Protein AF-0000000067928810 (afdb_homodimer)

InterPro domains:
  IPR000847 LysR, HTH, N-terminal domain [PF00126] (13-71)
  IPR000847 LysR, HTH, N-terminal domain [PR00039] (27-38)
  IPR000847 LysR, HTH, N-terminal domain [PR00039] (38-48)
  IPR000847 LysR, HTH, N-terminal domain [PR00039] (48-59)
  IPR000847 LysR, HTH, N-terminal domain [PS50931] (16-67)
  IPR005119 LysR, substrate-binding [PF03466] (96-301)
  IPR036388 Winged helix-like DNA-binding domain superfamily [G3DSA:1.10.10.10] (8-93)
  IPR036390 Winged helix DNA-binding domain superfamily [SSF46785] (13-95)
  IPR058163 LysR-type transcriptional regulator, proteobacterial-type [PTHR30537] (12-303)

pLDDT: mean 80.88, std 17.99, range [21.66, 98.67]

Sequence (638 aa):
MKQNFTVRHGALDGVEAFLSVARHRNFRKAAAELAVTPSAISQAIRTLEARIGAALFIRTTRSVGLTEAGERFFARARPAFEELIAASEIARGMGQRPAGLLRLSVPPAVMPILLEPLIASFCRAYPEIELEIVASGELVDLATGGFDAGIRLGEFVAADMVAVRLTPPFPLTVVGSPDYLHQRAEPKRIEDLRGHACLRLRRSDGSVAPWRFADGNKTVEAIVTGPLIAHDYPTLLSGAIQGLGLAQVPRPLAGASIADGRLQALLTPFAVSSPGAFLYYPERRQVLPKLRAFIDHVRREGGAGASGKQSPSGSGASAMKQNFTVRHGALDGVEAFLSVARHRNFRKAAAELAVTPSAISQAIRTLEARIGAALFIRTTRSVGLTEAGERFFARARPAFEELIAASEIARGMGQRPAGLLRLSVPPAVMPILLEPLIASFCRAYPEIELEIVASGELVDLATGGFDAGIRLGEFVAADMVAVRLTPPFPLTVVGSPDYLHQRAEPKRIEDLRGHACLRLRRSDGSVAPWRFADGNKTVEAIVTGPLIAHDYPTLLSGAIQGLGLAQVPRPLAGASIADGRLQALLTPFAVSSPGAFLYYPERRQVLPKLRAFIDHVRREGGAGASGKQSPSGSGASA

Radius of gyration: 27.9 Å; Cα contacts (8 Å, |Δi|>4): 1069; chains: 2; bounding box: 90×77×88 Å

Solvent-accessible surface area (backbone atoms only — not comparable to full-atom values): 34944 Å² total; per-residue (Å²): 130,80,77,72,77,63,74,55,93,59,68,61,48,23,48,62,52,40,53,37,22,64,71,61,37,30,55,59,59,27,9,58,74,69,72,47,48,46,67,53,38,54,48,31,38,50,51,37,23,61,73,70,69,46,65,39,61,41,76,51,103,85,45,51,44,64,28,73,60,21,46,55,47,47,22,52,47,48,58,52,49,50,48,51,51,47,50,49,46,55,67,68,43,92,80,65,74,48,54,47,80,44,31,36,38,27,35,60,70,46,36,77,63,54,44,64,82,39,51,54,60,48,40,67,74,33,68,56,28,29,40,31,45,44,64,40,71,65,88,68,58,41,58,68,66,61,34,66,30,35,40,38,81,37,82,86,67,61,87,68,40,41,79,43,80,56,44,69,62,44,39,41,35,34,33,29,8,56,72,40,48,72,78,41,83,76,53,79,50,81,74,46,48,77,82,41,41,29,44,38,44,36,44,78,86,65,46,69,56,61,46,67,29,30,58,88,95,38,80,43,74,43,86,76,50,48,46,38,34,28,61,49,61,68,60,39,50,52,34,11,55,69,38,62,26,32,26,74,40,56,38,78,70,46,45,67,42,39,72,72,56,45,26,41,83,38,51,67,90,27,42,30,75,39,66,24,37,23,37,34,30,56,56,90,47,76,78,48,60,49,56,48,51,48,55,53,49,46,47,54,54,49,51,54,66,60,60,60,79,74,70,76,78,78,77,80,77,80,125,130,81,78,72,78,63,73,56,92,60,67,61,49,23,46,63,51,41,53,36,22,65,71,59,37,30,57,58,60,27,10,58,74,68,72,47,48,45,68,54,40,53,48,30,38,49,51,36,23,60,73,71,69,45,65,37,60,40,75,52,103,84,44,50,43,64,27,73,59,22,47,55,47,48,20,52,46,48,59,53,50,51,49,50,51,46,50,49,47,55,68,67,43,92,78,64,73,47,53,46,80,45,32,37,36,27,36,60,70,46,36,76,63,55,44,64,81,40,52,53,60,49,39,66,75,33,69,55,27,29,40,31,47,44,66,41,70,64,89,69,56,42,59,66,67,59,35,68,29,33,41,39,79,38,84,84,66,61,87,68,42,41,76,42,80,56,44,70,61,45,38,39,36,34,33,29,8,57,73,40,49,72,76,41,83,76,53,79,50,82,75,48,48,76,83,42,41,29,42,37,43,36,44,80,86,66,46,68,56,61,46,66,29,30,58,88,97,38,80,43,74,42,87,76,50,47,48,38,36,29,62,49,63,69,61,38,50,52,32,12,54,70,40,62,26,32,26,72,40,54,38,78,70,45,46,66,41,38,73,71,55,46,27,42,83,39,51,66,89,27,42,30,74,37,66,23,39,22,37,34,30,57,56,90,47,76,77,48,59,49,57,48,52,48,55,52,49,46,46,53,54,50,51,56,66,62,62,59,78,75,71,76,80,77,78,76,78,81,126

Organism: Mesorhizobium plurifarium (NCBI:txid69974)

Nearest PDB structures (foldseek):
  3hhg-assembly1_D  TM=6.619E-01  e=7.919E-23  Neisseria m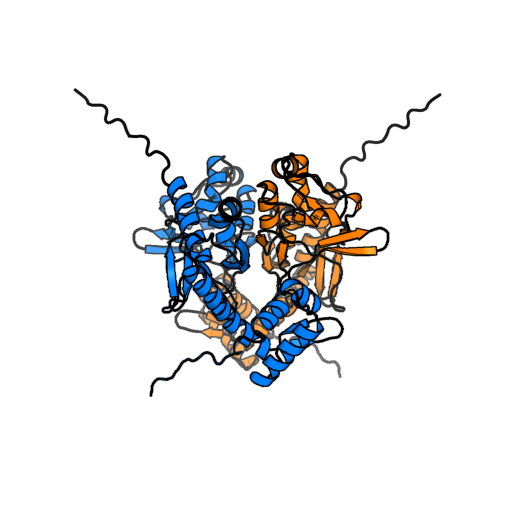eningitidis serogroup B
  9bce-assembly1_A  TM=8.582E-01  e=6.153E-18  Shewanella oneidensis
  7trw-assembly1_A-2  TM=8.254E-01  e=6.945E-18  Yersinia pestis CO92
  3mz1-assembly1_A  TM=8.812E-01  e=2.190E-16  Sinorhizobium meliloti 1021
  7d98-assembly1_Q  TM=4.996E-01  e=1.526E-17  Cupriavidus necator

Structure (mmCIF, N/CA/C/O backbone):
data_AF-0000000067928810-model_v1
#
loop_
_entity.id
_entity.type
_entity.pdbx_description
1 polymer 'Transcriptional regulator, LysR family'
#
loop_
_atom_site.group_PDB
_atom_site.id
_atom_site.type_symbol
_atom_site.label_atom_id
_atom_site.label_alt_id
_atom_site.label_comp_id
_atom_site.label_asym_id
_atom_site.label_entity_id
_atom_site.label_seq_id
_atom_site.pdbx_PDB_ins_code
_atom_site.Cartn_x
_atom_site.Cartn_y
_atom_site.Cartn_z
_atom_site.occupancy
_atom_site.B_iso_or_equiv
_atom_site.auth_seq_id
_atom_site.auth_comp_id
_atom_site.auth_asym_id
_atom_site.auth_atom_id
_atom_site.pdbx_PDB_model_num
ATOM 1 N N . MET A 1 1 ? -18.636 14.138 47.031 1 23.54 1 MET A N 1
ATOM 2 C CA . MET A 1 1 ? -17.224 14.509 47.071 1 23.54 1 MET A CA 1
ATOM 3 C C . MET A 1 1 ? -16.746 14.976 45.701 1 23.54 1 MET A C 1
ATOM 5 O O . MET A 1 1 ? -16.886 14.256 44.711 1 23.54 1 MET A O 1
ATOM 9 N N . LYS A 1 2 ? -16.756 16.252 45.452 1 27.01 2 LYS A N 1
ATOM 10 C CA . LYS A 1 2 ? -16.51 16.977 44.209 1 27.01 2 LYS A CA 1
ATOM 11 C C . LYS A 1 2 ? -15.14 16.632 43.633 1 27.01 2 LYS A C 1
ATOM 13 O O . LYS A 1 2 ? -14.119 16.794 44.306 1 27.01 2 LYS A O 1
ATOM 18 N N . GLN A 1 3 ? -15.003 15.503 43.136 1 28.3 3 GLN A N 1
ATOM 19 C CA . GLN A 1 3 ? -13.696 15.15 42.592 1 28.3 3 GLN A CA 1
ATOM 20 C C . GLN A 1 3 ? -13.113 16.297 41.772 1 28.3 3 GLN A C 1
ATOM 22 O O . GLN A 1 3 ? -13.703 16.716 40.774 1 28.3 3 GLN A O 1
ATOM 27 N N . ASN A 1 4 ? -12.732 17.345 42.423 1 26.04 4 ASN A N 1
ATOM 28 C CA . ASN A 1 4 ? -12.069 18.529 41.888 1 26.04 4 ASN A CA 1
ATOM 29 C C . ASN A 1 4 ? -10.992 18.159 40.872 1 26.04 4 ASN A C 1
ATOM 31 O O . ASN A 1 4 ? -10.04 17.449 41.201 1 26.04 4 ASN A O 1
ATOM 35 N N . PHE A 1 5 ? -11.348 17.752 39.728 1 32.26 5 PHE A N 1
ATOM 36 C CA . PHE A 1 5 ? -10.455 17.519 38.599 1 32.26 5 PHE A CA 1
ATOM 37 C C . PHE A 1 5 ? -9.49 18.685 38.422 1 32.26 5 PHE A C 1
ATOM 39 O O . PHE A 1 5 ? -9.688 19.534 37.55 1 32.26 5 PHE A O 1
ATOM 46 N N . THR A 1 6 ? -9.095 19.376 39.464 1 31.95 6 THR A N 1
ATOM 47 C CA . THR A 1 6 ? -8.069 20.405 39.342 1 31.95 6 THR A CA 1
ATOM 48 C C . THR A 1 6 ? -6.821 19.847 38.664 1 31.95 6 THR A C 1
ATOM 50 O O . THR A 1 6 ? -6.208 18.9 39.162 1 31.95 6 THR A O 1
ATOM 53 N N . VAL A 1 7 ? -6.81 19.773 37.366 1 36.81 7 VAL A N 1
ATOM 54 C CA . VAL A 1 7 ? -5.497 19.593 36.754 1 36.81 7 VAL A CA 1
ATOM 55 C C . VAL A 1 7 ? -4.441 20.333 37.572 1 36.81 7 VAL A C 1
ATOM 57 O O . VAL A 1 7 ? -4.538 21.546 37.771 1 36.81 7 VAL A O 1
ATOM 60 N N . ARG A 1 8 ? -3.904 19.814 38.66 1 37.48 8 ARG A N 1
ATOM 61 C CA . ARG A 1 8 ? -2.881 20.452 39.482 1 37.48 8 ARG A CA 1
ATOM 62 C C . ARG A 1 8 ? -1.994 21.366 38.642 1 37.48 8 ARG A C 1
ATOM 64 O O . ARG A 1 8 ? -1.783 21.113 37.454 1 37.48 8 ARG A O 1
ATOM 71 N N . HIS A 1 9 ? -1.651 22.491 38.966 1 35.8 9 HIS A N 1
ATOM 72 C CA . HIS A 1 9 ? -0.653 23.467 38.542 1 35.8 9 HIS A CA 1
ATOM 73 C C . HIS A 1 9 ? 0.664 22.788 38.183 1 35.8 9 HIS A C 1
ATOM 75 O O . HIS A 1 9 ? 1.207 22.016 38.977 1 35.8 9 HIS A O 1
ATOM 81 N N . GLY A 1 10 ? 0.935 22.439 36.864 1 48.86 10 GLY A N 1
ATOM 82 C CA . GLY A 1 10 ? 2.147 21.791 36.386 1 48.86 10 GLY A CA 1
ATOM 83 C C . GLY A 1 10 ? 1.891 20.434 35.759 1 48.86 10 GLY A C 1
ATOM 84 O O . GLY A 1 10 ? 2.832 19.715 35.416 1 48.86 10 GLY A O 1
ATOM 85 N N . ALA A 1 11 ? 0.705 20.002 35.893 1 51.06 11 ALA A N 1
ATOM 86 C CA . ALA A 1 11 ? 0.343 18.658 35.449 1 51.06 11 ALA A CA 1
ATOM 87 C C . ALA A 1 11 ? 0.699 18.45 33.98 1 51.06 11 ALA A C 1
ATOM 89 O O . ALA A 1 11 ? 1.016 17.333 33.564 1 51.06 11 ALA A O 1
ATOM 90 N N . LEU A 1 12 ? 0.644 19.501 33.367 1 58.98 12 LEU A N 1
ATOM 91 C CA . LEU A 1 12 ? 0.99 19.429 31.952 1 58.98 12 LEU A CA 1
ATOM 92 C C . LEU A 1 12 ? 2.479 19.683 31.742 1 58.98 12 LEU A C 1
ATOM 94 O O . LEU A 1 12 ? 2.982 19.564 30.623 1 58.98 12 LEU A O 1
ATOM 98 N N . ASP A 1 13 ? 3.028 19.939 32.925 1 66.47 13 ASP A N 1
ATOM 99 C CA . ASP A 1 13 ? 4.463 20.198 32.855 1 66.47 13 ASP A CA 1
ATOM 100 C C . ASP A 1 13 ? 5.213 18.986 32.307 1 66.47 13 ASP A C 1
ATOM 102 O O . ASP A 1 13 ? 5.044 17.869 32.8 1 66.47 13 ASP A O 1
ATOM 106 N N . GLY A 1 14 ? 5.877 19.142 31.327 1 81.21 14 GLY A N 1
ATOM 107 C CA . GLY A 1 14 ? 6.7 18.094 30.744 1 81.21 14 GLY A CA 1
ATOM 108 C C . GLY A 1 14 ? 5.988 17.311 29.657 1 81.21 14 GLY A C 1
ATOM 109 O O . GLY A 1 14 ? 6.629 16.635 28.85 1 81.21 14 GLY A O 1
ATOM 110 N N . VAL A 1 15 ? 4.599 17.47 29.706 1 80.79 15 VAL A N 1
ATOM 111 C CA . VAL A 1 15 ? 3.849 16.672 28.741 1 80.79 15 VAL A CA 1
ATOM 112 C C . VAL A 1 15 ? 4.142 17.164 27.325 1 80.79 15 VAL A C 1
ATOM 114 O O . VAL A 1 15 ? 4.376 16.361 26.419 1 80.79 15 VAL A O 1
ATOM 117 N N . GLU A 1 16 ? 4.134 18.436 27.208 1 80.1 16 GLU A N 1
ATOM 118 C CA . GLU A 1 16 ? 4.452 19.002 25.9 1 80.1 16 GLU A CA 1
ATOM 119 C C . GLU A 1 16 ? 5.867 18.63 25.466 1 80.1 16 GLU A C 1
ATOM 121 O O . GLU A 1 16 ? 6.094 18.28 24.306 1 80.1 16 GLU A O 1
ATOM 126 N N . ALA A 1 17 ? 6.754 18.763 26.436 1 83.76 17 ALA A N 1
ATOM 127 C CA . ALA A 1 17 ? 8.138 18.382 26.168 1 83.76 17 ALA A CA 1
ATOM 128 C C . ALA A 1 17 ? 8.234 16.914 25.761 1 83.76 17 ALA A C 1
ATOM 130 O O . ALA A 1 17 ? 8.91 16.577 24.786 1 83.76 17 ALA A O 1
ATOM 131 N N . PHE A 1 18 ? 7.524 16.103 26.473 1 87.86 18 PHE A N 1
ATOM 132 C CA . PHE A 1 18 ? 7.499 14.673 26.191 1 87.86 18 PHE A CA 1
ATOM 133 C C . PHE A 1 18 ? 6.961 14.406 24.791 1 87.86 18 PHE A C 1
ATOM 135 O O . PHE A 1 18 ? 7.573 13.671 24.014 1 87.86 18 PHE A O 1
ATOM 142 N N . LEU A 1 19 ? 5.848 15.019 24.524 1 83.78 19 LEU A N 1
ATOM 143 C CA . LEU A 1 19 ? 5.208 14.79 23.234 1 83.78 19 LEU A CA 1
ATOM 144 C C . LEU A 1 19 ? 6.102 15.263 22.092 1 83.78 19 LEU A C 1
ATOM 146 O O . LEU A 1 19 ? 6.185 14.607 21.051 1 83.78 19 LEU A O 1
ATOM 150 N N . SER A 1 20 ? 6.795 16.291 22.313 1 81.28 20 SER A N 1
ATOM 151 C CA . SER A 1 20 ? 7.706 16.815 21.3 1 81.28 20 SER A CA 1
ATOM 152 C C . SER A 1 20 ? 8.898 15.887 21.094 1 81.28 20 SER A C 1
ATOM 154 O O . SER A 1 20 ? 9.263 15.579 19.958 1 81.28 20 SER A O 1
ATOM 156 N N . VAL A 1 21 ? 9.413 15.421 22.192 1 85.29 21 VAL A N 1
ATOM 157 C CA . VAL A 1 21 ? 10.552 14.514 22.095 1 85.29 21 VAL A CA 1
ATOM 158 C C . VAL A 1 21 ? 10.116 13.205 21.44 1 85.29 21 VAL A C 1
ATOM 160 O O . VAL A 1 21 ? 10.848 12.637 20.627 1 85.29 21 VAL A O 1
ATOM 163 N N . ALA A 1 22 ? 8.982 12.773 21.848 1 83.39 22 ALA A N 1
ATOM 164 C CA . ALA A 1 22 ? 8.467 11.519 21.305 1 83.39 22 ALA A CA 1
ATOM 165 C C . ALA A 1 22 ? 8.258 11.619 19.797 1 83.39 22 ALA A C 1
ATOM 167 O O . ALA A 1 22 ? 8.518 10.662 19.063 1 83.39 22 ALA A O 1
ATOM 168 N N . ARG A 1 23 ? 7.799 12.722 19.408 1 75.06 23 ARG A N 1
ATOM 169 C CA . ARG A 1 23 ? 7.53 12.97 17.995 1 75.06 23 ARG A CA 1
ATOM 170 C C . ARG A 1 23 ? 8.827 13.074 17.2 1 75.06 23 ARG A C 1
ATOM 172 O O . ARG A 1 23 ? 8.95 12.486 16.123 1 75.06 23 ARG A O 1
ATOM 179 N N . HIS A 1 24 ? 9.796 13.72 17.756 1 73.24 24 HIS A N 1
ATOM 180 C CA . HIS A 1 24 ? 11.035 14.006 17.043 1 73.24 24 HIS A CA 1
ATOM 181 C C . HIS A 1 24 ? 12.078 12.921 17.293 1 73.24 24 HIS A C 1
ATOM 183 O O . HIS A 1 24 ? 13.073 12.832 16.57 1 73.24 24 HIS A O 1
ATOM 189 N N . ARG A 1 25 ? 11.806 12.224 18.358 1 77.54 25 ARG A N 1
ATOM 190 C CA . ARG A 1 25 ? 12.773 11.251 18.854 1 77.54 25 ARG A CA 1
ATOM 191 C C . ARG A 1 25 ? 14.151 11.883 19.02 1 77.54 25 ARG A C 1
ATOM 193 O O . ARG A 1 25 ? 15.166 11.268 18.688 1 77.54 25 ARG A O 1
ATOM 200 N N . ASN A 1 26 ? 14.099 13.092 19.331 1 80.14 26 ASN A N 1
ATOM 201 C CA . ASN A 1 26 ? 15.303 13.905 19.468 1 80.14 26 ASN A CA 1
ATOM 202 C C . ASN A 1 26 ? 15.095 15.053 20.452 1 80.14 26 ASN A C 1
ATOM 204 O O . ASN A 1 26 ? 14.237 15.912 20.238 1 80.14 26 ASN A O 1
ATOM 208 N N . PHE A 1 27 ? 15.96 15.148 21.482 1 85.5 27 PHE A N 1
ATOM 209 C CA . PHE A 1 27 ? 15.813 16.128 22.552 1 85.5 27 PHE A CA 1
ATOM 210 C C . PHE A 1 27 ? 16.175 17.524 22.06 1 85.5 27 PHE A C 1
ATOM 212 O O . PHE A 1 27 ? 15.532 18.506 22.436 1 85.5 27 PHE A O 1
ATOM 219 N N . ARG A 1 28 ? 17.104 17.505 21.167 1 83.44 28 ARG A N 1
ATOM 220 C CA . ARG A 1 28 ? 17.536 18.806 20.669 1 83.44 28 ARG A CA 1
ATOM 221 C C . ARG A 1 28 ? 16.48 19.421 19.755 1 83.44 28 ARG A C 1
ATOM 223 O O . ARG A 1 28 ? 16.175 20.61 19.863 1 83.44 28 ARG A O 1
ATOM 230 N N . LYS A 1 29 ? 15.953 18.628 18.966 1 80.71 29 LYS A N 1
ATOM 231 C CA . LYS A 1 29 ? 14.923 19.111 18.051 1 80.71 29 LYS A CA 1
ATOM 232 C C . LYS A 1 29 ? 13.67 19.539 18.809 1 80.71 29 LYS A C 1
ATOM 234 O O . LYS A 1 29 ? 13.054 20.554 18.479 1 80.71 29 LYS A O 1
ATOM 239 N N . ALA A 1 30 ? 13.368 18.773 19.773 1 82.63 30 ALA A N 1
ATOM 240 C CA . ALA A 1 30 ? 12.223 19.108 20.616 1 82.63 30 ALA A CA 1
ATOM 241 C C . ALA A 1 30 ? 12.44 20.438 21.333 1 82.63 30 ALA A C 1
ATOM 243 O O . ALA A 1 30 ? 11.523 21.256 21.428 1 82.63 30 ALA A O 1
ATOM 244 N N . ALA A 1 31 ? 13.647 20.689 21.748 1 82.15 31 ALA A N 1
ATOM 245 C CA . ALA A 1 31 ? 13.988 21.931 22.436 1 82.15 31 ALA A CA 1
ATOM 246 C C . ALA A 1 31 ? 13.85 23.131 21.502 1 82.15 31 ALA A C 1
ATOM 248 O O . ALA A 1 31 ? 13.303 24.167 21.889 1 82.15 31 ALA A O 1
ATOM 249 N N . ALA A 1 32 ? 14.287 22.883 20.329 1 78.78 32 ALA A N 1
ATOM 250 C CA . ALA A 1 32 ? 14.198 23.942 19.328 1 78.78 32 ALA A CA 1
ATOM 251 C C . ALA A 1 32 ? 12.743 24.289 19.025 1 78.78 32 ALA A C 1
ATOM 253 O O . ALA A 1 32 ? 12.379 25.466 18.965 1 78.78 32 ALA A O 1
ATOM 254 N N . GLU A 1 33 ? 11.972 23.315 18.933 1 73.57 33 GLU A N 1
ATOM 255 C CA . GLU A 1 33 ? 10.557 23.501 18.625 1 73.57 33 GLU A CA 1
ATOM 256 C C . GLU A 1 33 ? 9.845 24.263 19.738 1 73.57 33 GLU A C 1
ATOM 258 O O . GLU A 1 33 ? 9.007 25.126 19.469 1 73.57 33 GLU A O 1
ATOM 263 N N . LEU A 1 34 ? 10.223 23.986 20.921 1 75.49 34 LEU A N 1
ATOM 264 C CA . LEU A 1 34 ? 9.543 24.568 22.073 1 75.49 34 LEU A CA 1
ATOM 265 C C . LEU A 1 34 ? 10.268 25.819 22.558 1 75.49 34 LEU A C 1
ATOM 267 O O . LEU A 1 34 ? 9.863 26.432 23.548 1 75.49 34 LEU A O 1
ATOM 271 N N . ALA A 1 35 ? 11.329 26.15 21.782 1 77.45 35 ALA A N 1
ATOM 272 C CA . ALA A 1 35 ? 12.118 27.34 22.088 1 77.45 35 ALA A CA 1
ATOM 273 C C . ALA A 1 35 ? 12.648 27.294 23.518 1 77.45 35 ALA A C 1
ATOM 275 O O . ALA A 1 35 ? 12.534 28.272 24.261 1 77.45 35 ALA A O 1
ATOM 276 N N . VAL A 1 36 ? 13.165 26.144 23.874 1 79.96 36 VAL A N 1
ATOM 277 C CA . VAL A 1 36 ? 13.808 25.943 25.169 1 79.96 36 VAL A CA 1
ATOM 278 C C . VAL A 1 36 ? 15.15 25.24 24.976 1 79.96 36 VAL A C 1
ATOM 280 O O . VAL A 1 36 ? 15.521 24.895 23.851 1 79.96 36 VAL A O 1
ATOM 283 N N . THR A 1 37 ? 15.972 25.181 25.979 1 83.87 37 THR A N 1
ATOM 284 C CA . THR A 1 37 ? 17.262 24.507 25.891 1 83.87 37 THR A CA 1
ATOM 285 C C . THR A 1 37 ? 17.092 22.995 26.009 1 83.87 37 THR A C 1
ATOM 287 O O . THR A 1 37 ? 16.146 22.52 26.64 1 83.87 37 THR A O 1
ATOM 290 N N . PRO A 1 38 ? 17.998 22.311 25.377 1 87.73 38 PRO A N 1
ATOM 291 C CA . PRO A 1 38 ? 17.959 20.856 25.54 1 87.73 38 PRO A CA 1
ATOM 292 C C . PRO A 1 38 ? 18.007 20.424 27.004 1 87.73 38 PRO A C 1
ATOM 294 O O . PRO A 1 38 ? 17.358 19.446 27.384 1 87.73 38 PRO A O 1
ATOM 297 N N . SER A 1 39 ? 18.743 21.176 27.74 1 88.74 39 SER A N 1
ATOM 298 C CA . SER A 1 39 ? 18.82 20.868 29.164 1 88.74 39 SER A CA 1
ATOM 299 C C . SER A 1 39 ? 17.462 21.03 29.839 1 88.74 39 SER A C 1
ATOM 301 O O . SER A 1 39 ? 17.097 20.237 30.709 1 88.74 39 SER A O 1
ATOM 303 N N . ALA A 1 40 ? 16.734 22.001 29.387 1 84.95 40 ALA A N 1
ATOM 304 C CA . ALA A 1 40 ? 15.399 22.241 29.927 1 84.95 40 ALA A CA 1
ATOM 305 C C . ALA A 1 40 ? 14.445 21.11 29.554 1 84.95 40 ALA A C 1
ATOM 307 O O . ALA A 1 40 ? 13.629 20.682 30.374 1 84.95 40 ALA A O 1
ATOM 308 N N . ILE A 1 41 ? 14.58 20.676 28.319 1 87.31 41 ILE A N 1
ATOM 309 C CA . ILE A 1 41 ? 13.755 19.561 27.867 1 87.31 41 ILE A CA 1
ATOM 310 C C . ILE A 1 41 ? 14.085 18.311 28.68 1 87.31 41 ILE A C 1
ATOM 312 O O . ILE A 1 41 ? 13.184 17.597 29.126 1 87.31 41 ILE A O 1
ATOM 316 N N . SER A 1 42 ? 15.353 18.042 28.864 1 89.09 42 SER A N 1
ATOM 317 C CA . SER A 1 42 ? 15.792 16.875 29.621 1 89.09 42 SER A CA 1
ATOM 318 C C . SER A 1 42 ? 15.277 16.921 31.055 1 89.09 42 SER A C 1
ATOM 320 O O . SER A 1 42 ? 14.81 15.91 31.586 1 89.09 42 SER A O 1
ATOM 322 N N . GLN A 1 43 ? 15.332 18.092 31.581 1 86.82 43 GLN A N 1
ATOM 323 C CA . GLN A 1 43 ? 14.863 18.266 32.952 1 86.82 43 GLN A CA 1
ATOM 324 C C . GLN A 1 43 ? 13.351 18.075 33.045 1 86.82 43 GLN A C 1
ATOM 326 O O . GLN A 1 43 ? 12.856 17.453 33.987 1 86.82 43 GLN A O 1
ATOM 331 N N . ALA A 1 44 ? 12.687 18.655 32.103 1 86.17 44 ALA A N 1
ATOM 332 C CA . ALA A 1 44 ? 11.232 18.525 32.06 1 86.17 44 ALA A CA 1
ATOM 333 C C . ALA A 1 44 ? 10.816 17.061 31.955 1 86.17 44 ALA A C 1
ATOM 335 O O . ALA A 1 44 ? 9.876 16.627 32.625 1 86.17 44 ALA A O 1
ATOM 336 N N . ILE A 1 45 ? 11.548 16.337 31.141 1 88.33 45 ILE A N 1
ATOM 337 C CA . ILE A 1 45 ? 11.254 14.924 30.935 1 88.33 45 ILE A CA 1
ATOM 338 C C . ILE A 1 45 ? 11.559 14.141 32.21 1 88.33 45 ILE A C 1
ATOM 340 O O . ILE A 1 45 ? 10.777 13.28 32.62 1 88.33 45 ILE A O 1
ATOM 344 N N . ARG A 1 46 ? 12.66 14.455 32.785 1 88.34 46 ARG A N 1
ATOM 345 C CA . ARG A 1 46 ? 13.024 13.794 34.034 1 88.34 46 ARG A CA 1
ATOM 346 C C . ARG A 1 46 ? 11.969 14.035 35.109 1 88.34 46 ARG A C 1
ATOM 348 O O . ARG A 1 46 ? 11.601 13.115 35.843 1 88.34 46 ARG A O 1
ATOM 355 N N . THR A 1 47 ? 11.575 15.279 35.175 1 84.34 47 THR A N 1
ATOM 356 C CA . THR A 1 47 ? 10.548 15.634 36.148 1 84.34 47 THR A CA 1
ATOM 357 C C . THR A 1 47 ? 9.256 14.87 35.873 1 84.34 47 THR A C 1
ATOM 359 O O . THR A 1 47 ? 8.617 14.367 36.799 1 84.34 47 THR A O 1
ATOM 362 N N . LEU A 1 48 ? 8.876 14.799 34.624 1 86.16 48 LEU A N 1
ATOM 363 C CA . LEU A 1 48 ? 7.676 14.073 34.223 1 86.16 48 LEU A CA 1
ATOM 364 C C . LEU A 1 48 ? 7.802 12.59 34.555 1 86.16 48 LEU A C 1
ATOM 366 O O . LEU A 1 48 ? 6.874 11.99 35.103 1 86.16 48 LEU A O 1
ATOM 370 N N . GLU A 1 49 ? 8.976 12.033 34.195 1 89.67 49 GLU A N 1
ATOM 371 C CA . GLU A 1 49 ? 9.224 10.621 34.467 1 89.67 49 GLU A CA 1
ATOM 372 C C . GLU A 1 49 ? 9.171 10.329 35.964 1 89.67 49 GLU A C 1
ATOM 374 O O . GLU A 1 49 ? 8.636 9.301 36.384 1 89.67 49 GLU A O 1
ATOM 379 N N . ALA A 1 50 ? 9.67 11.231 36.755 1 85.16 50 ALA A N 1
ATOM 380 C CA . ALA A 1 50 ? 9.639 11.094 38.209 1 85.16 50 ALA A CA 1
ATOM 381 C C . ALA A 1 50 ? 8.206 11.133 38.732 1 85.16 50 ALA A C 1
ATOM 383 O O . ALA A 1 50 ? 7.843 10.362 39.624 1 85.16 50 ALA A O 1
ATOM 384 N N . ARG A 1 51 ? 7.447 12.039 38.181 1 80.86 51 ARG A N 1
ATOM 385 C CA . ARG A 1 51 ? 6.053 12.172 38.592 1 80.86 51 ARG A CA 1
ATOM 386 C C . ARG A 1 51 ? 5.255 10.923 38.235 1 80.86 51 ARG A C 1
ATOM 388 O O . ARG A 1 51 ? 4.426 10.463 39.024 1 80.86 51 ARG A O 1
ATOM 395 N N . ILE A 1 52 ? 5.57 10.431 37.054 1 80.59 52 ILE A N 1
ATOM 396 C CA . ILE A 1 52 ? 4.863 9.259 36.549 1 80.59 52 ILE A CA 1
ATOM 397 C C . ILE A 1 52 ? 5.419 7.998 37.207 1 80.59 52 ILE A C 1
ATOM 399 O O . ILE A 1 52 ? 4.702 7.008 37.371 1 80.59 52 ILE A O 1
ATOM 403 N N . GLY A 1 53 ? 6.63 8.001 37.582 1 86.31 53 GLY A N 1
ATOM 404 C CA . GLY A 1 53 ? 7.282 6.865 38.214 1 86.31 53 GLY A CA 1
ATOM 405 C C . GLY A 1 53 ? 7.808 5.849 37.218 1 86.31 53 GLY A C 1
ATOM 406 O O . GLY A 1 53 ? 7.927 4.664 37.536 1 86.31 53 GLY A O 1
ATOM 407 N N . ALA A 1 54 ? 7.979 6.241 35.967 1 87.27 54 ALA A N 1
ATOM 408 C CA . ALA A 1 54 ? 8.482 5.354 34.921 1 87.27 54 ALA A CA 1
ATOM 409 C C . ALA A 1 54 ? 9.322 6.124 33.906 1 87.27 54 ALA A C 1
ATOM 411 O O . ALA A 1 54 ? 9.041 7.289 33.614 1 87.27 54 ALA A O 1
ATOM 412 N N . ALA A 1 55 ? 10.35 5.446 33.436 1 89.73 55 ALA A N 1
ATOM 413 C CA . ALA A 1 55 ? 11.096 6.004 32.312 1 89.73 55 ALA A CA 1
ATOM 414 C C . ALA A 1 55 ? 10.275 5.949 31.027 1 89.73 55 ALA A C 1
ATOM 416 O O . ALA A 1 55 ? 9.633 4.937 30.736 1 89.73 55 ALA A O 1
ATOM 417 N N . LEU A 1 56 ? 10.248 7.094 30.382 1 89.57 56 LEU A N 1
ATOM 418 C CA . LEU A 1 56 ? 9.41 7.173 29.19 1 89.57 56 LEU A CA 1
ATOM 419 C C . LEU A 1 56 ? 10.251 7.035 27.925 1 89.57 56 LEU A C 1
ATOM 421 O O . LEU A 1 56 ? 9.727 6.699 26.861 1 89.57 56 LEU A O 1
ATOM 425 N N . PHE A 1 57 ? 11.515 7.262 28.08 1 88.49 57 PHE A N 1
ATOM 426 C CA . PHE A 1 57 ? 12.398 7.179 26.923 1 88.49 57 PHE A CA 1
ATOM 427 C C . PHE A 1 57 ? 13.534 6.196 27.178 1 88.49 57 PHE A C 1
ATOM 429 O O . PHE A 1 57 ? 13.979 6.034 28.316 1 88.49 57 PHE A O 1
ATOM 436 N N . ILE A 1 58 ? 13.781 5.414 26.114 1 79.17 58 ILE A N 1
ATOM 437 C CA . ILE A 1 58 ? 15.038 4.676 26.063 1 79.17 58 ILE A CA 1
ATOM 438 C C . ILE A 1 58 ? 16.066 5.462 25.254 1 79.17 58 ILE A C 1
ATOM 440 O O . ILE A 1 58 ? 15.803 5.849 24.113 1 79.17 58 ILE A O 1
ATOM 444 N N . ARG A 1 59 ? 17.074 5.842 25.975 1 70.97 59 ARG A N 1
ATOM 445 C CA . ARG A 1 59 ? 18.115 6.642 25.339 1 70.97 59 ARG A CA 1
ATOM 446 C C . ARG A 1 59 ? 19.377 5.817 25.111 1 70.97 59 ARG A C 1
ATOM 448 O O . ARG A 1 59 ? 19.844 5.124 26.017 1 70.97 59 ARG A O 1
ATOM 455 N N . THR A 1 60 ? 19.552 5.53 23.902 1 61.68 60 THR A N 1
ATOM 456 C CA . THR A 1 60 ? 20.892 5.05 23.583 1 61.68 60 THR A CA 1
ATOM 457 C C . THR A 1 60 ? 21.736 6.166 22.975 1 61.68 60 THR A C 1
ATOM 459 O O . THR A 1 60 ? 21.233 7.263 22.721 1 61.68 60 THR A O 1
ATOM 462 N N . THR A 1 61 ? 23.076 6 22.934 1 58.2 61 THR A N 1
ATOM 463 C CA . THR A 1 61 ? 23.981 6.982 22.347 1 58.2 61 THR A CA 1
ATOM 464 C C . THR A 1 61 ? 23.547 7.337 20.928 1 58.2 61 THR A C 1
ATOM 466 O O . THR A 1 61 ? 23.858 8.422 20.431 1 58.2 61 THR A O 1
ATOM 469 N N . ARG A 1 62 ? 22.684 6.456 20.316 1 59.18 62 ARG A N 1
ATOM 470 C CA . ARG A 1 62 ? 22.437 6.649 18.891 1 59.18 62 ARG A CA 1
ATOM 471 C C . ARG A 1 62 ? 20.949 6.831 18.613 1 59.18 62 ARG A C 1
ATOM 473 O O . ARG A 1 62 ? 20.562 7.222 17.51 1 59.18 62 ARG A O 1
ATOM 480 N N . SER A 1 63 ? 20.068 6.571 19.703 1 68.16 63 SER A N 1
ATOM 481 C CA . SER A 1 63 ? 18.657 6.671 19.346 1 68.16 63 SER A CA 1
ATOM 482 C C . SER A 1 63 ? 17.798 6.975 20.569 1 68.16 63 SER A C 1
ATOM 484 O O . SER A 1 63 ? 18.193 6.683 21.7 1 68.16 63 SER A O 1
ATOM 486 N N . VAL A 1 64 ? 16.783 7.892 20.357 1 78.36 64 VAL A N 1
ATOM 487 C CA . VAL A 1 64 ? 15.753 8.15 21.358 1 78.36 64 VAL A CA 1
ATOM 488 C C . VAL A 1 64 ? 14.483 7.381 21.002 1 78.36 64 VAL A C 1
ATOM 490 O O . VAL A 1 64 ? 13.938 7.542 19.907 1 78.36 64 VAL A O 1
ATOM 493 N N . GLY A 1 65 ? 14.208 6.346 21.729 1 80.68 65 GLY A N 1
ATOM 494 C CA . GLY A 1 65 ? 12.971 5.596 21.571 1 80.68 65 GLY A CA 1
ATOM 495 C C . GLY A 1 65 ? 12.088 5.635 22.804 1 80.68 65 GLY A C 1
ATOM 496 O O . GLY A 1 65 ? 12.506 6.117 23.859 1 80.68 65 GLY A O 1
ATOM 497 N N . LEU A 1 66 ? 10.867 5.256 22.654 1 80.02 66 LEU A N 1
ATOM 498 C CA . LEU A 1 66 ? 9.936 5.183 23.774 1 80.02 66 LEU A CA 1
ATOM 499 C C . LEU A 1 66 ? 10.022 3.828 24.467 1 80.02 66 LEU A C 1
ATOM 501 O O . LEU A 1 66 ? 10.183 2.798 23.808 1 80.02 66 LEU A O 1
ATOM 505 N N . THR A 1 67 ? 10.015 3.902 25.76 1 78.94 67 THR A N 1
ATOM 506 C CA . THR A 1 67 ? 9.764 2.68 26.516 1 78.94 67 THR A CA 1
ATOM 507 C C . THR A 1 67 ? 8.323 2.215 26.331 1 78.94 67 THR A C 1
ATOM 509 O O . THR A 1 67 ? 7.526 2.894 25.679 1 78.94 67 THR A O 1
ATOM 512 N N . GLU A 1 68 ? 8.003 1.087 26.859 1 76.59 68 GLU A N 1
ATOM 513 C CA . GLU A 1 68 ? 6.613 0.643 26.857 1 76.59 68 GLU A CA 1
ATOM 514 C C . GLU A 1 68 ? 5.712 1.644 27.575 1 76.59 68 GLU A C 1
ATOM 516 O O . GLU A 1 68 ? 4.625 1.967 27.091 1 76.59 68 GLU A O 1
ATOM 521 N N . ALA A 1 69 ? 6.22 2.096 28.708 1 79.46 69 ALA A N 1
ATOM 522 C CA . ALA A 1 69 ? 5.491 3.117 29.454 1 79.46 69 ALA A CA 1
ATOM 523 C C . ALA A 1 69 ? 5.363 4.403 28.643 1 79.46 69 ALA A C 1
ATOM 525 O O . ALA A 1 69 ? 4.317 5.056 28.663 1 79.46 69 ALA A O 1
ATOM 526 N N . GLY A 1 70 ? 6.446 4.733 27.896 1 84.33 70 GLY A N 1
ATOM 527 C CA . GLY A 1 70 ? 6.423 5.905 27.035 1 84.33 70 GLY A CA 1
ATOM 528 C C . GLY A 1 70 ? 5.406 5.801 25.913 1 84.33 70 GLY A C 1
ATOM 529 O O . GLY A 1 70 ? 4.7 6.767 25.617 1 84.33 70 GLY A O 1
ATOM 530 N N . GLU A 1 71 ? 5.299 4.651 25.415 1 77.77 71 GLU A N 1
ATOM 531 C CA . GLU A 1 71 ? 4.339 4.425 24.338 1 77.77 71 GLU A CA 1
ATOM 532 C C . GLU A 1 71 ? 2.904 4.541 24.845 1 77.77 71 GLU A C 1
ATOM 534 O O . GLU A 1 71 ? 2.059 5.16 24.196 1 77.77 71 GLU A O 1
ATOM 539 N N . ARG A 1 72 ? 2.677 3.995 25.957 1 73.91 72 ARG A N 1
ATOM 540 C CA . ARG A 1 72 ? 1.35 4.063 26.561 1 73.91 72 ARG A CA 1
ATOM 541 C C . ARG A 1 72 ? 0.994 5.496 26.941 1 73.91 72 ARG A C 1
ATOM 543 O O . ARG A 1 72 ? -0.13 5.944 26.706 1 73.91 72 ARG A O 1
ATOM 550 N N . PHE A 1 73 ? 1.982 6.175 27.564 1 79.7 73 PHE A N 1
ATOM 551 C CA . PHE A 1 73 ? 1.757 7.568 27.931 1 79.7 73 PHE A CA 1
ATOM 552 C C . PHE A 1 73 ? 1.506 8.42 26.692 1 79.7 73 PHE A C 1
ATOM 554 O O . PHE A 1 73 ? 0.612 9.268 26.686 1 79.7 73 PHE A O 1
ATOM 561 N N . PHE A 1 74 ? 2.268 8.148 25.708 1 80.68 74 PHE A N 1
ATOM 562 C CA . PHE A 1 74 ? 2.132 8.896 24.464 1 80.68 74 PHE A CA 1
ATOM 563 C C . PHE A 1 74 ? 0.742 8.707 23.868 1 80.68 74 PHE A C 1
ATOM 565 O O . PHE A 1 74 ? 0.092 9.678 23.474 1 80.68 74 PHE A O 1
ATOM 572 N N . ALA A 1 75 ? 0.278 7.545 23.934 1 72.09 75 ALA A N 1
ATOM 573 C CA . ALA A 1 75 ? -1.006 7.193 23.333 1 72.09 75 ALA A CA 1
ATOM 574 C C . ALA A 1 75 ? -2.155 7.915 24.03 1 72.09 75 ALA A C 1
ATOM 576 O O . ALA A 1 75 ? -3.133 8.304 23.387 1 72.09 75 ALA A O 1
ATOM 577 N N . ARG A 1 76 ? -1.957 8.218 25.193 1 71.43 76 ARG A N 1
ATOM 578 C CA . ARG A 1 76 ? -3.05 8.816 25.954 1 71.43 76 ARG A CA 1
ATOM 579 C C . ARG A 1 76 ? -2.849 10.319 26.111 1 71.43 76 ARG A C 1
ATOM 581 O O . ARG A 1 76 ? -3.814 11.086 26.081 1 71.43 76 ARG A O 1
ATOM 588 N N . ALA A 1 77 ? -1.587 10.694 26.285 1 75.93 77 ALA A N 1
ATOM 589 C CA . ALA A 1 77 ? -1.291 12.095 26.571 1 75.93 77 ALA A CA 1
ATOM 590 C C . ALA A 1 77 ? -1.487 12.962 25.331 1 75.93 77 ALA A C 1
ATOM 592 O O . ALA A 1 77 ? -1.941 14.105 25.43 1 75.93 77 ALA A O 1
ATOM 593 N N . ARG A 1 78 ? -1.181 12.386 24.229 1 74.95 78 ARG A N 1
ATOM 594 C CA . ARG A 1 78 ? -1.213 13.185 23.009 1 74.95 78 ARG A CA 1
ATOM 595 C C . ARG A 1 78 ? -2.629 13.66 22.702 1 74.95 78 ARG A C 1
ATOM 597 O O . ARG A 1 78 ? -2.874 14.863 22.587 1 74.95 78 ARG A O 1
ATOM 604 N N . PRO A 1 79 ? -3.534 12.737 22.698 1 67.61 79 PRO A N 1
ATOM 605 C CA . PRO A 1 79 ? -4.892 13.218 22.428 1 67.61 79 PRO A CA 1
ATOM 606 C C . PRO A 1 79 ? -5.4 14.181 23.498 1 67.61 79 PRO A C 1
ATOM 608 O O . PRO A 1 79 ? -6.096 15.149 23.182 1 67.61 79 PRO A O 1
ATOM 611 N N . ALA A 1 80 ? -5.079 13.898 24.675 1 67.94 80 ALA A N 1
ATOM 612 C CA . ALA A 1 80 ? -5.519 14.754 25.774 1 67.94 80 ALA A CA 1
ATOM 613 C C . ALA A 1 80 ? -4.924 16.154 25.65 1 67.94 80 ALA A C 1
ATOM 615 O O . ALA A 1 80 ? -5.623 17.151 25.845 1 67.94 80 ALA A O 1
ATOM 616 N N . PHE A 1 81 ? -3.694 16.157 25.327 1 70.03 81 PHE A N 1
ATOM 617 C CA . PHE A 1 81 ? -3.026 17.444 25.174 1 70.03 81 PHE A CA 1
ATOM 618 C C . PHE A 1 81 ? -3.603 18.217 23.995 1 70.03 81 PHE A C 1
ATOM 620 O O . PHE A 1 81 ? -3.839 19.423 24.092 1 70.03 81 PHE A O 1
ATOM 627 N N . GLU A 1 82 ? -3.795 17.582 22.976 1 68.39 82 GLU A N 1
ATOM 628 C CA . GLU A 1 82 ? -4.359 18.207 21.783 1 68.39 82 GLU A CA 1
ATOM 629 C C . GLU A 1 82 ? -5.764 18.738 22.05 1 68.39 82 GLU A C 1
ATOM 631 O O . GLU A 1 82 ? -6.136 19.804 21.553 1 68.39 82 GLU A O 1
ATOM 636 N N . GLU A 1 83 ? -6.452 17.966 22.823 1 64.6 83 GLU A N 1
ATOM 637 C CA . GLU A 1 83 ? -7.782 18.421 23.217 1 64.6 83 GLU A CA 1
ATOM 638 C C . GLU A 1 83 ? -7.705 19.702 24.044 1 64.6 83 GLU A C 1
ATOM 640 O O . GLU A 1 83 ? -8.535 20.6 23.887 1 64.6 83 GLU A O 1
ATOM 645 N N . LEU A 1 84 ? -6.741 19.724 24.854 1 64.62 84 LEU A N 1
ATOM 646 C CA . LEU A 1 84 ? -6.551 20.911 25.68 1 64.62 84 LEU A CA 1
ATOM 647 C C . LEU A 1 84 ? -6.192 22.119 24.822 1 64.62 84 LEU A C 1
ATOM 649 O O . LEU A 1 84 ? -6.712 23.216 25.038 1 64.62 84 LEU A O 1
ATOM 653 N N . ILE A 1 85 ? -5.349 21.861 23.886 1 62.12 85 ILE A N 1
ATOM 654 C CA . ILE A 1 85 ? -4.961 22.932 22.974 1 62.12 85 ILE A CA 1
ATOM 655 C C . ILE A 1 85 ? -6.174 23.381 22.161 1 62.12 85 ILE A C 1
ATOM 657 O O . ILE A 1 85 ? -6.416 24.581 22.009 1 62.12 85 ILE A O 1
ATOM 661 N N . ALA A 1 86 ? -6.88 22.423 21.752 1 60.69 86 ALA A N 1
ATOM 662 C CA . ALA A 1 86 ? -8.08 22.713 20.971 1 60.69 86 ALA A CA 1
ATOM 663 C C . ALA A 1 86 ? -9.084 23.521 21.787 1 60.69 86 ALA A C 1
ATOM 665 O O . ALA A 1 86 ? -9.695 24.462 21.275 1 60.69 86 ALA A O 1
ATOM 666 N N . ALA A 1 87 ? -9.227 23.125 22.997 1 59.71 87 ALA A N 1
ATOM 667 C CA . ALA A 1 87 ? -10.143 23.831 23.89 1 59.71 87 ALA A CA 1
ATOM 668 C C . ALA A 1 87 ? -9.721 25.286 24.069 1 59.71 87 ALA A C 1
ATOM 670 O O . ALA A 1 87 ? -10.565 26.185 24.088 1 59.71 87 ALA A O 1
ATOM 671 N N . SER A 1 88 ? -8.44 25.381 24.191 1 57.81 88 SER A N 1
ATOM 672 C CA . SER A 1 88 ? -7.926 26.738 24.346 1 57.81 88 SER A CA 1
ATOM 673 C C . SER A 1 88 ? -8.166 27.567 23.089 1 57.81 88 SER A C 1
ATOM 675 O O . SER A 1 88 ? -8.498 28.751 23.175 1 57.81 88 SER A O 1
ATOM 677 N N . GLU A 1 89 ? -7.958 26.876 22.003 1 59.12 89 GLU A N 1
ATOM 678 C CA . GLU A 1 89 ? -8.148 27.552 20.723 1 59.12 89 GLU A CA 1
ATOM 679 C C . GLU A 1 89 ? -9.617 27.9 20.496 1 59.12 89 GLU A C 1
ATOM 681 O O . GLU A 1 89 ? -9.934 28.976 19.986 1 59.12 89 GLU A O 1
ATOM 686 N N . ILE A 1 90 ? -10.423 26.961 20.791 1 55.32 90 ILE A N 1
ATOM 687 C CA . ILE A 1 90 ? -11.859 27.203 20.694 1 55.32 90 ILE A CA 1
ATOM 688 C C . ILE A 1 90 ? -12.247 28.371 21.598 1 55.32 90 ILE A C 1
ATOM 690 O O . ILE A 1 90 ? -13.042 29.229 21.206 1 55.32 90 ILE A O 1
ATOM 694 N N . ALA A 1 91 ? -11.729 28.31 22.802 1 54.1 91 ALA A N 1
ATOM 695 C CA . ALA A 1 91 ? -12.029 29.378 23.752 1 54.1 91 ALA A CA 1
ATOM 696 C C . ALA A 1 91 ? -11.545 30.728 23.23 1 54.1 91 ALA A C 1
ATOM 698 O O . ALA A 1 91 ? -12.157 31.762 23.505 1 54.1 91 ALA A O 1
ATOM 699 N N . ARG A 1 92 ? -10.24 30.57 22.782 1 52.25 92 ARG A N 1
ATOM 700 C CA . ARG A 1 92 ? -9.735 31.839 22.269 1 52.25 92 ARG A CA 1
ATOM 701 C C . ARG A 1 92 ? -10.604 32.351 21.125 1 52.25 92 ARG A C 1
ATOM 703 O O . ARG A 1 92 ? -10.736 33.562 20.933 1 52.25 92 ARG A O 1
ATOM 710 N N . GLY A 1 93 ? -11.396 32.21 20.377 1 49.97 93 GLY A N 1
ATOM 711 C CA . GLY A 1 93 ? -12.341 32.747 19.41 1 49.97 93 GLY A CA 1
ATOM 712 C C . GLY A 1 93 ? -12.592 31.816 18.24 1 49.97 93 GLY A C 1
ATOM 713 O O . GLY A 1 93 ? -11.807 30.898 17.99 1 49.97 93 GLY A O 1
ATOM 714 N N . MET A 1 94 ? -13.974 31.628 17.666 1 49.14 94 MET A N 1
ATOM 715 C CA . MET A 1 94 ? -14.736 31.05 16.563 1 49.14 94 MET A CA 1
ATOM 716 C C . MET A 1 94 ? -13.901 31.011 15.287 1 49.14 94 MET A C 1
ATOM 718 O O . MET A 1 94 ? -14.211 30.26 14.36 1 49.14 94 MET A O 1
ATOM 722 N N . GLY A 1 95 ? -13.051 31.968 15.016 1 51.25 95 GLY A N 1
ATOM 723 C CA . GLY A 1 95 ? -12.52 32.27 13.696 1 51.25 95 GLY A CA 1
ATOM 724 C C . GLY A 1 95 ? -11.226 31.54 13.393 1 51.25 95 GLY A C 1
ATOM 725 O O . GLY A 1 95 ? -10.551 31.845 12.407 1 51.25 95 GLY A O 1
ATOM 726 N N . GLN A 1 96 ? -10.752 30.79 14.339 1 60.96 96 GLN A N 1
ATOM 727 C CA . GLN A 1 96 ? -9.384 30.363 14.065 1 60.96 96 GLN A CA 1
ATOM 728 C C . GLN A 1 96 ? -9.358 29.192 13.087 1 60.96 96 GLN A C 1
ATOM 730 O O . GLN A 1 96 ? -10.227 28.318 13.134 1 60.96 96 GLN A O 1
ATOM 735 N N . ARG A 1 97 ? -8.572 29.375 12.069 1 76.71 97 ARG A N 1
ATOM 736 C CA . ARG A 1 97 ? -8.301 28.373 11.043 1 76.71 97 ARG A CA 1
ATOM 737 C C . ARG A 1 97 ? -7.801 27.074 11.666 1 76.71 97 ARG A C 1
ATOM 739 O O . ARG A 1 97 ? -6.952 27.094 12.559 1 76.71 97 ARG A O 1
ATOM 746 N N . PRO A 1 98 ? -8.527 25.99 11.395 1 86.4 98 PRO A N 1
ATOM 747 C CA . PRO A 1 98 ? -8.048 24.693 11.878 1 86.4 98 PRO A CA 1
ATOM 748 C C . PRO A 1 98 ? -6.562 24.474 11.606 1 86.4 98 PRO A C 1
ATOM 750 O O . PRO A 1 98 ? -6.053 24.893 10.562 1 86.4 98 PRO A O 1
ATOM 753 N N . ALA A 1 99 ? -5.908 23.992 12.623 1 85.39 99 ALA A N 1
ATOM 754 C CA . ALA A 1 99 ? -4.463 23.808 12.512 1 85.39 99 ALA A CA 1
ATOM 755 C C . ALA A 1 99 ? -4.012 22.551 13.251 1 85.39 99 ALA A C 1
ATOM 757 O O . ALA A 1 99 ? -4.768 21.985 14.044 1 85.39 99 ALA A O 1
ATOM 758 N N . GLY A 1 100 ? -2.752 22.114 12.941 1 85.9 100 GLY A N 1
ATOM 759 C CA . GLY A 1 100 ? -2.145 20.993 13.64 1 85.9 100 GLY A CA 1
ATOM 760 C C . GLY A 1 100 ? -2.036 19.745 12.784 1 85.9 100 GLY A C 1
ATOM 761 O O . GLY A 1 100 ? -2.33 19.779 11.587 1 85.9 100 GLY A O 1
ATOM 762 N N . LEU A 1 101 ? -1.616 18.629 13.429 1 87.45 101 LEU A N 1
ATOM 763 C CA . LEU A 1 101 ? -1.403 17.361 12.739 1 87.45 101 LEU A CA 1
ATOM 764 C C . LEU A 1 101 ? -2.683 16.532 12.718 1 87.45 101 LEU A C 1
ATOM 766 O O . LEU A 1 101 ? -3.255 16.239 13.771 1 87.45 101 LEU A O 1
ATOM 770 N N . LEU A 1 102 ? -3.195 16.332 11.599 1 92.73 102 LEU A N 1
ATOM 771 C CA . LEU A 1 102 ? -4.303 15.404 11.4 1 92.73 102 LEU A CA 1
ATOM 772 C C . LEU A 1 102 ? -3.794 14.041 10.941 1 92.73 102 LEU A C 1
ATOM 774 O O . LEU A 1 102 ? -3.277 13.909 9.83 1 92.73 102 LEU A O 1
ATOM 778 N N . ARG A 1 103 ? -3.986 13.064 11.789 1 92.22 103 ARG A N 1
ATOM 779 C CA . ARG A 1 103 ? -3.469 11.726 11.52 1 92.22 103 ARG A CA 1
ATOM 780 C C . ARG A 1 103 ? -4.604 10.747 11.24 1 92.22 103 ARG A C 1
ATOM 782 O O . ARG A 1 103 ? -5.441 10.493 12.109 1 92.22 103 ARG A O 1
ATOM 789 N N . LEU A 1 104 ? -4.553 10.189 10.042 1 93.12 104 LEU A N 1
ATOM 790 C CA . LEU A 1 104 ? -5.606 9.275 9.613 1 93.12 104 LEU A CA 1
ATOM 791 C C . LEU A 1 104 ? -5.045 7.879 9.363 1 93.12 104 LEU A C 1
ATOM 793 O O . LEU A 1 104 ? -4.011 7.729 8.708 1 93.12 104 LEU A O 1
ATOM 797 N N . SER A 1 105 ? -5.722 6.886 9.893 1 91.45 105 SER A N 1
ATOM 798 C CA . SER A 1 105 ? -5.458 5.491 9.555 1 91.45 105 SER A CA 1
ATOM 799 C C . SER A 1 105 ? -6.427 4.986 8.491 1 91.45 105 SER A C 1
ATOM 801 O O . SER A 1 105 ? -7.644 5.021 8.686 1 91.45 105 SER A O 1
ATOM 803 N N . VAL A 1 106 ? -5.833 4.508 7.415 1 90.6 106 VAL A N 1
ATOM 804 C CA . VAL A 1 106 ? -6.72 4.135 6.317 1 90.6 106 VAL A CA 1
ATOM 805 C C . VAL A 1 106 ? -6.246 2.825 5.692 1 90.6 106 VAL A C 1
ATOM 807 O O . VAL A 1 106 ? -5.043 2.559 5.63 1 90.6 106 VAL A O 1
ATOM 810 N N . PRO A 1 107 ? -7.21 2.013 5.252 1 87.59 107 PRO A N 1
ATOM 811 C CA . PRO A 1 107 ? -6.778 0.9 4.403 1 87.59 107 PRO A CA 1
ATOM 812 C C . PRO A 1 107 ? -6.247 1.363 3.048 1 87.59 107 PRO A C 1
ATOM 814 O O . PRO A 1 107 ? -6.71 2.372 2.512 1 87.59 107 PRO A O 1
ATOM 817 N N . PRO A 1 108 ? -5.38 0.592 2.445 1 84.68 108 PRO A N 1
ATOM 818 C CA . PRO A 1 108 ? -4.807 0.978 1.154 1 84.68 108 PRO A CA 1
ATOM 819 C C . PRO A 1 108 ? -5.87 1.217 0.084 1 84.68 108 PRO A C 1
ATOM 821 O O . PRO A 1 108 ? -5.714 2.103 -0.76 1 84.68 108 PRO A O 1
ATOM 824 N N . ALA A 1 109 ? -6.915 0.53 0.158 1 86.37 109 ALA A N 1
ATOM 825 C CA . ALA A 1 109 ? -7.959 0.624 -0.859 1 86.37 109 ALA A CA 1
ATOM 826 C C . ALA A 1 109 ? -8.616 2.001 -0.845 1 86.37 109 ALA A C 1
ATOM 828 O O . ALA A 1 109 ? -9.158 2.448 -1.859 1 86.37 109 ALA A O 1
ATOM 829 N N . VAL A 1 110 ? -8.542 2.705 0.217 1 90.35 110 VAL A N 1
ATOM 830 C CA . VAL A 1 110 ? -9.198 3.999 0.372 1 90.35 110 VAL A CA 1
ATOM 831 C C . VAL A 1 110 ? -8.387 5.079 -0.34 1 90.35 110 VAL A C 1
ATOM 833 O O . VAL A 1 110 ? -8.929 6.116 -0.729 1 90.35 110 VAL A O 1
ATOM 836 N N . MET A 1 111 ? -7.166 4.818 -0.489 1 89.61 111 MET A N 1
ATOM 837 C CA . MET A 1 111 ? -6.284 5.82 -1.079 1 89.61 111 MET A CA 1
ATOM 838 C C . MET A 1 111 ? -6.739 6.183 -2.489 1 89.61 111 MET A C 1
ATOM 840 O O . MET A 1 111 ? -7.202 7.3 -2.728 1 89.61 111 MET A O 1
ATOM 844 N N . PRO A 1 112 ? -6.812 5.237 -3.344 1 88 112 PRO A N 1
ATOM 845 C CA . PRO A 1 112 ? -7.227 5.596 -4.702 1 88 112 PRO A CA 1
ATOM 846 C C . PRO A 1 112 ? -8.72 5.896 -4.802 1 88 112 PRO A C 1
ATOM 848 O O . PRO A 1 112 ? -9.148 6.626 -5.7 1 88 112 PRO A O 1
ATOM 851 N N . ILE A 1 113 ? -9.517 5.416 -3.936 1 89.1 113 ILE A N 1
ATOM 852 C CA . ILE A 1 113 ? -10.966 5.564 -4.018 1 89.1 113 ILE A CA 1
ATOM 853 C C . ILE A 1 113 ? -11.366 6.972 -3.582 1 89.1 113 ILE A C 1
ATOM 855 O O . ILE A 1 113 ? -12.27 7.576 -4.165 1 89.1 113 ILE A O 1
ATOM 859 N N . LEU A 1 114 ? -10.605 7.484 -2.626 1 91.09 114 LEU A N 1
ATOM 860 C CA . LEU A 1 114 ? -11.126 8.683 -1.978 1 91.09 114 LEU A CA 1
ATOM 861 C C . LEU A 1 114 ? -10.016 9.705 -1.753 1 91.09 114 LEU A C 1
ATOM 863 O O . LEU A 1 114 ? -10.157 10.872 -2.126 1 91.09 114 LEU A O 1
ATOM 867 N N . LEU A 1 115 ? -8.866 9.335 -1.222 1 92.55 115 LEU A N 1
ATOM 868 C CA . LEU A 1 115 ? -7.944 10.29 -0.616 1 92.55 115 LEU A CA 1
ATOM 869 C C . LEU A 1 115 ? -7.018 10.893 -1.667 1 92.55 115 LEU A C 1
ATOM 871 O O . LEU A 1 115 ? -6.7 12.083 -1.61 1 92.55 115 LEU A O 1
ATOM 875 N N . GLU A 1 116 ? -6.566 10.09 -2.579 1 88.42 116 GLU A N 1
ATOM 876 C CA . GLU A 1 116 ? -5.61 10.576 -3.57 1 88.42 116 GLU A CA 1
ATOM 877 C C . GLU A 1 116 ? -6.137 11.818 -4.283 1 88.42 116 GLU A C 1
ATOM 879 O O . GLU A 1 116 ? -5.428 12.82 -4.4 1 88.42 116 GLU A O 1
ATOM 884 N N . PRO A 1 117 ? -7.39 11.871 -4.626 1 86.5 117 PRO A N 1
ATOM 885 C CA . PRO A 1 117 ? -7.903 13.052 -5.324 1 86.5 117 PRO A CA 1
ATOM 886 C C . PRO A 1 117 ? -8.141 14.234 -4.387 1 86.5 117 PRO A C 1
ATOM 888 O O . PRO A 1 117 ? -8.334 15.362 -4.848 1 86.5 117 PRO A O 1
ATOM 891 N N . LEU A 1 118 ? -8.112 13.967 -3.14 1 92.56 118 LEU A N 1
ATOM 892 C CA . LEU A 1 118 ? -8.581 14.979 -2.199 1 92.56 118 LEU A CA 1
ATOM 893 C C . LEU A 1 118 ? -7.409 15.62 -1.462 1 92.56 118 LEU A C 1
ATOM 895 O O . LEU A 1 118 ? -7.53 16.734 -0.947 1 92.56 118 LEU A O 1
ATOM 899 N N . ILE A 1 119 ? -6.325 14.968 -1.349 1 94.18 119 ILE A N 1
ATOM 900 C CA . ILE A 1 119 ? -5.215 15.362 -0.488 1 94.18 119 ILE A CA 1
ATOM 901 C C . ILE A 1 119 ? -4.741 16.763 -0.867 1 94.18 119 ILE A C 1
ATOM 903 O O . ILE A 1 119 ? -4.625 17.64 -0.007 1 94.18 119 ILE A O 1
ATOM 907 N N . ALA A 1 120 ? -4.566 16.981 -2.152 1 93.2 120 ALA A N 1
ATOM 908 C CA . ALA A 1 120 ? -3.999 18.249 -2.604 1 93.2 120 ALA A CA 1
ATOM 909 C C . ALA A 1 120 ? -4.949 19.408 -2.316 1 93.2 120 ALA A C 1
ATOM 911 O O . ALA A 1 120 ? -4.536 20.439 -1.781 1 93.2 120 ALA A O 1
ATOM 912 N N . SER A 1 121 ? -6.186 19.242 -2.645 1 93.9 121 SER A N 1
ATOM 913 C CA . SER A 1 121 ? -7.152 20.315 -2.433 1 93.9 121 SER A CA 1
ATOM 914 C C . SER A 1 121 ? -7.336 20.607 -0.947 1 93.9 121 SER A C 1
ATOM 916 O O . SER A 1 121 ? -7.492 21.763 -0.551 1 93.9 121 SER A O 1
ATOM 918 N N . PHE A 1 122 ? -7.318 19.583 -0.16 1 96.23 122 PHE A N 1
ATOM 919 C CA . PHE A 1 122 ? -7.463 19.777 1.278 1 96.23 122 PHE A CA 1
ATOM 920 C C . PHE A 1 122 ? -6.278 20.551 1.842 1 96.23 122 PHE A C 1
ATOM 922 O O . PHE A 1 122 ? -6.459 21.513 2.592 1 96.23 122 PHE A O 1
ATOM 929 N N . CYS A 1 123 ? -5.08 20.116 1.477 1 95.89 123 CYS A N 1
ATOM 930 C CA . CYS A 1 123 ? -3.875 20.757 1.99 1 95.89 123 CYS A CA 1
ATOM 931 C C . CYS A 1 123 ? -3.808 22.217 1.56 1 95.89 123 CYS A C 1
ATOM 933 O O . CYS A 1 123 ? -3.305 23.064 2.3 1 95.89 123 CYS A O 1
ATOM 935 N N . ARG A 1 124 ? -4.32 22.535 0.43 1 92.83 124 ARG A N 1
ATOM 936 C CA . ARG A 1 124 ? -4.35 23.913 -0.049 1 92.83 124 ARG A CA 1
ATOM 937 C C . ARG A 1 124 ? -5.377 24.738 0.719 1 92.83 124 ARG A C 1
ATOM 939 O O . ARG A 1 124 ? -5.121 25.894 1.063 1 92.83 124 ARG A O 1
ATOM 946 N N . ALA A 1 125 ? -6.475 24.123 0.954 1 93.3 125 ALA A N 1
ATOM 947 C CA . ALA A 1 125 ? -7.569 24.81 1.636 1 93.3 125 ALA A CA 1
ATOM 948 C C . ALA A 1 125 ? -7.23 25.061 3.102 1 93.3 125 ALA A C 1
ATOM 950 O O . ALA A 1 125 ? -7.667 26.056 3.685 1 93.3 125 ALA A O 1
ATOM 951 N N . TYR A 1 126 ? -6.453 24.182 3.665 1 94.08 126 TYR A N 1
ATOM 952 C CA . TYR A 1 126 ? -6.127 24.281 5.083 1 94.08 126 TYR A CA 1
ATOM 953 C C . TYR A 1 126 ? -4.623 24.179 5.306 1 94.08 126 TYR A C 1
ATOM 955 O O . TYR A 1 126 ? -4.139 23.202 5.881 1 94.08 126 TYR A O 1
ATOM 963 N N . PRO A 1 127 ? -3.905 25.177 5.001 1 91.63 127 PRO A N 1
ATOM 964 C CA . PRO A 1 127 ? -2.441 25.139 4.985 1 91.63 127 PRO A CA 1
ATOM 965 C C . PRO A 1 127 ? -1.84 24.987 6.38 1 91.63 127 PRO A C 1
ATOM 967 O O . PRO A 1 127 ? -0.662 24.645 6.515 1 91.63 127 PRO A O 1
ATOM 970 N N . GLU A 1 128 ? -2.617 25.226 7.406 1 89.8 128 GLU A N 1
ATOM 971 C CA . GLU A 1 128 ? -2.096 25.13 8.767 1 89.8 128 GLU A CA 1
ATOM 972 C C . GLU A 1 128 ? -2.255 23.717 9.32 1 89.8 128 GLU A C 1
ATOM 974 O O . GLU A 1 128 ? -1.799 23.423 10.427 1 89.8 128 GLU A O 1
ATOM 979 N N . ILE A 1 129 ? -2.873 22.875 8.528 1 91.96 129 ILE A N 1
ATOM 980 C CA . ILE A 1 129 ? -3.007 21.472 8.904 1 91.96 129 ILE A CA 1
ATOM 981 C C . ILE A 1 129 ? -1.912 20.649 8.23 1 91.96 129 ILE A C 1
ATOM 983 O O . ILE A 1 129 ? -1.699 20.76 7.02 1 91.96 129 ILE A O 1
ATOM 987 N N . GLU A 1 130 ? -1.192 19.936 9.028 1 94.32 130 GLU A N 1
ATOM 988 C CA . GLU A 1 130 ? -0.329 18.879 8.508 1 94.32 130 GLU A CA 1
ATOM 989 C C . GLU A 1 130 ? -1.066 17.544 8.449 1 94.32 130 GLU A C 1
ATOM 991 O O . GLU A 1 130 ? -1.568 17.061 9.466 1 94.32 130 GLU A O 1
ATOM 996 N N . LEU A 1 131 ? -1.157 17.003 7.292 1 96.69 131 LEU A N 1
ATOM 997 C CA . LEU A 1 131 ? -1.912 15.771 7.088 1 96.69 131 LEU A CA 1
ATOM 998 C C . LEU A 1 131 ? -0.983 14.563 7.057 1 96.69 131 LEU A C 1
ATOM 1000 O O . LEU A 1 131 ? -0.011 14.541 6.299 1 96.69 131 LEU A O 1
ATOM 1004 N N . GLU A 1 132 ? -1.285 13.629 7.904 1 94.56 132 GLU A N 1
ATOM 1005 C CA . GLU A 1 132 ? -0.571 12.356 7.864 1 94.56 132 GLU A CA 1
ATOM 1006 C C . GLU A 1 132 ? -1.519 11.201 7.556 1 94.56 132 GLU A C 1
ATOM 1008 O O . GLU A 1 132 ? -2.515 11.005 8.256 1 94.56 132 GLU A O 1
ATOM 1013 N N . ILE A 1 133 ? -1.149 10.483 6.598 1 93.55 133 ILE A N 1
ATOM 1014 C CA . ILE A 1 133 ? -1.949 9.335 6.186 1 93.55 133 ILE A CA 1
ATOM 1015 C C . ILE A 1 133 ? -1.146 8.051 6.38 1 93.55 133 ILE A C 1
ATOM 1017 O O . ILE A 1 133 ? -0.099 7.865 5.756 1 93.55 133 ILE A O 1
ATOM 1021 N N . VAL A 1 134 ? -1.689 7.219 7.207 1 88.56 134 VAL A N 1
ATOM 1022 C CA . VAL A 1 134 ? -1.101 5.902 7.43 1 88.56 134 VAL A CA 1
ATOM 1023 C C . VAL A 1 134 ? -1.952 4.833 6.748 1 88.56 134 VAL A C 1
ATOM 1025 O O . VAL A 1 134 ? -2.99 4.427 7.275 1 88.56 134 VAL A O 1
ATOM 1028 N N . ALA A 1 135 ? -1.422 4.398 5.651 1 83.8 135 ALA A N 1
ATOM 1029 C CA . ALA A 1 135 ? -2.129 3.369 4.893 1 83.8 135 ALA A CA 1
ATOM 1030 C C . ALA A 1 135 ? -1.673 1.973 5.308 1 83.8 135 ALA A C 1
ATOM 1032 O O . ALA A 1 135 ? -0.552 1.562 5.001 1 83.8 135 ALA A O 1
ATOM 1033 N N . SER A 1 136 ? -2.481 1.315 6.069 1 76.29 136 SER A N 1
ATOM 1034 C CA . SER A 1 136 ? -2.17 -0.043 6.503 1 76.29 136 SER A CA 1
ATOM 1035 C C . SER A 1 136 ? -3.43 -0.899 6.582 1 76.29 136 SER A C 1
ATOM 1037 O O . SER A 1 136 ? -4.526 -0.381 6.801 1 76.29 136 SER A O 1
ATOM 1039 N N . GLY A 1 137 ? -3.286 -2.117 6.254 1 69.51 137 GLY A N 1
ATOM 1040 C CA . GLY A 1 137 ? -4.402 -3.046 6.33 1 69.51 137 GLY A CA 1
ATOM 1041 C C . GLY A 1 137 ? -4.748 -3.449 7.751 1 69.51 137 GLY A C 1
ATOM 1042 O O . GLY A 1 137 ? -5.759 -4.114 7.984 1 69.51 137 GLY A O 1
ATOM 1043 N N . GLU A 1 138 ? -4.02 -3.013 8.683 1 65.1 138 GLU A N 1
ATOM 1044 C CA . GLU A 1 138 ? -4.214 -3.46 10.059 1 65.1 138 GLU A CA 1
ATOM 1045 C C . GLU A 1 138 ? -5.269 -2.617 10.769 1 65.1 138 GLU A C 1
ATOM 1047 O O . GLU A 1 138 ? -5.39 -1.418 10.511 1 65.1 138 GLU A O 1
ATOM 1052 N N . LEU A 1 139 ? -6.167 -3.395 11.413 1 64.03 139 LEU A N 1
ATOM 1053 C CA . LEU A 1 139 ? -7.063 -2.666 12.304 1 64.03 139 LEU A CA 1
ATOM 1054 C C . LEU A 1 139 ? -6.291 -2.045 13.463 1 64.03 139 LEU A C 1
ATOM 1056 O O . LEU A 1 139 ? -5.525 -2.732 14.143 1 64.03 139 LEU A O 1
ATOM 1060 N N . VAL A 1 140 ? -6.379 -0.809 13.475 1 67.16 140 VAL A N 1
ATOM 1061 C CA . VAL A 1 140 ? -5.587 -0.123 14.491 1 67.16 140 VAL A CA 1
ATOM 1062 C C . VAL A 1 140 ? -6.508 0.447 15.567 1 67.16 140 VAL A C 1
ATOM 1064 O O . VAL A 1 140 ? -7.643 0.836 15.28 1 67.16 140 VAL A O 1
ATOM 1067 N N . ASP A 1 141 ? -5.973 0.268 16.739 1 70.87 141 ASP A N 1
ATOM 1068 C CA . ASP A 1 141 ? -6.579 1.044 17.816 1 70.87 141 ASP A CA 1
ATOM 1069 C C . ASP A 1 141 ? -6.238 2.527 17.684 1 70.87 141 ASP A C 1
ATOM 1071 O O . ASP A 1 141 ? -5.09 2.926 17.892 1 70.87 141 ASP A O 1
ATOM 1075 N N . LEU A 1 142 ? -7.258 3.259 17.346 1 75.69 142 LEU A N 1
ATOM 1076 C CA . LEU A 1 142 ? -7.043 4.671 17.047 1 75.69 142 LEU A CA 1
ATOM 1077 C C . LEU A 1 142 ? -6.416 5.389 18.237 1 75.69 142 LEU A C 1
ATOM 1079 O O . LEU A 1 142 ? -5.535 6.235 18.064 1 75.69 142 LEU A O 1
ATOM 1083 N N . ALA A 1 143 ? -6.939 5.003 19.435 1 67.8 143 ALA A N 1
ATOM 1084 C CA . ALA A 1 143 ? -6.481 5.7 20.634 1 67.8 143 ALA A CA 1
ATOM 1085 C C . ALA A 1 143 ? -5.01 5.404 20.912 1 67.8 143 ALA A C 1
ATOM 1087 O O . ALA A 1 143 ? -4.206 6.325 21.077 1 67.8 143 ALA A O 1
ATOM 1088 N N . THR A 1 144 ? -4.678 4.203 20.806 1 67.16 144 THR A N 1
ATOM 1089 C CA . THR A 1 144 ? -3.321 3.791 21.145 1 67.16 144 THR A CA 1
ATOM 1090 C C . THR A 1 144 ? -2.354 4.131 20.014 1 67.16 144 THR A C 1
ATOM 1092 O O . THR A 1 144 ? -1.174 4.392 20.256 1 67.16 144 THR A O 1
ATOM 1095 N N . GLY A 1 145 ? -2.926 4.244 18.92 1 74.1 145 GLY A N 1
ATOM 1096 C CA . GLY A 1 145 ? -2.08 4.503 17.766 1 74.1 145 GLY A CA 1
ATOM 1097 C C . GLY A 1 145 ? -1.86 5.982 17.508 1 74.1 145 GLY A C 1
ATOM 1098 O O . GLY A 1 145 ? -1.059 6.355 16.648 1 74.1 145 GLY A O 1
ATOM 1099 N N . GLY A 1 146 ? -2.604 6.873 18.292 1 76.48 146 GLY A N 1
ATOM 1100 C CA . GLY A 1 146 ? -2.456 8.311 18.126 1 76.48 146 GLY A CA 1
ATOM 1101 C C . GLY A 1 146 ? -3.145 8.841 16.883 1 76.48 146 GLY A C 1
ATOM 1102 O O . GLY A 1 146 ? -2.696 9.824 16.289 1 76.48 146 GLY A O 1
ATOM 1103 N N . PHE A 1 147 ? -4.101 8.166 16.441 1 86.74 147 PHE A N 1
ATOM 1104 C CA . PHE A 1 147 ? -4.847 8.594 15.263 1 86.74 147 PHE A CA 1
ATOM 1105 C C . PHE A 1 147 ? -6.059 9.427 15.663 1 86.74 147 PHE A C 1
ATOM 1107 O O . PHE A 1 147 ? -6.693 9.159 16.686 1 86.74 147 PHE A O 1
ATOM 1114 N N . ASP A 1 148 ? -6.311 10.435 14.849 1 87.34 148 ASP A N 1
ATOM 1115 C CA . ASP A 1 148 ? -7.506 11.247 15.061 1 87.34 148 ASP A CA 1
ATOM 1116 C C . ASP A 1 148 ? -8.759 10.512 14.592 1 87.34 148 ASP A C 1
ATOM 1118 O O . ASP A 1 148 ? -9.832 10.665 15.18 1 87.34 148 ASP A O 1
ATOM 1122 N N . ALA A 1 149 ? -8.567 9.769 13.523 1 91.21 149 ALA A N 1
ATOM 1123 C CA . ALA A 1 149 ? -9.68 9.008 12.961 1 91.21 149 ALA A CA 1
ATOM 1124 C C . ALA A 1 149 ? -9.177 7.896 12.045 1 91.21 149 ALA A C 1
ATOM 1126 O O . ALA A 1 149 ? -8.003 7.877 11.667 1 91.21 149 ALA A O 1
ATOM 1127 N N . GLY A 1 150 ? -10.056 7.007 11.831 1 91.85 150 GLY A N 1
ATOM 1128 C CA . GLY A 1 150 ? -9.854 5.985 10.817 1 91.85 150 GLY A CA 1
ATOM 1129 C C . GLY A 1 150 ? -10.87 6.052 9.692 1 91.85 150 GLY A C 1
ATOM 1130 O O . GLY A 1 150 ? -11.931 6.66 9.843 1 91.85 150 GLY A O 1
ATOM 1131 N N . ILE A 1 151 ? -10.44 5.623 8.534 1 92.39 151 ILE A N 1
ATOM 1132 C CA . ILE A 1 151 ? -11.38 5.411 7.439 1 92.39 151 ILE A CA 1
ATOM 1133 C C . ILE A 1 151 ? -11.423 3.928 7.076 1 92.39 151 ILE A C 1
ATOM 1135 O O . ILE A 1 151 ? -10.391 3.254 7.071 1 92.39 151 ILE A O 1
ATOM 1139 N N . ARG A 1 152 ? -12.595 3.461 6.775 1 89.61 152 ARG A N 1
ATOM 1140 C CA . ARG A 1 152 ? -12.768 2.064 6.391 1 89.61 152 ARG A CA 1
ATOM 1141 C C . ARG A 1 152 ? -13.8 1.926 5.277 1 89.61 152 ARG A C 1
ATOM 1143 O O . ARG A 1 152 ? -14.605 2.833 5.053 1 89.61 152 ARG A O 1
ATOM 1150 N N . LEU A 1 153 ? -13.621 0.793 4.664 1 87.52 153 LEU A N 1
ATOM 1151 C CA . LEU A 1 153 ? -14.7 0.42 3.756 1 87.52 153 LEU A CA 1
ATOM 1152 C C . LEU A 1 153 ? -15.772 -0.382 4.486 1 87.52 153 LEU A C 1
ATOM 1154 O O . LEU A 1 153 ? -15.464 -1.366 5.162 1 87.52 153 LEU A O 1
ATOM 1158 N N . GLY A 1 154 ? -16.972 0.02 4.427 1 82.87 154 GLY A N 1
ATOM 1159 C CA . GLY A 1 154 ? -18.063 -0.618 5.146 1 82.87 154 GLY A CA 1
ATOM 1160 C C . GLY A 1 154 ? -18.523 0.172 6.357 1 82.87 154 GLY A C 1
ATOM 1161 O O . GLY A 1 154 ? -17.835 1.093 6.802 1 82.87 154 GLY A O 1
ATOM 1162 N N . GLU A 1 155 ? -19.588 -0.247 6.96 1 70.15 155 GLU A N 1
ATOM 1163 C CA . GLU A 1 155 ? -20.254 0.606 7.94 1 70.15 155 GLU A CA 1
ATOM 1164 C C . GLU A 1 155 ? -20.032 0.093 9.36 1 70.15 155 GLU A C 1
ATOM 1166 O O . GLU A 1 155 ? -20.342 0.785 10.331 1 70.15 155 GLU A O 1
ATOM 1171 N N . PHE A 1 156 ? -19.435 -0.975 9.425 1 70.5 156 PHE A N 1
ATOM 1172 C CA . PHE A 1 156 ? -19.436 -1.542 10.769 1 70.5 156 PHE A CA 1
ATOM 1173 C C . PHE A 1 156 ? -18.243 -1.036 11.571 1 70.5 156 PHE A C 1
ATOM 1175 O O . PHE A 1 156 ? -17.095 -1.183 11.146 1 70.5 156 PHE A O 1
ATOM 1182 N N . VAL A 1 157 ? -18.573 -0.247 12.587 1 69.39 157 VAL A N 1
ATOM 1183 C CA . VAL A 1 157 ? -17.567 0.25 13.52 1 69.39 157 VAL A CA 1
ATOM 1184 C C . VAL A 1 157 ? -17.897 -0.221 14.935 1 69.39 157 VAL A C 1
ATOM 1186 O O . VAL A 1 157 ? -19.023 -0.641 15.21 1 69.39 157 VAL A O 1
ATOM 1189 N N . ALA A 1 158 ? -16.881 -0.182 15.744 1 71.35 158 ALA A N 1
ATOM 1190 C CA . ALA A 1 158 ? -17.08 -0.545 17.145 1 71.35 158 ALA A CA 1
ATOM 1191 C C . ALA A 1 158 ? -18.106 0.369 17.808 1 71.35 158 ALA A C 1
ATOM 1193 O O . ALA A 1 158 ? -18.33 1.494 17.354 1 71.35 158 ALA A O 1
ATOM 1194 N N . ALA A 1 159 ? -18.746 -0.115 18.814 1 70.66 159 ALA A N 1
ATOM 1195 C CA . ALA A 1 159 ? -19.85 0.55 19.501 1 70.66 159 ALA A CA 1
ATOM 1196 C C . ALA A 1 159 ? -19.411 1.896 20.069 1 70.66 159 ALA A C 1
ATOM 1198 O O . ALA A 1 159 ? -20.209 2.832 20.153 1 70.66 159 ALA A O 1
ATOM 1199 N N . ASP A 1 160 ? -18.234 2.042 20.431 1 79.11 160 ASP A N 1
ATOM 1200 C CA . ASP A 1 160 ? -17.789 3.277 21.07 1 79.11 160 ASP A CA 1
ATOM 1201 C C . ASP A 1 160 ? -17.209 4.248 20.044 1 79.11 160 ASP A C 1
ATOM 1203 O O . ASP A 1 160 ? -16.492 5.184 20.403 1 79.11 160 ASP A O 1
ATOM 1207 N N . MET A 1 161 ? -17.675 3.926 18.816 1 84.06 161 MET A N 1
ATOM 1208 C CA . MET A 1 161 ? -17.155 4.763 17.738 1 84.06 161 MET A CA 1
ATOM 1209 C C . MET A 1 161 ? -18.289 5.464 16.998 1 84.06 161 MET A C 1
ATOM 1211 O O . MET A 1 161 ? -19.398 4.935 16.91 1 84.06 161 MET A O 1
ATOM 1215 N N . VAL A 1 162 ? -18.009 6.671 16.547 1 87.55 162 VAL A N 1
ATOM 1216 C CA . VAL A 1 162 ? -18.892 7.404 15.646 1 87.55 162 VAL A CA 1
ATOM 1217 C C . VAL A 1 162 ? -18.471 7.16 14.198 1 87.55 162 VAL A C 1
ATOM 1219 O O . VAL A 1 162 ? -17.281 7.201 13.876 1 87.55 162 VAL A O 1
ATOM 1222 N N . ALA A 1 163 ? -19.436 6.881 13.398 1 89.61 163 ALA A N 1
ATOM 1223 C CA . ALA A 1 163 ? -19.174 6.656 11.979 1 89.61 163 ALA A CA 1
ATOM 1224 C C . ALA A 1 163 ? -19.801 7.754 11.124 1 89.61 163 ALA A C 1
ATOM 1226 O O . ALA A 1 163 ? -20.949 8.143 11.347 1 89.61 163 ALA A O 1
ATOM 1227 N N . VAL A 1 164 ? -19.011 8.296 10.221 1 90.79 164 VAL A N 1
ATOM 1228 C CA . VAL A 1 164 ? -19.459 9.307 9.269 1 90.79 164 VAL A CA 1
ATOM 1229 C C . VAL A 1 164 ? -19.28 8.79 7.843 1 90.79 164 VAL A C 1
ATOM 1231 O O . VAL A 1 164 ? -18.175 8.412 7.448 1 90.79 164 VAL A O 1
ATOM 1234 N N . ARG A 1 165 ? -20.336 8.792 7.071 1 91.47 165 ARG A N 1
ATOM 1235 C CA . ARG A 1 165 ? -20.247 8.362 5.679 1 91.47 165 ARG A CA 1
ATOM 1236 C C . ARG A 1 165 ? -19.516 9.398 4.831 1 91.47 165 ARG A C 1
ATOM 1238 O O . ARG A 1 165 ? -19.855 10.582 4.861 1 91.47 165 ARG A O 1
ATOM 1245 N N . LEU A 1 166 ? -18.552 8.926 4.05 1 91.93 166 LEU A N 1
ATOM 1246 C CA . LEU A 1 166 ? -17.749 9.844 3.25 1 91.93 166 LEU A CA 1
ATOM 1247 C C . LEU A 1 166 ? -18.084 9.71 1.768 1 91.93 166 LEU A C 1
ATOM 1249 O O . LEU A 1 166 ? -17.871 10.645 0.992 1 91.93 166 LEU A O 1
ATOM 1253 N N . THR A 1 167 ? -18.482 8.536 1.326 1 90.37 167 THR A N 1
ATOM 1254 C CA . THR A 1 167 ? -18.835 8.304 -0.07 1 90.37 167 THR A CA 1
ATOM 1255 C C . THR A 1 167 ? -20.199 7.628 -0.177 1 90.37 167 THR A C 1
ATOM 1257 O O . THR A 1 167 ? -20.649 6.972 0.764 1 90.37 167 THR A O 1
ATOM 1260 N N . PRO A 1 168 ? -20.834 7.822 -1.287 1 89.91 168 PRO A N 1
ATOM 1261 C CA . PRO A 1 168 ? -21.994 6.962 -1.533 1 89.91 168 PRO A CA 1
ATOM 1262 C C . PRO A 1 168 ? -21.612 5.496 -1.724 1 89.91 168 PRO A C 1
ATOM 1264 O O . PRO A 1 168 ? -20.43 5.178 -1.883 1 89.91 168 PRO A O 1
ATOM 1267 N N . PRO A 1 169 ? -22.657 4.628 -1.58 1 92.77 169 PRO A N 1
ATOM 1268 C CA . PRO A 1 169 ? -22.381 3.241 -1.962 1 92.77 169 PRO A CA 1
ATOM 1269 C C . PRO A 1 169 ? -21.941 3.106 -3.418 1 92.77 169 PRO A C 1
ATOM 1271 O O . PRO A 1 169 ? -22.289 3.945 -4.252 1 92.77 169 PRO A O 1
ATOM 1274 N N . PHE A 1 170 ? -21.16 2.142 -3.706 1 93.63 170 PHE A N 1
ATOM 1275 C CA . PHE A 1 170 ? -20.723 1.856 -5.068 1 93.63 170 PHE A CA 1
ATOM 1276 C C . PHE A 1 170 ? -20.64 0.353 -5.305 1 93.63 170 PHE A C 1
ATOM 1278 O O . PHE A 1 170 ? -20.448 -0.42 -4.364 1 93.63 170 PHE A O 1
ATOM 1285 N N . PRO A 1 171 ? -20.793 -0.058 -6.52 1 95.33 171 PRO A N 1
ATOM 1286 C CA . PRO A 1 171 ? -20.762 -1.493 -6.812 1 95.33 171 PRO A CA 1
ATOM 1287 C C . PRO A 1 171 ? -19.342 -2.046 -6.908 1 95.33 171 PRO A C 1
ATOM 1289 O O . PRO A 1 171 ? -18.404 -1.3 -7.202 1 95.33 171 PRO A O 1
ATOM 1292 N N . LEU A 1 172 ? -19.218 -3.349 -6.6 1 95.65 172 LEU A N 1
ATOM 1293 C CA . LEU A 1 172 ? -18.067 -4.123 -7.052 1 95.65 172 LEU A CA 1
ATOM 1294 C C . LEU A 1 172 ? -18.249 -4.575 -8.498 1 95.65 172 LEU A C 1
ATOM 1296 O O . LEU A 1 172 ? -19.254 -5.205 -8.833 1 95.65 172 LEU A O 1
ATOM 1300 N N . THR A 1 173 ? -17.301 -4.23 -9.327 1 97.08 173 THR A N 1
ATOM 1301 C CA . THR A 1 173 ? -17.451 -4.471 -10.758 1 97.08 173 THR A CA 1
ATOM 1302 C C . THR A 1 173 ? -16.357 -5.406 -11.266 1 97.08 173 THR A C 1
ATOM 1304 O O . THR A 1 173 ? -15.196 -5.285 -10.872 1 97.08 173 THR A O 1
ATOM 1307 N N . VAL A 1 174 ? -16.795 -6.291 -12.111 1 98.44 174 VAL A N 1
ATOM 1308 C CA . VAL A 1 174 ? -15.83 -7.125 -12.819 1 98.44 174 VAL A CA 1
ATOM 1309 C C . VAL A 1 174 ? -15.367 -6.414 -14.089 1 98.44 174 VAL A C 1
ATOM 1311 O O . VAL A 1 174 ? -16.187 -5.921 -14.866 1 98.44 174 VAL A O 1
ATOM 1314 N N . VAL A 1 175 ? -14.03 -6.374 -14.251 1 98.67 175 VAL A N 1
ATOM 1315 C CA . VAL A 1 175 ? -13.511 -5.653 -15.409 1 98.67 175 VAL A CA 1
ATOM 1316 C C . VAL A 1 175 ? -12.485 -6.517 -16.138 1 98.67 175 VAL A C 1
ATOM 1318 O O . VAL A 1 175 ? -11.834 -7.368 -15.527 1 98.67 175 VAL A O 1
ATOM 1321 N N . GLY A 1 176 ? -12.35 -6.335 -17.384 1 98.2 176 GLY A N 1
ATOM 1322 C CA . GLY A 1 176 ? -11.353 -6.924 -18.264 1 98.2 176 GLY A CA 1
ATOM 1323 C C . GLY A 1 176 ? -10.99 -6.031 -19.436 1 98.2 176 GLY A C 1
ATOM 1324 O O . GLY A 1 176 ? -11.795 -5.202 -19.864 1 98.2 176 GLY A O 1
ATOM 1325 N N . SER A 1 177 ? -9.794 -6.212 -19.935 1 98.06 177 SER A N 1
ATOM 1326 C CA . SER A 1 177 ? -9.366 -5.429 -21.089 1 98.06 177 SER A CA 1
ATOM 1327 C C . SER A 1 177 ? -10.013 -5.939 -22.373 1 98.06 177 SER A C 1
ATOM 1329 O O . SER A 1 177 ? -10.344 -7.121 -22.481 1 98.06 177 SER A O 1
ATOM 1331 N N . PRO A 1 178 ? -10.174 -5.033 -23.324 1 97.24 178 PRO A N 1
ATOM 1332 C CA . PRO A 1 178 ? -10.672 -5.475 -24.629 1 97.24 178 PRO A CA 1
ATOM 1333 C C . PRO A 1 178 ? -9.803 -6.564 -25.254 1 97.24 178 PRO A C 1
ATOM 1335 O O . PRO A 1 178 ? -10.325 -7.511 -25.848 1 97.24 178 PRO A O 1
ATOM 1338 N N . ASP A 1 179 ? -8.566 -6.45 -25.11 1 95.03 179 ASP A N 1
ATOM 1339 C CA . ASP A 1 179 ? -7.648 -7.44 -25.664 1 95.03 179 ASP A CA 1
ATOM 1340 C C . ASP A 1 179 ? -7.912 -8.824 -25.075 1 95.03 179 ASP A C 1
ATOM 1342 O O . ASP A 1 179 ? -7.908 -9.823 -25.797 1 95.03 179 ASP A O 1
ATOM 1346 N N . TYR A 1 180 ? -8.105 -8.845 -23.84 1 96.4 180 TYR A N 1
ATOM 1347 C CA . TYR A 1 180 ? -8.413 -10.11 -23.183 1 96.4 180 TYR A CA 1
ATOM 1348 C C . TYR A 1 180 ? -9.74 -10.673 -23.678 1 96.4 180 TYR A C 1
ATOM 1350 O O . TYR A 1 180 ? -9.849 -11.87 -23.956 1 96.4 180 TYR A O 1
ATOM 1358 N N . LEU A 1 1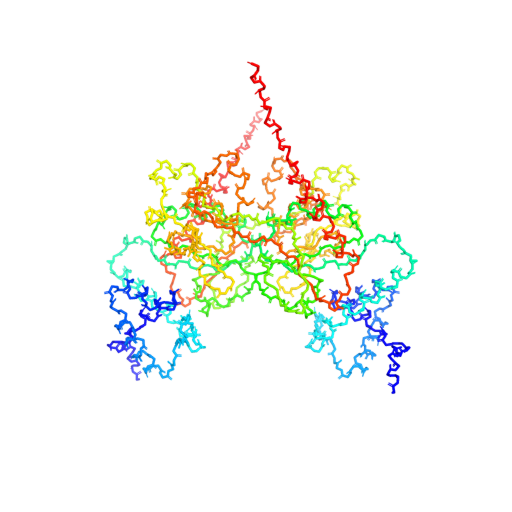81 ? -10.711 -9.832 -23.8 1 95.78 181 LEU A N 1
ATOM 1359 C CA . LEU A 1 181 ? -12.075 -10.248 -24.11 1 95.78 181 LEU A CA 1
ATOM 1360 C C . LEU A 1 181 ? -12.214 -10.598 -25.588 1 95.78 181 LEU A C 1
ATOM 1362 O O . LEU A 1 181 ? -13.165 -11.276 -25.982 1 95.78 181 LEU A O 1
ATOM 1366 N N . HIS A 1 182 ? -11.293 -10.114 -26.35 1 94.2 182 HIS A N 1
ATOM 1367 C CA . HIS A 1 182 ? -11.29 -10.493 -27.759 1 94.2 182 HIS A CA 1
ATOM 1368 C C . HIS A 1 182 ? -10.851 -11.943 -27.938 1 94.2 182 HIS A C 1
ATOM 1370 O O . HIS A 1 182 ? -11.222 -12.591 -28.919 1 94.2 182 HIS A O 1
ATOM 1376 N N . GLN A 1 183 ? -10.151 -12.47 -27.023 1 92.45 183 GLN A N 1
ATOM 1377 C CA . GLN A 1 183 ? -9.582 -13.808 -27.138 1 92.45 183 GLN A CA 1
ATOM 1378 C C . GLN A 1 183 ? -10.458 -14.841 -26.435 1 92.45 183 GLN A C 1
ATOM 1380 O O . GLN A 1 183 ? -10.229 -16.046 -26.561 1 92.45 183 GLN A O 1
ATOM 1385 N N . ARG A 1 184 ? -11.46 -14.382 -25.748 1 92.89 184 ARG A N 1
ATOM 1386 C CA . ARG A 1 184 ? -12.296 -15.263 -24.939 1 92.89 184 ARG A CA 1
ATOM 1387 C C . ARG A 1 184 ? -13.764 -14.858 -25.027 1 92.89 184 ARG A C 1
ATOM 1389 O O . ARG A 1 184 ? -14.078 -13.702 -25.317 1 92.89 184 ARG A O 1
ATOM 1396 N N . ALA A 1 185 ? -14.578 -15.801 -24.764 1 92.52 185 ALA A N 1
ATOM 1397 C CA . ALA A 1 185 ? -16.004 -15.492 -24.707 1 92.52 185 ALA A CA 1
ATOM 1398 C C . ALA A 1 185 ? -16.33 -14.626 -23.494 1 92.52 185 ALA A C 1
ATOM 1400 O O . ALA A 1 185 ? -15.888 -14.917 -22.38 1 92.52 185 ALA A O 1
ATOM 1401 N N . GLU A 1 186 ? -17.057 -13.602 -23.66 1 94.88 186 GLU A N 1
ATOM 1402 C CA . GLU A 1 186 ? -17.46 -12.729 -22.561 1 94.88 186 GLU A CA 1
ATOM 1403 C C . GLU A 1 186 ? -18.34 -13.473 -21.56 1 94.88 186 GLU A C 1
ATOM 1405 O O . GLU A 1 186 ? -19.298 -14.145 -21.947 1 94.88 186 GLU A O 1
ATOM 1410 N N . PRO A 1 187 ? -17.999 -13.403 -20.355 1 96.44 187 PRO A N 1
ATOM 1411 C CA . PRO A 1 187 ? -18.865 -14.055 -19.37 1 96.44 187 PRO A CA 1
ATOM 1412 C C . PRO A 1 187 ? -20.228 -13.379 -19.243 1 96.44 187 PRO A C 1
ATOM 1414 O O . PRO A 1 187 ? -20.304 -12.153 -19.119 1 96.44 187 PRO A O 1
ATOM 1417 N N . LYS A 1 188 ? -21.26 -14.165 -19.218 1 94.75 188 LYS A N 1
ATOM 1418 C CA . LYS A 1 188 ? -22.625 -13.662 -19.09 1 94.75 188 LYS A CA 1
ATOM 1419 C C . LYS A 1 188 ? -23.241 -14.076 -17.757 1 94.75 188 LYS A C 1
ATOM 1421 O O . LYS A 1 188 ? -24.175 -13.433 -17.272 1 94.75 188 LYS A O 1
ATOM 1426 N N . ARG A 1 189 ? -22.759 -15.158 -17.29 1 94.75 189 ARG A N 1
ATOM 1427 C CA . ARG A 1 189 ? -23.171 -15.671 -15.988 1 94.75 189 ARG A CA 1
ATOM 1428 C C . ARG A 1 189 ? -21.974 -15.826 -15.056 1 94.75 189 ARG A C 1
ATOM 1430 O O . ARG A 1 189 ? -20.827 -15.846 -15.508 1 94.75 189 ARG A O 1
ATOM 1437 N N . ILE A 1 190 ? -22.231 -15.904 -13.795 1 95.58 190 ILE A N 1
ATOM 1438 C CA . ILE A 1 190 ? -21.184 -16.038 -12.788 1 95.58 190 ILE A CA 1
ATOM 1439 C C . ILE A 1 190 ? -20.39 -17.319 -13.037 1 95.58 190 ILE A C 1
ATOM 1441 O O . ILE A 1 190 ? -19.162 -17.327 -12.922 1 95.58 190 ILE A O 1
ATOM 1445 N N . GLU A 1 191 ? -21.007 -18.353 -13.499 1 92.98 191 GLU A N 1
ATOM 1446 C CA . GLU A 1 191 ? -20.388 -19.654 -13.734 1 92.98 191 GLU A CA 1
ATOM 1447 C C . GLU A 1 191 ? -19.39 -19.59 -14.887 1 92.98 191 GLU A C 1
ATOM 1449 O O . GLU A 1 191 ? -18.475 -20.412 -14.969 1 92.98 191 GLU A O 1
ATOM 1454 N N . ASP A 1 192 ? -19.606 -18.671 -15.804 1 95.74 192 ASP A N 1
ATOM 1455 C CA . ASP A 1 192 ? -18.719 -18.518 -16.953 1 95.74 192 ASP A CA 1
ATOM 1456 C C . ASP A 1 192 ? -17.304 -18.152 -16.51 1 95.74 192 ASP A C 1
ATOM 1458 O O . ASP A 1 192 ? -16.352 -18.287 -17.281 1 95.74 192 ASP A O 1
ATOM 1462 N N . LEU A 1 193 ? -17.12 -17.712 -15.222 1 95.43 193 LEU A N 1
ATOM 1463 C CA . LEU A 1 193 ? -15.824 -17.282 -14.707 1 95.43 193 LEU A CA 1
ATOM 1464 C C . LEU A 1 193 ? -14.857 -18.458 -14.619 1 95.43 193 LEU A C 1
ATOM 1466 O O . LEU A 1 193 ? -13.64 -18.264 -14.581 1 95.43 193 LEU A O 1
ATOM 1470 N N . ARG A 1 194 ? -15.369 -19.643 -14.629 1 91.11 194 ARG A N 1
ATOM 1471 C CA . ARG A 1 194 ? -14.54 -20.841 -14.548 1 91.11 194 ARG A CA 1
ATOM 1472 C C . ARG A 1 194 ? -13.607 -20.945 -15.75 1 91.11 194 ARG A C 1
ATOM 1474 O O . ARG A 1 194 ? -12.516 -21.508 -15.649 1 91.11 194 ARG A O 1
ATOM 1481 N N . GLY A 1 195 ? -13.979 -20.396 -16.817 1 92.3 195 GLY A N 1
ATOM 1482 C CA . GLY A 1 195 ? -13.182 -20.441 -18.032 1 92.3 195 GLY A CA 1
ATOM 1483 C C . GLY A 1 195 ? -12.284 -19.229 -18.201 1 92.3 195 GLY A C 1
ATOM 1484 O O . GLY A 1 195 ? -11.677 -19.043 -19.258 1 92.3 195 GLY A O 1
ATOM 1485 N N . HIS A 1 196 ? -12.22 -18.396 -17.154 1 96.23 196 HIS A N 1
ATOM 1486 C CA . HIS A 1 196 ? -11.463 -17.153 -17.253 1 96.23 196 HIS A CA 1
ATOM 1487 C C . HIS A 1 196 ? -10.36 -17.093 -16.201 1 96.23 196 HIS A C 1
ATOM 1489 O O . HIS A 1 196 ? -10.458 -17.74 -15.156 1 96.23 196 HIS A O 1
ATOM 1495 N N . ALA A 1 197 ? -9.286 -16.417 -16.537 1 96.49 197 ALA A N 1
ATOM 1496 C CA . ALA A 1 197 ? -8.285 -16.037 -15.543 1 96.49 197 ALA A CA 1
ATOM 1497 C C . ALA A 1 197 ? -8.79 -14.898 -14.663 1 96.49 197 ALA A C 1
ATOM 1499 O O . ALA A 1 197 ? -9.128 -13.822 -15.163 1 96.49 197 ALA A O 1
ATOM 1500 N N . CYS A 1 198 ? -8.885 -15.166 -13.34 1 97.61 198 CYS A N 1
ATOM 1501 C CA . CYS A 1 198 ? -9.382 -14.155 -12.413 1 97.61 198 CYS A CA 1
ATOM 1502 C C . CYS A 1 198 ? -8.29 -13.723 -11.441 1 97.61 198 CYS A C 1
ATOM 1504 O O . CYS A 1 198 ? -7.666 -14.561 -10.789 1 97.61 198 CYS A O 1
ATOM 1506 N N . LEU A 1 199 ? -8.059 -12.47 -11.412 1 97.81 199 LEU A N 1
ATOM 1507 C CA . LEU A 1 199 ? -7.08 -11.894 -10.497 1 97.81 199 LEU A CA 1
ATOM 1508 C C . LEU A 1 199 ? -7.662 -11.757 -9.094 1 97.81 199 LEU A C 1
ATOM 1510 O O . LEU A 1 199 ? -8.775 -11.254 -8.925 1 97.81 199 LEU A O 1
ATOM 1514 N N . ARG A 1 200 ? -6.898 -12.171 -8.145 1 95.99 200 ARG A N 1
ATOM 1515 C CA . ARG A 1 200 ? -7.49 -12.351 -6.824 1 95.99 200 ARG A CA 1
ATOM 1516 C C . ARG A 1 200 ? -6.829 -11.436 -5.798 1 95.99 200 ARG A C 1
ATOM 1518 O O . ARG A 1 200 ? -5.657 -11.079 -5.941 1 95.99 200 ARG A O 1
ATOM 1525 N N . LEU A 1 201 ? -7.596 -11.106 -4.801 1 93.22 201 LEU A N 1
ATOM 1526 C CA . LEU A 1 201 ? -7.153 -10.225 -3.726 1 93.22 201 LEU A CA 1
ATOM 1527 C C . LEU A 1 201 ? -7.001 -10.997 -2.419 1 93.22 201 LEU A C 1
ATOM 1529 O O . LEU A 1 201 ? -7.922 -11.699 -1.997 1 93.22 201 LEU A O 1
ATOM 1533 N N . ARG A 1 202 ? -5.883 -10.917 -1.803 1 87.05 202 ARG A N 1
ATOM 1534 C CA . ARG A 1 202 ? -5.716 -11.429 -0.447 1 87.05 202 ARG A CA 1
ATOM 1535 C C . ARG A 1 202 ? -5.931 -10.327 0.585 1 87.05 202 ARG A C 1
ATOM 1537 O O . ARG A 1 202 ? -5.301 -9.27 0.513 1 87.05 202 ARG A O 1
ATOM 1544 N N . ARG A 1 203 ? -6.686 -10.639 1.539 1 77.22 203 ARG A N 1
ATOM 1545 C CA . ARG A 1 203 ? -7.03 -9.694 2.597 1 77.22 203 ARG A CA 1
ATOM 1546 C C . ARG A 1 203 ? -5.954 -9.666 3.677 1 77.22 203 ARG A C 1
ATOM 1548 O O . ARG A 1 203 ? -5.035 -10.489 3.667 1 77.22 203 ARG A O 1
ATOM 1555 N N . SER A 1 204 ? -6.084 -8.668 4.509 1 69.3 204 SER A N 1
ATOM 1556 C CA . SER A 1 204 ? -5.115 -8.496 5.587 1 69.3 204 SER A CA 1
ATOM 1557 C C . SER A 1 204 ? -5.127 -9.689 6.537 1 69.3 204 SER A C 1
ATOM 1559 O O . SER A 1 204 ? -4.124 -9.976 7.194 1 69.3 204 SER A O 1
ATOM 1561 N N . ASP A 1 205 ? -6.203 -10.325 6.554 1 63.42 205 ASP A N 1
ATOM 1562 C CA . ASP A 1 205 ? -6.296 -11.472 7.452 1 63.42 205 ASP A CA 1
ATOM 1563 C C . ASP A 1 205 ? -5.687 -12.719 6.815 1 63.42 205 ASP A C 1
ATOM 1565 O O . ASP A 1 205 ? -5.701 -13.798 7.412 1 63.42 205 ASP A O 1
ATOM 1569 N N . GLY A 1 206 ? -5.265 -12.522 5.631 1 69.66 206 GLY A N 1
ATOM 1570 C CA . GLY A 1 206 ? -4.537 -13.6 4.981 1 69.66 206 GLY A CA 1
ATOM 1571 C C . GLY A 1 206 ? -5.392 -14.4 4.016 1 69.66 206 GLY A C 1
ATOM 1572 O O . GLY A 1 206 ? -4.869 -15.16 3.199 1 69.66 206 GLY A O 1
ATOM 1573 N N . SER A 1 207 ? -6.662 -14.219 4.035 1 75.42 207 SER A N 1
ATOM 1574 C CA . SER A 1 207 ? -7.548 -14.987 3.168 1 75.42 207 SER A CA 1
ATOM 1575 C C . SER A 1 207 ? -7.659 -14.351 1.786 1 75.42 207 SER A C 1
ATOM 1577 O O . SER A 1 207 ? -7.543 -13.131 1.648 1 75.42 207 SER A O 1
ATOM 1579 N N . VAL A 1 208 ? -7.778 -15.234 0.84 1 83.88 208 VAL A N 1
ATOM 1580 C CA . VAL A 1 208 ? -8.112 -14.734 -0.49 1 83.88 208 VAL A CA 1
ATOM 1581 C C . VAL A 1 208 ? -9.604 -14.415 -0.562 1 83.88 208 VAL A C 1
ATOM 1583 O O . VAL A 1 208 ? -10.443 -15.271 -0.272 1 83.88 208 VAL A O 1
ATOM 1586 N N . ALA A 1 209 ? -9.903 -13.277 -0.896 1 86.03 209 ALA A N 1
ATOM 1587 C CA . ALA A 1 209 ? -11.291 -12.824 -0.923 1 86.03 209 ALA A CA 1
ATOM 1588 C C . ALA A 1 209 ? -12.068 -13.503 -2.047 1 86.03 209 ALA A C 1
ATOM 1590 O O . ALA A 1 209 ? -11.622 -13.517 -3.197 1 86.03 209 ALA A O 1
ATOM 1591 N N . PRO A 1 210 ? -13.191 -14.072 -1.715 1 89.35 210 PRO A N 1
ATOM 1592 C CA . PRO A 1 210 ? -14.062 -14.507 -2.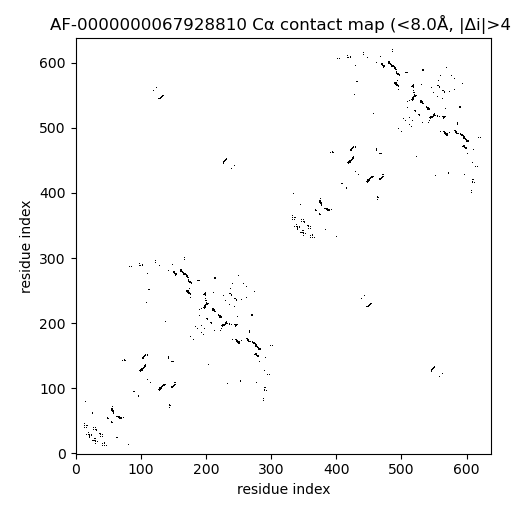809 1 89.35 210 PRO A CA 1
ATOM 1593 C C . PRO A 1 210 ? -14.659 -13.337 -3.588 1 89.35 210 PRO A C 1
ATOM 1595 O O . PRO A 1 210 ? -14.755 -12.225 -3.062 1 89.35 210 PRO A O 1
ATOM 1598 N N . TRP A 1 211 ? -14.975 -13.646 -4.783 1 94.91 211 TRP A N 1
ATOM 1599 C CA . TRP A 1 211 ? -15.738 -12.647 -5.523 1 94.91 211 TRP A CA 1
ATOM 1600 C C . TRP A 1 211 ? -17.205 -12.665 -5.108 1 94.91 211 TRP A C 1
ATOM 1602 O O . TRP A 1 211 ? -17.791 -13.734 -4.921 1 94.91 211 TRP A O 1
ATOM 1612 N N . ARG A 1 212 ? -17.782 -11.539 -4.95 1 95.05 212 ARG A N 1
ATOM 1613 C CA . ARG A 1 212 ? -19.159 -11.439 -4.477 1 95.05 212 ARG A CA 1
ATOM 1614 C C . ARG A 1 212 ? -20.08 -10.925 -5.578 1 95.05 212 ARG A C 1
ATOM 1616 O O . ARG A 1 212 ? -19.731 -9.989 -6.3 1 95.05 212 ARG A O 1
ATOM 1623 N N . PHE A 1 213 ? -21.235 -11.565 -5.609 1 96 213 PHE A N 1
ATOM 1624 C CA . PHE A 1 213 ? -22.238 -11.204 -6.604 1 96 213 PHE A CA 1
ATOM 1625 C C . PHE A 1 213 ? -23.631 -11.178 -5.985 1 96 213 PHE A C 1
ATOM 1627 O O . PHE A 1 213 ? -23.855 -11.765 -4.924 1 96 213 PHE A O 1
ATOM 1634 N N . ALA A 1 214 ? -24.418 -10.389 -6.64 1 94.71 214 ALA A N 1
ATOM 1635 C CA . ALA A 1 214 ? -25.844 -10.429 -6.327 1 94.71 214 ALA A CA 1
ATOM 1636 C C . ALA A 1 214 ? -26.602 -11.292 -7.331 1 94.71 214 ALA A C 1
ATOM 1638 O O . ALA A 1 214 ? -26.435 -11.137 -8.543 1 94.71 214 ALA A O 1
ATOM 1639 N N . ASP A 1 215 ? -27.26 -12.209 -6.848 1 89.17 215 ASP A N 1
ATOM 1640 C CA . ASP A 1 215 ? -28.175 -13.016 -7.65 1 89.17 215 ASP A CA 1
ATOM 1641 C C . ASP A 1 215 ? -29.585 -12.991 -7.064 1 89.17 215 ASP A C 1
ATOM 1643 O O . ASP A 1 215 ? -29.936 -13.839 -6.241 1 89.17 215 ASP A O 1
ATOM 1647 N N . GLY A 1 216 ? -30.406 -12.075 -7.725 1 84.06 216 GLY A N 1
ATOM 1648 C CA . GLY A 1 216 ? -31.682 -11.803 -7.083 1 84.06 216 GLY A CA 1
ATOM 1649 C C . GLY A 1 216 ? -31.537 -11.207 -5.695 1 84.06 216 GLY A C 1
ATOM 1650 O O . GLY A 1 216 ? -30.859 -10.193 -5.518 1 84.06 216 GLY A O 1
ATOM 1651 N N . ASN A 1 217 ? -32.131 -11.872 -4.668 1 84.25 217 ASN A N 1
ATOM 1652 C CA . ASN A 1 217 ? -32.085 -11.352 -3.306 1 84.25 217 ASN A CA 1
ATOM 1653 C C . ASN A 1 217 ? -30.991 -12.028 -2.485 1 84.25 217 ASN A C 1
ATOM 1655 O O . ASN A 1 217 ? -30.91 -11.833 -1.271 1 84.25 217 ASN A O 1
ATOM 1659 N N . LYS A 1 218 ? -30.193 -12.739 -3.242 1 90.4 218 LYS A N 1
ATOM 1660 C CA . LYS A 1 218 ? -29.157 -13.468 -2.516 1 90.4 218 LYS A CA 1
ATOM 1661 C C . LYS A 1 218 ? -27.764 -13.012 -2.942 1 90.4 218 LYS A C 1
ATOM 1663 O O . LYS A 1 218 ? -27.567 -12.578 -4.079 1 90.4 218 LYS A O 1
ATOM 1668 N N . THR A 1 219 ? -26.893 -13.094 -1.98 1 90.47 219 THR A N 1
ATOM 1669 C CA . THR A 1 219 ? -25.482 -12.866 -2.27 1 90.47 219 THR A CA 1
ATOM 1670 C C . THR A 1 219 ? -24.763 -14.186 -2.528 1 90.47 219 THR A C 1
ATOM 1672 O O . THR A 1 219 ? -24.94 -15.152 -1.783 1 90.47 219 THR A O 1
ATOM 1675 N N . VAL A 1 220 ? -24.051 -14.182 -3.656 1 90.98 220 VAL A N 1
ATOM 1676 C CA . VAL A 1 220 ? -23.301 -15.361 -4.077 1 90.98 220 VAL A CA 1
ATOM 1677 C C . VAL A 1 220 ? -21.803 -15.07 -4.017 1 90.98 220 VAL A C 1
ATOM 1679 O O . VAL A 1 220 ? -21.355 -13.999 -4.433 1 90.98 220 VAL A O 1
ATOM 1682 N N . GLU A 1 221 ? -21.047 -16.015 -3.464 1 90.38 221 GLU A N 1
ATOM 1683 C CA . GLU A 1 221 ? -19.59 -15.92 -3.47 1 90.38 221 GLU A CA 1
ATOM 1684 C C . GLU A 1 221 ? -18.977 -16.91 -4.457 1 90.38 221 GLU A C 1
ATOM 1686 O O . GLU A 1 221 ? -19.365 -18.079 -4.494 1 90.38 221 GLU A O 1
ATOM 1691 N N . ALA A 1 222 ? -18.148 -16.466 -5.282 1 90.61 222 ALA A N 1
ATOM 1692 C CA . ALA A 1 222 ? -17.478 -17.295 -6.281 1 90.61 222 ALA A CA 1
ATOM 1693 C C . ALA A 1 222 ? -15.994 -17.447 -5.961 1 90.61 222 ALA A C 1
ATOM 1695 O O . ALA A 1 222 ? -15.286 -16.454 -5.781 1 90.61 222 ALA A O 1
ATOM 1696 N N . ILE A 1 223 ? -15.605 -18.675 -5.865 1 86.21 223 ILE A N 1
ATOM 1697 C CA . ILE A 1 223 ? -14.179 -18.967 -5.773 1 86.21 223 ILE A CA 1
ATOM 1698 C C . ILE A 1 223 ? -13.571 -19.011 -7.173 1 86.21 223 ILE A C 1
ATOM 1700 O O . ILE A 1 223 ? -13.926 -19.87 -7.984 1 86.21 223 ILE A O 1
ATOM 1704 N N . VAL A 1 224 ? -12.715 -18.088 -7.416 1 90.36 224 VAL A N 1
ATOM 1705 C CA . VAL A 1 224 ? -12.152 -17.951 -8.755 1 90.36 224 VAL A CA 1
ATOM 1706 C C . VAL A 1 224 ? -10.662 -18.283 -8.725 1 90.36 224 VAL A C 1
ATOM 1708 O O . VAL A 1 224 ? -10.067 -18.401 -7.651 1 90.36 224 VAL A O 1
ATOM 1711 N N . THR A 1 225 ? -10.089 -18.54 -9.914 1 88.07 225 THR A N 1
ATOM 1712 C CA . THR A 1 225 ? -8.676 -18.874 -10.053 1 88.07 225 THR A CA 1
ATOM 1713 C C . THR A 1 225 ? -8.014 -17.999 -11.113 1 88.07 225 THR A C 1
ATOM 1715 O O . THR A 1 225 ? -8.694 -17.442 -11.978 1 88.07 225 THR A O 1
ATOM 1718 N N . GLY A 1 226 ? -6.696 -17.946 -10.967 1 92.41 226 GLY A N 1
ATOM 1719 C CA . GLY A 1 226 ? -5.951 -17.151 -11.93 1 92.41 226 GLY A CA 1
ATOM 1720 C C . GLY A 1 226 ? -4.478 -17.025 -11.588 1 92.41 226 GLY A C 1
ATOM 1721 O O . GLY A 1 226 ? -4.008 -17.62 -10.616 1 92.41 226 GLY A O 1
ATOM 1722 N N . PRO A 1 227 ? -3.838 -16.256 -12.368 1 94.73 227 PRO A N 1
ATOM 1723 C CA . PRO A 1 227 ? -2.374 -16.261 -12.321 1 94.73 227 PRO A CA 1
ATOM 1724 C C . PRO A 1 227 ? -1.815 -15.331 -11.246 1 94.73 227 PRO A C 1
ATOM 1726 O O . PRO A 1 227 ? -0.621 -15.383 -10.94 1 94.73 227 PRO A O 1
ATOM 1729 N N . LEU A 1 228 ? -2.66 -14.521 -10.607 1 96.58 228 LEU A N 1
ATOM 1730 C CA . LEU A 1 228 ? -2.125 -13.471 -9.747 1 96.58 228 LEU A CA 1
ATOM 1731 C C . LEU A 1 228 ? -2.965 -13.322 -8.483 1 96.58 228 LEU A C 1
ATOM 1733 O O . LEU A 1 228 ? -4.196 -13.302 -8.55 1 96.58 228 LEU A O 1
ATOM 1737 N N . ILE A 1 229 ? -2.276 -13.304 -7.388 1 94.98 229 ILE A N 1
ATOM 1738 C CA . ILE A 1 229 ? -2.846 -12.883 -6.113 1 94.98 229 ILE A CA 1
ATOM 1739 C C . ILE A 1 229 ? -2.129 -11.63 -5.616 1 94.98 229 ILE A C 1
ATOM 1741 O O . ILE A 1 229 ? -0.909 -11.636 -5.434 1 94.98 229 ILE A O 1
ATOM 1745 N N . ALA A 1 230 ? -2.901 -10.618 -5.494 1 93.56 230 ALA A N 1
ATOM 1746 C CA . ALA A 1 230 ? -2.345 -9.351 -5.027 1 93.56 230 ALA A CA 1
ATOM 1747 C C . ALA A 1 230 ? -2.982 -8.926 -3.707 1 93.56 230 ALA A C 1
ATOM 1749 O O . ALA A 1 230 ? -3.975 -9.513 -3.272 1 93.56 230 ALA A O 1
ATOM 1750 N N . HIS A 1 231 ? -2.388 -7.862 -3.134 1 87.16 231 HIS A N 1
ATOM 1751 C CA . HIS A 1 231 ? -2.88 -7.382 -1.848 1 87.16 231 HIS A CA 1
ATOM 1752 C C . HIS A 1 231 ? -3.455 -5.975 -1.967 1 87.16 231 HIS A C 1
ATOM 1754 O O . HIS A 1 231 ? -3.785 -5.347 -0.959 1 87.16 231 HIS A O 1
ATOM 1760 N N . ASP A 1 232 ? -3.46 -5.527 -3.207 1 87.94 232 ASP A N 1
ATOM 1761 C CA . ASP A 1 232 ? -4.014 -4.195 -3.431 1 87.94 232 ASP A CA 1
ATOM 1762 C C . ASP A 1 232 ? -4.737 -4.119 -4.774 1 87.94 232 ASP A C 1
ATOM 1764 O O . ASP A 1 232 ? -4.386 -4.834 -5.715 1 87.94 232 ASP A O 1
ATOM 1768 N N . TYR A 1 233 ? -5.683 -3.222 -4.884 1 91.43 233 TYR A N 1
ATOM 1769 C CA . TYR A 1 233 ? -6.525 -3.102 -6.069 1 91.43 233 TYR A CA 1
ATOM 1770 C C . TYR A 1 233 ? -5.737 -2.534 -7.243 1 91.43 233 TYR A C 1
ATOM 1772 O O . TYR A 1 233 ? -5.931 -2.948 -8.388 1 91.43 233 TYR A O 1
ATOM 1780 N N . PRO A 1 234 ? -4.859 -1.61 -7.014 1 89.61 234 PRO A N 1
ATOM 1781 C CA . PRO A 1 234 ? -4.114 -1.073 -8.155 1 89.61 234 PRO A CA 1
ATOM 1782 C C . PRO A 1 234 ? -3.355 -2.152 -8.924 1 89.61 234 PRO A C 1
ATOM 1784 O O . PRO A 1 234 ? -3.307 -2.118 -10.157 1 89.61 234 PRO A O 1
ATOM 1787 N N . THR A 1 235 ? -2.794 -3.103 -8.184 1 92.35 235 THR A N 1
ATOM 1788 C CA . THR A 1 235 ? -2.098 -4.197 -8.852 1 92.35 235 THR A CA 1
ATOM 1789 C C . THR A 1 235 ? -3.074 -5.044 -9.663 1 92.35 235 THR A C 1
ATOM 1791 O O . THR A 1 235 ? -2.775 -5.431 -10.795 1 92.35 235 THR A O 1
ATOM 1794 N N . LEU A 1 236 ? -4.205 -5.272 -9.129 1 95.62 236 LEU A N 1
ATOM 1795 C CA . LEU A 1 236 ? -5.224 -6.03 -9.846 1 95.62 236 LEU A CA 1
ATOM 1796 C C . LEU A 1 236 ? -5.68 -5.284 -11.095 1 95.62 236 LEU A C 1
ATOM 1798 O O . LEU A 1 236 ? -5.797 -5.877 -12.17 1 95.62 236 LEU A O 1
ATOM 1802 N N . LEU A 1 237 ? -5.913 -4.029 -10.928 1 95.35 237 LEU A N 1
ATOM 1803 C CA . LEU A 1 237 ? -6.39 -3.207 -12.034 1 95.35 237 LEU A CA 1
ATOM 1804 C C . LEU A 1 237 ? -5.363 -3.16 -13.159 1 95.35 237 LEU A C 1
ATOM 1806 O O . LEU A 1 237 ? -5.713 -3.305 -14.333 1 95.35 237 LEU A O 1
ATOM 1810 N N . SER A 1 238 ? -4.168 -2.965 -12.778 1 93.51 238 SER A N 1
ATOM 1811 C CA . SER A 1 238 ? -3.095 -2.937 -13.767 1 93.51 238 SER A CA 1
ATOM 1812 C C . SER A 1 238 ? -2.997 -4.263 -14.514 1 93.51 238 SER A C 1
ATOM 1814 O O . SER A 1 238 ? -2.813 -4.283 -15.733 1 93.51 238 SER A O 1
ATOM 1816 N N . GLY A 1 239 ? -3.114 -5.34 -13.766 1 95.41 239 GLY A N 1
ATOM 1817 C CA . GLY A 1 239 ? -3.129 -6.65 -14.396 1 95.41 239 GLY A CA 1
ATOM 1818 C C . GLY A 1 239 ? -4.258 -6.819 -15.395 1 95.41 239 GLY A C 1
ATOM 1819 O O . GLY A 1 239 ? -4.052 -7.346 -16.49 1 95.41 239 GLY A O 1
ATOM 1820 N N . ALA A 1 240 ? -5.407 -6.339 -15.022 1 97.6 240 ALA A N 1
ATOM 1821 C CA . ALA A 1 240 ? -6.562 -6.435 -15.911 1 97.6 240 ALA A CA 1
ATOM 1822 C C . ALA A 1 240 ? -6.359 -5.594 -17.168 1 97.6 240 ALA A C 1
ATOM 1824 O O . ALA A 1 240 ? -6.659 -6.041 -18.277 1 97.6 240 ALA A O 1
ATOM 1825 N N . ILE A 1 241 ? -5.866 -4.408 -17.007 1 96.76 241 ILE A N 1
ATOM 1826 C CA . ILE A 1 241 ? -5.616 -3.498 -18.12 1 96.76 241 ILE A CA 1
ATOM 1827 C C . ILE A 1 241 ? -4.632 -4.137 -19.097 1 96.76 241 ILE A C 1
ATOM 1829 O O . ILE A 1 241 ? -4.785 -4.008 -20.314 1 96.76 241 ILE A O 1
ATOM 1833 N N . GLN A 1 242 ? -3.711 -4.878 -18.565 1 95.29 242 GLN A N 1
ATOM 1834 C CA . GLN A 1 242 ? -2.667 -5.479 -19.388 1 95.29 242 GLN A CA 1
ATOM 1835 C C . GLN A 1 242 ? -3.119 -6.822 -19.956 1 95.29 242 GLN A C 1
ATOM 1837 O O . GLN A 1 242 ? -2.324 -7.546 -20.559 1 95.29 242 GLN A O 1
ATOM 1842 N N . GLY A 1 243 ? -4.276 -7.193 -19.64 1 95.42 243 GLY A N 1
ATOM 1843 C CA . GLY A 1 243 ? -4.861 -8.364 -20.273 1 95.42 243 GLY A CA 1
ATOM 1844 C C . GLY A 1 243 ? -4.508 -9.662 -19.571 1 95.42 243 GLY A C 1
ATOM 1845 O O . GLY A 1 243 ? -4.527 -10.731 -20.185 1 95.42 243 GLY A O 1
ATOM 1846 N N . LEU A 1 244 ? -4.196 -9.606 -18.316 1 96.31 244 LEU A N 1
ATOM 1847 C CA . LEU A 1 244 ? -3.816 -10.793 -17.557 1 96.31 244 LEU A CA 1
ATOM 1848 C C . LEU A 1 244 ? -5.046 -11.602 -17.16 1 96.31 244 LEU A C 1
ATOM 1850 O O . LEU A 1 244 ? -4.937 -12.786 -16.833 1 96.31 244 LEU A O 1
ATOM 1854 N N . GLY A 1 245 ? -6.136 -10.944 -17.144 1 97.35 245 GLY A N 1
ATOM 1855 C CA . GLY A 1 245 ? -7.381 -11.575 -16.736 1 97.35 245 GLY A CA 1
ATOM 1856 C C . GLY A 1 245 ? -8.44 -10.579 -16.301 1 97.35 245 GLY A C 1
ATOM 1857 O O . GLY A 1 245 ? -8.374 -9.401 -16.656 1 97.35 245 GLY A O 1
ATOM 1858 N N . LEU A 1 246 ? -9.427 -11.128 -15.574 1 98.46 246 LEU A N 1
ATOM 1859 C CA . LEU A 1 246 ? -10.525 -10.333 -15.035 1 98.46 246 LEU A CA 1
ATOM 1860 C C . LEU A 1 246 ? -10.267 -9.968 -13.577 1 98.46 246 LEU A C 1
ATOM 1862 O O . LEU A 1 246 ? -9.664 -10.747 -12.835 1 98.46 246 LEU A O 1
ATOM 1866 N N . ALA A 1 247 ? -10.703 -8.824 -13.159 1 98.45 247 ALA A N 1
ATOM 1867 C CA . ALA A 1 247 ? -10.601 -8.39 -11.768 1 98.45 247 ALA A CA 1
ATOM 1868 C C . ALA A 1 247 ? -11.943 -7.877 -11.254 1 98.45 247 ALA A C 1
ATOM 1870 O O . ALA A 1 247 ? -12.699 -7.244 -11.996 1 98.45 247 ALA A O 1
ATOM 1871 N N . GLN A 1 248 ? -12.283 -8.177 -10.064 1 97.9 248 GLN A N 1
ATOM 1872 C CA . GLN A 1 248 ? -13.403 -7.522 -9.396 1 97.9 248 GLN A CA 1
ATOM 1873 C C . GLN A 1 248 ? -12.918 -6.403 -8.478 1 97.9 248 GLN A C 1
ATOM 1875 O O . GLN A 1 248 ? -12.15 -6.648 -7.545 1 97.9 248 GLN A O 1
ATOM 1880 N N . VAL A 1 249 ? -13.336 -5.208 -8.779 1 96.84 249 VAL A N 1
ATOM 1881 C CA . VAL A 1 249 ? -12.833 -4.047 -8.051 1 96.84 249 VAL A CA 1
ATOM 1882 C C . VAL A 1 249 ? -13.98 -3.082 -7.76 1 96.84 249 VAL A C 1
ATOM 1884 O O . VAL A 1 249 ? -15.026 -3.137 -8.411 1 96.84 249 VAL A O 1
ATOM 1887 N N . PRO A 1 250 ? -13.793 -2.205 -6.732 1 95.22 250 PRO A N 1
ATOM 1888 C CA . PRO A 1 250 ? -14.749 -1.105 -6.577 1 95.22 250 PRO A CA 1
ATOM 1889 C C . PRO A 1 250 ? -14.851 -0.233 -7.826 1 95.22 250 PRO A C 1
ATOM 1891 O O . PRO A 1 250 ? -13.829 0.157 -8.397 1 95.22 250 PRO A O 1
ATOM 1894 N N . ARG A 1 251 ? -15.993 0.115 -8.229 1 95.36 251 ARG A N 1
ATOM 1895 C CA . ARG A 1 251 ? -16.27 0.804 -9.485 1 95.36 251 ARG A CA 1
ATOM 1896 C C . ARG A 1 251 ? -15.516 2.127 -9.562 1 95.36 251 ARG A C 1
ATOM 1898 O O . ARG A 1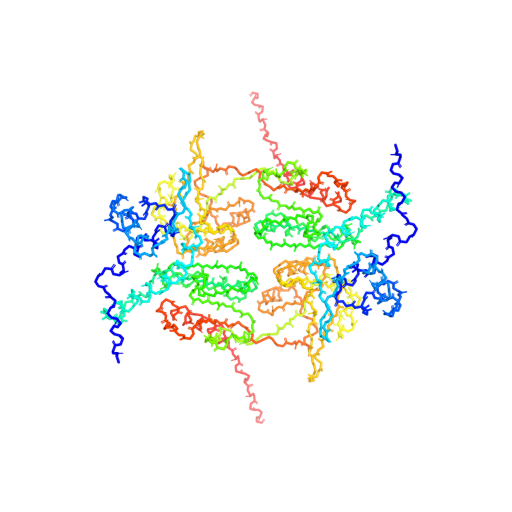 251 ? -15.001 2.493 -10.62 1 95.36 251 ARG A O 1
ATOM 1905 N N . PRO A 1 252 ? -15.413 2.893 -8.479 1 92.77 252 PRO A N 1
ATOM 1906 C CA . PRO A 1 252 ? -14.706 4.172 -8.584 1 92.77 252 PRO A CA 1
ATOM 1907 C C . PRO A 1 252 ? -13.255 4.008 -9.03 1 92.77 252 PRO A C 1
ATOM 1909 O O . PRO A 1 252 ? -12.679 4.926 -9.621 1 92.77 252 PRO A O 1
ATOM 1912 N N . LEU A 1 253 ? -12.698 2.844 -8.869 1 93.51 253 LEU A N 1
ATOM 1913 C CA . LEU A 1 253 ? -11.306 2.614 -9.241 1 93.51 253 LEU A CA 1
ATOM 1914 C C . LEU A 1 253 ? -11.182 2.337 -10.736 1 93.51 253 LEU A C 1
ATOM 1916 O O . LEU A 1 253 ? -10.131 2.584 -11.331 1 93.51 253 LEU A O 1
ATOM 1920 N N . ALA A 1 254 ? -12.211 1.829 -11.252 1 95.85 254 ALA A N 1
ATOM 1921 C CA . ALA A 1 254 ? -12.157 1.394 -12.645 1 95.85 254 ALA A CA 1
ATOM 1922 C C . ALA A 1 254 ? -12.782 2.435 -13.57 1 95.85 254 ALA A C 1
ATOM 1924 O O . ALA A 1 254 ? -12.73 2.298 -14.794 1 95.85 254 ALA A O 1
ATOM 1925 N N . GLY A 1 255 ? -13.386 3.482 -13.005 1 94.23 255 GLY A N 1
ATOM 1926 C CA . GLY A 1 255 ? -14.169 4.441 -13.769 1 94.23 255 GLY A CA 1
ATOM 1927 C C . GLY A 1 255 ? -13.401 5.052 -14.926 1 94.23 255 GLY A C 1
ATOM 1928 O O . GLY A 1 255 ? -13.869 5.034 -16.066 1 94.23 255 GLY A O 1
ATOM 1929 N N . ALA A 1 256 ? -12.244 5.542 -14.666 1 91.51 256 ALA A N 1
ATOM 1930 C CA . ALA A 1 256 ? -11.446 6.219 -15.686 1 91.51 256 ALA A CA 1
ATOM 1931 C C . ALA A 1 256 ? -11.035 5.252 -16.792 1 91.51 256 ALA A C 1
ATOM 1933 O O . ALA A 1 256 ? -11.095 5.591 -17.976 1 91.51 256 ALA A O 1
ATOM 1934 N N . SER A 1 257 ? -10.653 4.061 -16.394 1 96.26 257 SER A N 1
ATOM 1935 C CA . SER A 1 257 ? -10.19 3.073 -17.363 1 96.26 257 SER A CA 1
ATOM 1936 C C . SER A 1 257 ? -11.346 2.536 -18.2 1 96.26 257 SER A C 1
ATOM 1938 O O . SER A 1 257 ? -11.154 2.143 -19.353 1 96.26 257 SER A O 1
ATOM 1940 N N . ILE A 1 258 ? -12.482 2.558 -17.626 1 97.12 258 ILE A N 1
ATOM 1941 C CA . ILE A 1 258 ? -13.661 2.163 -18.389 1 97.12 258 ILE A CA 1
ATOM 1942 C C . ILE A 1 258 ? -14.035 3.272 -19.371 1 97.12 258 ILE A C 1
ATOM 1944 O O . ILE A 1 258 ? -14.309 3.004 -20.543 1 97.12 258 ILE A O 1
ATOM 1948 N N . ALA A 1 259 ? -13.941 4.441 -18.933 1 96.36 259 ALA A N 1
ATOM 1949 C CA . ALA A 1 259 ? -14.317 5.597 -19.743 1 96.36 259 ALA A CA 1
ATOM 1950 C C . ALA A 1 259 ? -13.399 5.742 -20.952 1 96.36 259 ALA A C 1
ATOM 1952 O O . ALA A 1 259 ? -13.845 6.124 -22.037 1 96.36 259 ALA A O 1
ATOM 1953 N N . ASP A 1 260 ? -12.169 5.355 -20.757 1 95.72 260 ASP A N 1
ATOM 1954 C CA . ASP A 1 260 ? -11.238 5.561 -21.862 1 95.72 260 ASP A CA 1
ATOM 1955 C C . ASP A 1 260 ? -11.049 4.277 -22.667 1 95.72 260 ASP A C 1
ATOM 1957 O O . ASP A 1 260 ? -10.196 4.215 -23.555 1 95.72 260 ASP A O 1
ATOM 1961 N N . GLY A 1 261 ? -11.768 3.304 -22.312 1 96.45 261 GLY A N 1
ATOM 1962 C CA . GLY A 1 261 ? -11.857 2.11 -23.137 1 96.45 261 GLY A CA 1
ATOM 1963 C C . GLY A 1 261 ? -10.792 1.079 -22.811 1 96.45 261 GLY A C 1
ATOM 1964 O O . GLY A 1 261 ? -10.745 0.012 -23.426 1 96.45 261 GLY A O 1
ATOM 1965 N N . ARG A 1 262 ? -10.013 1.266 -21.897 1 97.55 262 ARG A N 1
ATOM 1966 C CA . ARG A 1 262 ? -8.969 0.316 -21.526 1 97.55 262 ARG A CA 1
ATOM 1967 C C . ARG A 1 262 ? -9.561 -0.899 -20.82 1 97.55 262 ARG A C 1
ATOM 1969 O O . ARG A 1 262 ? -8.959 -1.975 -20.815 1 97.55 262 ARG A O 1
ATOM 1976 N N . LEU A 1 263 ? -10.719 -0.646 -20.18 1 98.35 263 LEU A N 1
ATOM 1977 C CA . LEU A 1 263 ? -11.424 -1.722 -19.493 1 98.35 263 LEU A CA 1
ATOM 1978 C C . LEU A 1 263 ? -12.899 -1.738 -19.877 1 98.35 263 LEU A C 1
ATOM 1980 O O . LEU A 1 263 ? -13.459 -0.706 -20.254 1 98.35 263 LEU A O 1
ATOM 1984 N N . GLN A 1 264 ? -13.434 -2.865 -19.792 1 98.05 264 GLN A N 1
ATOM 1985 C CA . GLN A 1 264 ? -14.87 -3.065 -19.956 1 98.05 264 GLN A CA 1
ATOM 1986 C C . GLN A 1 264 ? -15.481 -3.709 -18.714 1 98.05 264 GLN A C 1
ATOM 1988 O O . GLN A 1 264 ? -14.9 -4.631 -18.138 1 98.05 264 GLN A O 1
ATOM 1993 N N . ALA A 1 265 ? -16.656 -3.225 -18.343 1 98.01 265 ALA A N 1
ATOM 1994 C CA . ALA A 1 265 ? -17.382 -3.803 -17.215 1 98.01 265 ALA A CA 1
ATOM 1995 C C . ALA A 1 265 ? -18.162 -5.043 -17.642 1 98.01 265 ALA A C 1
ATOM 1997 O O . ALA A 1 265 ? -18.757 -5.068 -18.721 1 98.01 265 ALA A O 1
ATOM 1998 N N . LEU A 1 266 ? -18.114 -6.002 -16.793 1 98.08 266 LEU A N 1
ATOM 1999 C CA . LEU A 1 266 ? -18.757 -7.284 -17.064 1 98.08 266 LEU A CA 1
ATOM 2000 C C . LEU A 1 266 ? -19.655 -7.698 -15.904 1 98.08 266 LEU A C 1
ATOM 2002 O O . LEU A 1 266 ? -19.484 -7.219 -14.78 1 98.08 266 LEU A O 1
ATOM 2006 N N . LEU A 1 267 ? -20.692 -8.514 -16.279 1 97.37 267 LEU A N 1
ATOM 2007 C CA . LEU A 1 267 ? -21.567 -9.112 -15.276 1 97.37 267 LEU A CA 1
ATOM 2008 C C . LEU A 1 267 ? -22.225 -8.036 -14.418 1 97.37 267 LEU A C 1
ATOM 2010 O O . LEU A 1 267 ? -22.416 -8.227 -13.215 1 97.37 267 LEU A O 1
ATOM 2014 N N . THR A 1 268 ? -22.526 -6.903 -14.983 1 96.19 268 THR A N 1
ATOM 2015 C CA . THR A 1 268 ? -23.039 -5.721 -14.299 1 96.19 268 THR A CA 1
ATOM 2016 C C . THR A 1 268 ? -24.369 -6.026 -13.617 1 96.19 268 THR A C 1
ATOM 2018 O O . THR A 1 268 ? -24.639 -5.53 -12.52 1 96.19 268 THR A O 1
ATOM 2021 N N . PRO A 1 269 ? -25.173 -6.877 -14.218 1 95.3 269 PRO A N 1
ATOM 2022 C CA . PRO A 1 269 ? -26.45 -7.178 -13.567 1 95.3 269 PRO A CA 1
ATOM 2023 C C . PRO A 1 269 ? -26.277 -7.893 -12.229 1 95.3 269 PRO A C 1
ATOM 2025 O O . PRO A 1 269 ? -27.201 -7.912 -11.411 1 95.3 269 PRO A O 1
ATOM 2028 N N . PHE A 1 270 ? -25.143 -8.44 -12.004 1 96.46 270 PHE A N 1
ATOM 2029 C CA . PHE A 1 270 ? -24.916 -9.233 -10.801 1 96.46 270 PHE A CA 1
ATOM 2030 C C . PHE A 1 270 ? -24.097 -8.45 -9.783 1 96.46 270 PHE A C 1
ATOM 2032 O O . PHE A 1 270 ? -23.71 -8.989 -8.744 1 96.46 270 PHE A O 1
ATOM 2039 N N . ALA A 1 271 ? -23.773 -7.265 -10.003 1 95.74 271 ALA A N 1
ATOM 2040 C CA . ALA A 1 271 ? -22.894 -6.475 -9.145 1 95.74 271 ALA A CA 1
ATOM 2041 C C . ALA A 1 271 ? -23.52 -6.258 -7.77 1 95.74 271 ALA A C 1
ATOM 2043 O O . ALA A 1 271 ? -24.709 -5.947 -7.665 1 95.74 271 ALA A O 1
ATOM 2044 N N . VAL A 1 272 ? -22.66 -6.44 -6.762 1 94 272 VAL A N 1
ATOM 2045 C CA . VAL A 1 272 ? -23.094 -6.166 -5.396 1 94 272 VAL A CA 1
ATOM 2046 C C . VAL A 1 272 ? -22.621 -4.778 -4.971 1 94 272 VAL A C 1
ATOM 2048 O O . VAL A 1 272 ? -21.522 -4.351 -5.336 1 94 272 VAL A O 1
ATOM 2051 N N . SER A 1 273 ? -23.423 -4.181 -4.177 1 91.58 273 SER A N 1
ATOM 2052 C CA . SER A 1 273 ? -23.1 -2.83 -3.73 1 91.58 273 SER A CA 1
ATOM 2053 C C . SER A 1 273 ? -22.316 -2.853 -2.422 1 91.58 273 SER A C 1
ATOM 2055 O O . SER A 1 273 ? -22.636 -3.623 -1.514 1 91.58 273 SER A O 1
ATOM 2057 N N . SER A 1 274 ? -21.266 -2.114 -2.414 1 89.96 274 SER A N 1
ATOM 2058 C CA . SER A 1 274 ? -20.555 -1.82 -1.174 1 89.96 274 SER A CA 1
ATOM 2059 C C . SER A 1 274 ? -21.099 -0.56 -0.51 1 89.96 274 SER A C 1
ATOM 2061 O O . SER A 1 274 ? -21.427 0.414 -1.19 1 89.96 274 SER A O 1
ATOM 2063 N N . PRO A 1 275 ? -21.163 -0.527 0.819 1 89.75 275 PRO A N 1
ATOM 2064 C CA . PRO A 1 275 ? -21.692 0.649 1.513 1 89.75 275 PRO A CA 1
ATOM 2065 C C . PRO A 1 275 ? -20.843 1.899 1.289 1 89.75 275 PRO A C 1
ATOM 2067 O O . PRO A 1 275 ? -21.337 3.02 1.434 1 89.75 275 PRO A O 1
ATOM 2070 N N . GLY A 1 276 ? -19.603 1.695 0.962 1 91.08 276 GLY A N 1
ATOM 2071 C CA . GLY A 1 276 ? -18.732 2.838 0.736 1 91.08 276 GLY A CA 1
ATOM 2072 C C . GLY A 1 276 ? -17.742 3.066 1.863 1 91.08 276 GLY A C 1
ATOM 2073 O O . GLY A 1 276 ? -17.48 2.161 2.658 1 91.08 276 GLY A O 1
ATOM 2074 N N . ALA A 1 277 ? -17.12 4.204 1.875 1 91.73 277 ALA A N 1
ATOM 2075 C CA . ALA A 1 277 ? -16.099 4.557 2.858 1 91.73 277 ALA A CA 1
ATOM 2076 C C . ALA A 1 277 ? -16.705 5.341 4.02 1 91.73 277 ALA A C 1
ATOM 2078 O O . ALA A 1 277 ? -17.537 6.227 3.812 1 91.73 277 ALA A O 1
ATOM 2079 N N . PHE A 1 278 ? -16.254 5.007 5.198 1 92.1 278 PHE A N 1
ATOM 2080 C CA . PHE A 1 278 ? -16.717 5.652 6.421 1 92.1 278 PHE A CA 1
ATOM 2081 C C . PHE A 1 278 ? -15.539 6.107 7.273 1 92.1 278 PHE A C 1
ATOM 2083 O O . PHE A 1 278 ? -14.552 5.383 7.414 1 92.1 278 PHE A O 1
ATOM 2090 N N . LEU A 1 279 ? -15.637 7.284 7.728 1 93.02 279 LEU A N 1
ATOM 2091 C CA . LEU A 1 279 ? -14.713 7.77 8.747 1 93.02 279 LEU A CA 1
ATOM 2092 C C . LEU A 1 279 ? -15.214 7.422 10.145 1 93.02 279 LEU A C 1
ATOM 2094 O O . LEU A 1 279 ? -16.405 7.561 10.434 1 93.02 279 LEU A O 1
ATOM 2098 N N . TYR A 1 280 ? -14.334 6.93 10.979 1 90.95 280 TYR A N 1
ATOM 2099 C CA . TYR A 1 280 ? -14.738 6.616 12.344 1 90.95 280 TYR A CA 1
ATOM 2100 C C . TYR A 1 280 ? -13.766 7.217 13.353 1 90.95 280 TYR A C 1
ATOM 2102 O O . TYR A 1 280 ? -12.564 7.304 13.09 1 90.95 280 TYR A O 1
ATOM 2110 N N . TYR A 1 281 ? -14.275 7.626 14.423 1 88.49 281 TYR A N 1
ATOM 2111 C CA . TYR A 1 281 ? -13.499 8.188 15.523 1 88.49 281 TYR A CA 1
ATOM 2112 C C . TYR A 1 281 ? -14.188 7.94 16.859 1 88.49 281 TYR A C 1
ATOM 2114 O O . TYR A 1 281 ? -15.388 7.657 16.903 1 88.49 281 TYR A O 1
ATOM 2122 N N . PRO A 1 282 ? -13.39 7.97 17.887 1 82.04 282 PRO A N 1
ATOM 2123 C CA . PRO A 1 282 ? -13.983 7.683 19.195 1 82.04 282 PRO A CA 1
ATOM 2124 C C . PRO A 1 282 ? -15.046 8.702 19.598 1 82.04 282 PRO A C 1
ATOM 2126 O O . PRO A 1 282 ? -14.859 9.905 19.401 1 82.04 282 PRO A O 1
ATOM 2129 N N . GLU A 1 283 ? -16.171 8.22 20.135 1 75.74 283 GLU A N 1
ATOM 2130 C CA . GLU A 1 283 ? -17.313 9.036 20.535 1 75.74 283 GLU A CA 1
ATOM 2131 C C . GLU A 1 283 ? -16.922 10.043 21.613 1 75.74 283 GLU A C 1
ATOM 2133 O O . GLU A 1 283 ? -17.417 11.172 21.626 1 75.74 283 GLU A O 1
ATOM 2138 N N . ARG A 1 284 ? -16.162 9.576 22.496 1 66.03 284 ARG A N 1
ATOM 2139 C CA . ARG A 1 284 ? -15.845 10.397 23.66 1 66.03 284 ARG A CA 1
ATOM 2140 C C . ARG A 1 284 ? -14.975 11.587 23.271 1 66.03 284 ARG A C 1
ATOM 2142 O O . ARG A 1 284 ? -14.808 12.524 24.054 1 66.03 284 ARG A O 1
ATOM 2149 N N . ARG A 1 285 ? -14.623 11.586 22.062 1 61.8 285 ARG A N 1
ATOM 2150 C CA . ARG A 1 285 ? -13.747 12.676 21.648 1 61.8 285 ARG A CA 1
ATOM 2151 C C . ARG A 1 285 ? -14.509 13.708 20.822 1 61.8 285 ARG A C 1
ATOM 2153 O O . ARG A 1 285 ? -15.321 13.349 19.967 1 61.8 285 ARG A O 1
ATOM 2160 N N . GLN A 1 286 ? -14.538 14.91 21.4 1 64.19 286 GLN A N 1
ATOM 2161 C CA . GLN A 1 286 ? -15.005 15.994 20.543 1 64.19 286 GLN A CA 1
ATOM 2162 C C . GLN A 1 286 ? -14.26 16.002 19.211 1 64.19 286 GLN A C 1
ATOM 2164 O O . GLN A 1 286 ? -13.07 15.687 19.157 1 64.19 286 GLN A O 1
ATOM 2169 N N . VAL A 1 287 ? -15.058 16.2 18.219 1 77.47 287 VAL A N 1
ATOM 2170 C CA . VAL A 1 287 ? -14.425 16.333 16.911 1 77.47 287 VAL A CA 1
ATOM 2171 C C . VAL A 1 287 ? -13.541 17.578 16.888 1 77.47 287 VAL A C 1
ATOM 2173 O O . VAL A 1 287 ? -14.04 18.702 16.971 1 77.47 287 VAL A O 1
ATOM 2176 N N . LEU A 1 288 ? -12.298 17.38 16.869 1 78.37 288 LEU A N 1
ATOM 2177 C CA . LEU A 1 288 ? -11.348 18.481 16.758 1 78.37 288 LEU A CA 1
ATOM 2178 C C . LEU A 1 288 ? -11.59 19.281 15.482 1 78.37 288 LEU A C 1
ATOM 2180 O O . LEU A 1 288 ? -12.021 18.726 14.469 1 78.37 288 LEU A O 1
ATOM 2184 N N . PRO A 1 289 ? -11.425 20.52 15.476 1 83.67 289 PRO A N 1
ATOM 2185 C CA . PRO A 1 289 ? -11.665 21.374 14.31 1 83.67 289 PRO A CA 1
ATOM 2186 C C . PRO A 1 289 ? -10.971 20.86 13.05 1 83.67 289 PRO A C 1
ATOM 2188 O O . PRO A 1 289 ? -11.534 20.94 11.955 1 83.67 289 PRO A O 1
ATOM 2191 N N . LYS A 1 290 ? -9.761 20.337 13.189 1 88.79 290 LYS A N 1
ATOM 2192 C CA . LYS A 1 290 ? -9.037 19.826 12.028 1 88.79 290 LYS A CA 1
ATOM 2193 C C . LYS A 1 290 ? -9.758 18.629 11.414 1 88.79 290 LYS A C 1
ATOM 2195 O O . LYS A 1 290 ? -9.812 18.492 10.19 1 88.79 290 LYS A O 1
ATOM 2200 N N . LEU A 1 291 ? -10.324 17.799 12.249 1 91.3 291 LEU A N 1
ATOM 2201 C CA . LEU A 1 291 ? -11.071 16.647 11.756 1 91.3 291 LEU A CA 1
ATOM 2202 C C . LEU A 1 291 ? -12.387 17.083 11.122 1 91.3 291 LEU A C 1
ATOM 2204 O O . LEU A 1 291 ? -12.782 16.56 10.077 1 91.3 291 LEU A O 1
ATOM 2208 N N . ARG A 1 292 ? -13.067 18.028 11.705 1 89.69 292 ARG A N 1
ATOM 2209 C CA . ARG A 1 292 ? -14.296 18.573 11.135 1 89.69 292 ARG A CA 1
ATOM 2210 C C . ARG A 1 292 ? -14.035 19.199 9.769 1 89.69 292 ARG A C 1
ATOM 2212 O O . ARG A 1 292 ? -14.817 19.013 8.835 1 89.69 292 ARG A O 1
ATOM 2219 N N . ALA A 1 293 ? -12.948 19.933 9.697 1 92.43 293 ALA A N 1
ATOM 2220 C CA . ALA A 1 293 ? -12.569 20.538 8.422 1 92.43 293 ALA A CA 1
ATOM 2221 C C . ALA A 1 293 ? -12.393 19.475 7.342 1 92.43 293 ALA A C 1
ATOM 2223 O O . ALA A 1 293 ? -12.813 19.667 6.198 1 92.43 293 ALA A O 1
ATOM 2224 N N . PHE A 1 294 ? -11.815 18.374 7.708 1 95.25 294 PHE A N 1
ATOM 2225 C CA . PHE A 1 294 ? -11.597 17.289 6.759 1 95.25 294 PHE A CA 1
ATOM 2226 C C . PHE A 1 294 ? -12.923 16.689 6.307 1 95.25 294 PHE A C 1
ATOM 2228 O O . PHE A 1 294 ? -13.157 16.517 5.109 1 95.25 294 PHE A O 1
ATOM 2235 N N . ILE A 1 295 ? -13.736 16.38 7.268 1 92.8 295 ILE A N 1
ATOM 2236 C CA . ILE A 1 295 ? -15.038 15.791 6.975 1 92.8 295 ILE A CA 1
ATOM 2237 C C . ILE A 1 295 ? -15.824 16.714 6.047 1 92.8 295 ILE A C 1
ATOM 2239 O O . ILE A 1 295 ? -16.38 16.267 5.041 1 92.8 295 ILE A O 1
ATOM 2243 N N . ASP A 1 296 ? -15.835 17.973 6.336 1 91.72 296 ASP A N 1
ATOM 2244 C CA . ASP A 1 296 ? -16.568 18.953 5.541 1 91.72 296 ASP A CA 1
ATOM 2245 C C . ASP A 1 296 ? -15.991 19.058 4.131 1 91.72 296 ASP A C 1
ATOM 2247 O O . ASP A 1 296 ? -16.736 19.191 3.158 1 91.72 296 ASP A O 1
ATOM 2251 N N . HIS A 1 297 ? -14.684 18.971 4.029 1 94.52 297 HIS A N 1
ATOM 2252 C CA . HIS A 1 297 ? -14.026 19.066 2.731 1 94.52 297 HIS A CA 1
ATOM 2253 C C . HIS A 1 297 ? -14.39 17.882 1.841 1 94.52 297 HIS A C 1
ATOM 2255 O O . HIS A 1 297 ? -14.673 18.056 0.654 1 94.52 297 HIS A O 1
ATOM 2261 N N . VAL A 1 298 ? -14.375 16.684 2.386 1 92.24 298 VAL A N 1
ATOM 2262 C CA . VAL A 1 298 ? -14.702 15.473 1.64 1 92.24 298 VAL A CA 1
ATOM 2263 C C . VAL A 1 298 ? -16.142 15.55 1.137 1 92.24 298 VAL A C 1
ATOM 2265 O O . VAL A 1 298 ? -16.421 15.216 -0.017 1 92.24 298 VAL A O 1
ATOM 2268 N N . ARG A 1 299 ? -16.986 15.994 2 1 87.41 299 ARG A N 1
ATOM 2269 C CA . ARG A 1 299 ? -18.402 16.076 1.654 1 87.41 299 ARG A CA 1
ATOM 2270 C C . ARG A 1 299 ? -18.637 17.1 0.549 1 87.41 299 ARG A C 1
ATOM 2272 O O . ARG A 1 299 ? -19.487 16.898 -0.321 1 87.41 299 ARG A O 1
ATOM 2279 N N . ARG A 1 300 ? -17.935 18.163 0.563 1 85.62 300 ARG A N 1
ATOM 2280 C CA . ARG A 1 300 ? -18.059 19.199 -0.456 1 85.62 300 ARG A CA 1
ATOM 2281 C C . ARG A 1 300 ? -17.575 18.695 -1.812 1 85.62 300 ARG A C 1
ATOM 2283 O O . ARG A 1 300 ? -18.211 18.946 -2.837 1 85.62 300 ARG A O 1
ATOM 2290 N N . GLU A 1 301 ? -16.471 17.971 -1.766 1 80.12 301 GLU A N 1
ATOM 2291 C CA . GLU A 1 301 ? -15.888 17.479 -3.01 1 80.12 301 GLU A CA 1
ATOM 2292 C C . GLU A 1 301 ? -16.653 16.268 -3.538 1 80.12 301 GLU A C 1
ATOM 2294 O O . GLU A 1 301 ? -16.713 16.044 -4.749 1 80.12 301 GLU A O 1
ATOM 2299 N N . GLY A 1 302 ? -17.026 15.345 -2.621 1 65.15 302 GLY A N 1
ATOM 2300 C CA . GLY A 1 302 ? -17.844 14.207 -3.012 1 65.15 302 GLY A CA 1
ATOM 2301 C C . GLY A 1 302 ? -19.212 14.607 -3.53 1 65.15 302 GLY A C 1
ATOM 2302 O O . GLY A 1 302 ? -19.779 13.928 -4.389 1 65.15 302 GLY A O 1
ATOM 2303 N N . GLY A 1 303 ? -19.886 15.6 -2.858 1 53.74 303 GLY A N 1
ATOM 2304 C CA . GLY A 1 303 ? -21.131 16.182 -3.334 1 53.74 303 GLY A CA 1
ATOM 2305 C C . GLY A 1 303 ? -20.994 16.867 -4.68 1 53.74 303 GLY A C 1
ATOM 2306 O O . GLY A 1 303 ? -21.936 16.879 -5.476 1 53.74 303 GLY A O 1
ATOM 2307 N N . ALA A 1 304 ? -19.957 17.526 -4.905 1 48.57 304 ALA A N 1
ATOM 2308 C CA . ALA A 1 304 ? -19.735 18.174 -6.195 1 48.57 304 ALA A CA 1
ATOM 2309 C C . ALA A 1 304 ? -19.612 17.143 -7.313 1 48.57 304 ALA A C 1
ATOM 2311 O O . ALA A 1 304 ? -20.048 17.386 -8.441 1 48.57 304 ALA A O 1
ATOM 2312 N N . GLY A 1 305 ? -18.969 16.086 -7.065 1 46.4 305 GLY A N 1
ATOM 2313 C CA . GLY A 1 305 ? -18.863 15.075 -8.105 1 46.4 305 GLY A CA 1
ATOM 2314 C C . GLY A 1 305 ? -20.179 14.381 -8.4 1 46.4 305 GLY A C 1
ATOM 2315 O O . GLY A 1 305 ? -20.291 13.64 -9.379 1 46.4 305 GLY A O 1
ATOM 2316 N N . ALA A 1 306 ? -21.004 14.309 -7.425 1 41.51 306 ALA A N 1
ATOM 2317 C CA . ALA A 1 306 ? -22.322 13.713 -7.63 1 41.51 306 ALA A CA 1
ATOM 2318 C C . ALA A 1 306 ? -23.217 14.63 -8.458 1 41.51 306 ALA A C 1
ATOM 2320 O O . ALA A 1 306 ? -24.249 14.199 -8.976 1 41.51 306 ALA A O 1
ATOM 2321 N N . SER A 1 307 ? -23.012 15.887 -8.324 1 36.27 307 SER A N 1
ATOM 2322 C CA . SER A 1 307 ? -23.928 16.762 -9.048 1 36.27 307 SER A CA 1
ATOM 2323 C C . SER A 1 307 ? -23.723 16.651 -10.555 1 36.27 307 SER A C 1
ATOM 2325 O O . SER A 1 307 ? -23.156 17.552 -11.178 1 36.27 307 SER A O 1
ATOM 2327 N N . GLY A 1 308 ? -22.973 15.764 -11.083 1 34.65 308 GLY A N 1
ATOM 2328 C CA . GLY A 1 308 ? -23.106 15.782 -12.531 1 34.65 308 GLY A CA 1
ATOM 2329 C C . GLY A 1 308 ? -24.549 15.819 -12.997 1 34.65 308 GLY A C 1
ATOM 2330 O O . GLY A 1 308 ? -25.433 15.261 -12.343 1 34.65 308 GLY A O 1
ATOM 2331 N N . LYS A 1 309 ? -24.833 16.823 -13.979 1 31.88 309 LYS A N 1
ATOM 2332 C CA . LYS A 1 309 ? -26.067 17.308 -14.591 1 31.88 309 LYS A CA 1
ATOM 2333 C C . LYS A 1 309 ? -26.923 16.15 -15.096 1 31.88 309 LYS A C 1
ATOM 2335 O O . LYS A 1 309 ? -26.471 15.35 -15.918 1 31.88 309 LYS A O 1
ATOM 2340 N N . GLN A 1 310 ? -27.758 15.551 -14.298 1 31.17 310 GLN A N 1
ATOM 2341 C CA . GLN A 1 310 ? -28.919 14.893 -14.888 1 31.17 310 GLN A CA 1
ATOM 2342 C C . GLN A 1 310 ? -29.44 15.673 -16.092 1 31.17 310 GLN A C 1
ATOM 2344 O O . GLN A 1 310 ? -29.85 16.828 -15.959 1 31.17 310 GLN A O 1
ATOM 2349 N N . SER A 1 311 ? -28.839 15.581 -17.264 1 32.46 311 SER A N 1
ATOM 2350 C CA . SER A 1 311 ? -29.492 16.123 -18.451 1 32.46 311 SER A CA 1
ATOM 2351 C C . SER A 1 311 ? -30.998 15.885 -18.41 1 32.46 311 SER A C 1
ATOM 2353 O O . SER A 1 311 ? -31.449 14.781 -18.1 1 32.46 311 SER A O 1
ATOM 2355 N N . PRO A 1 312 ? -31.751 16.944 -18.209 1 33.88 312 PRO A N 1
ATOM 2356 C CA . PRO A 1 312 ? -33.215 16.901 -18.232 1 33.88 312 PRO A CA 1
ATOM 2357 C C . PRO A 1 312 ? -33.763 16.149 -19.443 1 33.88 312 PRO A C 1
ATOM 2359 O O . PRO A 1 312 ? -33.226 16.273 -20.547 1 33.88 312 PRO A O 1
ATOM 2362 N N . SER A 1 313 ? -34.074 14.874 -19.355 1 33.69 313 SER A N 1
ATOM 2363 C CA . SER A 1 313 ? -34.874 14.183 -20.361 1 33.69 313 SER A CA 1
ATOM 2364 C C . SER A 1 313 ? -36.064 15.03 -20.798 1 33.69 313 SER A C 1
ATOM 2366 O O . SER A 1 313 ? -36.876 15.445 -19.969 1 33.69 313 SER A O 1
ATOM 2368 N N . GLY A 1 314 ? -35.898 16.018 -21.791 1 30.65 314 GLY A N 1
ATOM 2369 C CA . GLY A 1 314 ? -36.942 16.751 -22.488 1 30.65 314 GLY A CA 1
ATOM 2370 C C . GLY A 1 314 ? -38.123 15.881 -22.878 1 30.65 314 GLY A C 1
ATOM 2371 O O . GLY A 1 314 ? -37.951 14.849 -23.529 1 30.65 314 GLY A O 1
ATOM 2372 N N . SER A 1 315 ? -39.156 15.781 -22.033 1 34.82 315 SER A N 1
ATOM 2373 C CA . SER A 1 315 ? -40.504 15.293 -22.304 1 34.82 315 SER A CA 1
ATOM 2374 C C . SER A 1 315 ? -41.085 15.94 -23.557 1 34.82 315 SER A C 1
ATOM 2376 O O . SER A 1 315 ? -41.199 17.165 -23.633 1 34.82 315 SER A O 1
ATOM 2378 N N . GLY A 1 316 ? -40.672 15.566 -24.793 1 30.56 316 GLY A N 1
ATOM 2379 C CA . GLY A 1 316 ? -41.42 15.932 -25.985 1 30.56 316 GLY A CA 1
ATOM 2380 C C . GLY A 1 316 ? -42.919 15.762 -25.824 1 30.56 316 GLY A C 1
ATOM 2381 O O . GLY A 1 316 ? -43.387 14.701 -25.405 1 30.56 316 GLY A O 1
ATOM 2382 N N . ALA A 1 317 ? -43.691 16.866 -25.545 1 28.22 317 ALA A N 1
ATOM 2383 C CA . ALA A 1 317 ? -45.118 17.17 -25.597 1 28.22 317 ALA A CA 1
ATOM 2384 C C . ALA A 1 317 ? -45.719 16.758 -26.937 1 28.22 317 ALA A C 1
ATOM 2386 O O . ALA A 1 317 ? -45.312 17.259 -27.988 1 28.22 317 ALA A O 1
ATOM 2387 N N . SER A 1 318 ? -45.946 15.486 -27.176 1 27.54 318 SER A N 1
ATOM 2388 C CA . SER A 1 318 ? -46.923 15.234 -28.23 1 27.54 318 SER A CA 1
ATOM 2389 C C . SER A 1 318 ? -48.212 16.01 -27.986 1 27.54 318 SER A C 1
ATOM 2391 O O . SER A 1 318 ? -48.82 15.896 -26.92 1 27.54 318 SER A O 1
ATOM 2393 N N . ALA A 1 319 ? -48.325 17.177 -28.639 1 21.66 319 ALA A N 1
ATOM 2394 C CA . ALA A 1 319 ? -49.653 17.57 -29.105 1 21.66 319 ALA A CA 1
ATOM 2395 C C . ALA A 1 319 ? -50.208 16.554 -30.099 1 21.66 319 ALA A C 1
ATOM 2397 O O . ALA A 1 319 ? -49.464 16.001 -30.912 1 21.66 319 ALA A O 1
ATOM 2398 N N . MET B 1 1 ? 26.755 -43.223 13.948 1 23.86 1 MET B N 1
ATOM 2399 C CA . MET B 1 1 ? 25.349 -43.614 13.908 1 23.86 1 MET B CA 1
ATOM 2400 C C . MET B 1 1 ? 24.63 -42.944 12.742 1 23.86 1 MET B C 1
ATOM 2402 O O . MET B 1 1 ? 24.668 -41.72 12.604 1 23.86 1 MET B O 1
ATOM 2406 N N . LYS B 1 2 ? 24.496 -43.596 11.635 1 27.31 2 LYS B N 1
ATOM 2407 C CA . LYS B 1 2 ? 24.003 -43.161 10.331 1 27.31 2 LYS B CA 1
ATOM 2408 C C . LYS B 1 2 ? 22.593 -42.586 10.441 1 27.31 2 LYS B C 1
ATOM 2410 O O . LYS B 1 2 ? 21.681 -43.255 10.93 1 27.31 2 LYS B O 1
ATOM 2415 N N . GLN B 1 3 ? 22.477 -41.456 10.96 1 28.35 3 GLN B N 1
ATOM 2416 C CA . GLN B 1 3 ? 21.141 -40.882 11.085 1 28.35 3 GLN B CA 1
ATOM 2417 C C . GLN B 1 3 ? 20.322 -41.113 9.818 1 28.35 3 GLN B C 1
ATOM 2419 O O . GLN B 1 3 ? 20.712 -40.676 8.733 1 28.35 3 GLN B O 1
ATOM 2424 N N . ASN B 1 4 ? 19.938 -42.338 9.593 1 26.77 4 ASN B N 1
ATOM 2425 C CA . ASN B 1 4 ? 19.079 -42.8 8.507 1 26.77 4 ASN B CA 1
ATOM 2426 C C . ASN B 1 4 ? 17.919 -41.84 8.262 1 26.77 4 ASN B C 1
ATOM 2428 O O . ASN B 1 4 ? 17.106 -41.6 9.157 1 26.77 4 ASN B O 1
ATOM 2432 N N . PHE B 1 5 ? 18.158 -40.744 7.672 1 32.86 5 PHE B N 1
ATOM 2433 C CA . PHE B 1 5 ? 17.174 -39.781 7.193 1 32.86 5 PHE B CA 1
ATOM 2434 C C . PHE B 1 5 ? 16.061 -40.481 6.423 1 32.86 5 PHE B C 1
ATOM 2436 O O . PHE B 1 5 ? 15.957 -40.338 5.203 1 32.86 5 PHE B O 1
ATOM 2443 N N . THR B 1 6 ? 15.825 -41.758 6.628 1 32.3 6 THR B N 1
ATOM 2444 C CA . THR B 1 6 ? 14.712 -42.423 5.96 1 32.3 6 THR B CA 1
ATOM 2445 C C . THR B 1 6 ? 13.401 -41.691 6.235 1 32.3 6 THR B C 1
ATOM 2447 O O . THR B 1 6 ? 13.009 -41.524 7.392 1 32.3 6 THR B O 1
ATOM 2450 N N . VAL B 1 7 ? 13.1 -40.65 5.49 1 37.06 7 VAL B N 1
ATOM 2451 C CA . VAL B 1 7 ? 11.704 -40.226 5.534 1 37.06 7 VAL B CA 1
ATOM 2452 C C . VAL B 1 7 ? 10.798 -41.445 5.686 1 37.06 7 VAL B C 1
ATOM 2454 O O . VAL B 1 7 ? 10.831 -42.358 4.858 1 37.06 7 VAL B O 1
ATOM 2457 N N . ARG B 1 8 ? 10.558 -41.989 6.859 1 38.26 8 ARG B N 1
ATOM 2458 C CA . ARG B 1 8 ? 9.69 -43.141 7.079 1 38.26 8 ARG B CA 1
ATOM 2459 C C . ARG B 1 8 ? 8.569 -43.187 6.045 1 38.26 8 ARG B C 1
ATO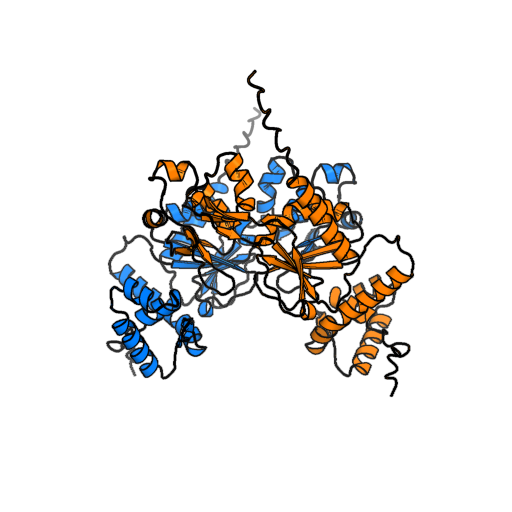M 2461 O O . ARG B 1 8 ? 8.128 -42.147 5.553 1 38.26 8 ARG B O 1
ATOM 2468 N N . HIS B 1 9 ? 8.205 -44.196 5.445 1 36.31 9 HIS B N 1
ATOM 2469 C CA . HIS B 1 9 ? 7.063 -44.595 4.632 1 36.31 9 HIS B CA 1
ATOM 2470 C C . HIS B 1 9 ? 5.762 -44.03 5.193 1 36.31 9 HIS B C 1
ATOM 2472 O O . HIS B 1 9 ? 5.467 -44.199 6.379 1 36.31 9 HIS B O 1
ATOM 2478 N N . GLY B 1 10 ? 5.209 -42.851 4.675 1 49.35 10 GLY B N 1
ATOM 2479 C CA . GLY B 1 10 ? 3.984 -42.208 5.123 1 49.35 10 GLY B CA 1
ATOM 2480 C C . GLY B 1 10 ? 4.218 -40.839 5.735 1 49.35 10 GLY B C 1
ATOM 2481 O O . GLY B 1 10 ? 3.289 -40.22 6.258 1 49.35 10 GLY B O 1
ATOM 2482 N N . ALA B 1 11 ? 5.44 -40.528 5.92 1 51.14 11 ALA B N 1
ATOM 2483 C CA . ALA B 1 11 ? 5.812 -39.297 6.612 1 51.14 11 ALA B CA 1
ATOM 2484 C C . ALA B 1 11 ? 5.173 -38.08 5.949 1 51.14 11 ALA B C 1
ATOM 2486 O O . ALA B 1 11 ? 4.869 -37.089 6.617 1 51.14 11 ALA B O 1
ATOM 2487 N N . LEU B 1 12 ? 5.015 -38.27 4.757 1 59.09 12 LEU B N 1
ATOM 2488 C CA . LEU B 1 12 ? 4.388 -37.176 4.023 1 59.09 12 LEU B CA 1
ATOM 2489 C C . LEU B 1 12 ? 2.871 -37.337 3.999 1 59.09 12 LEU B C 1
ATOM 2491 O O . LEU B 1 12 ? 2.157 -36.453 3.521 1 59.09 12 LEU B O 1
ATOM 2495 N N . ASP B 1 13 ? 2.567 -38.455 4.626 1 66.26 13 ASP B N 1
ATOM 2496 C CA . ASP B 1 13 ? 1.132 -38.719 4.669 1 66.26 13 ASP B CA 1
ATOM 2497 C C . ASP B 1 13 ? 0.393 -37.617 5.424 1 66.26 13 ASP B C 1
ATOM 2499 O O . ASP B 1 13 ? 0.761 -37.273 6.549 1 66.26 13 ASP B O 1
ATOM 2503 N N . GLY B 1 14 ? -0.476 -37.039 4.844 1 80.96 14 GLY B N 1
ATOM 2504 C CA . GLY B 1 14 ? -1.308 -36.022 5.468 1 80.96 14 GLY B CA 1
ATOM 2505 C C . GLY B 1 14 ? -0.774 -34.615 5.277 1 80.96 14 GLY B C 1
ATOM 2506 O O . GLY B 1 14 ? -1.51 -33.639 5.44 1 80.96 14 GLY B O 1
ATOM 2507 N N . VAL B 1 15 ? 0.572 -34.611 4.905 1 80.59 15 VAL B N 1
ATOM 2508 C CA . VAL B 1 15 ? 1.168 -33.284 4.79 1 80.59 15 VAL B CA 1
ATOM 2509 C C . VAL B 1 15 ? 0.54 -32.534 3.618 1 80.59 15 VAL B C 1
ATOM 2511 O O . VAL B 1 15 ? 0.191 -31.358 3.741 1 80.59 15 VAL B O 1
ATOM 2514 N N . GLU B 1 16 ? 0.412 -33.242 2.564 1 79.84 16 GLU B N 1
ATOM 2515 C CA . GLU B 1 16 ? -0.222 -32.624 1.403 1 79.84 16 GLU B CA 1
ATOM 2516 C C . GLU B 1 16 ? -1.66 -32.217 1.711 1 79.84 16 GLU B C 1
ATOM 2518 O O . GLU B 1 16 ? -2.098 -31.13 1.33 1 79.84 16 GLU B O 1
ATOM 2523 N N . ALA B 1 17 ? -2.326 -33.139 2.366 1 83.39 17 ALA B N 1
ATOM 2524 C CA . ALA B 1 17 ? -3.697 -32.847 2.774 1 83.39 17 ALA B CA 1
ATOM 2525 C C . ALA B 1 17 ? -3.75 -31.624 3.684 1 83.39 17 ALA B C 1
ATOM 2527 O O . ALA B 1 17 ? -4.587 -30.737 3.495 1 83.39 17 ALA B O 1
ATOM 2528 N N . PHE B 1 18 ? -2.845 -31.595 4.601 1 87.71 18 PHE B N 1
ATOM 2529 C CA . PHE B 1 18 ? -2.757 -30.477 5.533 1 87.71 18 PHE B CA 1
ATOM 2530 C C . PHE B 1 18 ? -2.505 -29.171 4.789 1 87.71 18 PHE B C 1
ATOM 2532 O O . PHE B 1 18 ? -3.203 -28.18 5.011 1 87.71 18 PHE B O 1
ATOM 2539 N N . LEU B 1 19 ? -1.521 -29.22 3.927 1 83.49 19 LEU B N 1
ATOM 2540 C CA . LEU B 1 19 ? -1.151 -28.01 3.2 1 83.49 19 LEU B CA 1
ATOM 2541 C C . LEU B 1 19 ? -2.304 -27.528 2.327 1 83.49 19 LEU B C 1
ATOM 2543 O O . LEU B 1 19 ? -2.549 -26.323 2.225 1 83.49 19 LEU B O 1
ATOM 2547 N N . SER B 1 20 ? -3.027 -28.42 1.809 1 81.16 20 SER B N 1
ATOM 2548 C CA . SER B 1 20 ? -4.174 -28.071 0.976 1 81.16 20 SER B CA 1
ATOM 2549 C C . SER B 1 20 ? -5.298 -27.465 1.809 1 81.16 20 SER B C 1
ATOM 2551 O O . SER B 1 20 ? -5.868 -26.437 1.438 1 81.16 20 SER B O 1
ATOM 2553 N N . VAL B 1 21 ? -5.532 -28.075 2.927 1 85.13 21 VAL B N 1
ATOM 2554 C CA . VAL B 1 21 ? -6.584 -27.56 3.798 1 85.13 21 VAL B CA 1
ATOM 2555 C C . VAL B 1 21 ? -6.185 -26.186 4.333 1 85.13 21 VAL B C 1
ATOM 2557 O O . VAL B 1 21 ? -7.021 -25.285 4.432 1 85.13 21 VAL B O 1
ATOM 2560 N N . ALA B 1 22 ? -4.959 -26.097 4.687 1 83.24 22 ALA B N 1
ATOM 2561 C CA . ALA B 1 22 ? -4.464 -24.834 5.229 1 83.24 22 ALA B CA 1
ATOM 2562 C C . ALA B 1 22 ? -4.588 -23.711 4.203 1 83.24 22 ALA B C 1
ATOM 2564 O O . ALA B 1 22 ? -4.914 -22.574 4.554 1 83.24 22 ALA B O 1
ATOM 2565 N N . ARG B 1 23 ? -4.322 -24.058 3.024 1 74.92 23 ARG B N 1
ATOM 2566 C CA . ARG B 1 23 ? -4.38 -23.095 1.93 1 74.92 23 ARG B CA 1
ATOM 2567 C C . ARG B 1 23 ? -5.82 -22.694 1.628 1 74.92 23 ARG B C 1
ATOM 2569 O O . ARG B 1 23 ? -6.118 -21.51 1.462 1 74.92 23 ARG B O 1
ATOM 2576 N N . HIS B 1 24 ? -6.696 -23.631 1.653 1 72.95 24 HIS B N 1
ATOM 2577 C CA . HIS B 1 24 ? -8.078 -23.402 1.248 1 72.95 24 HIS B CA 1
ATOM 2578 C C . HIS B 1 24 ? -8.95 -23.035 2.444 1 72.95 24 HIS B C 1
ATOM 2580 O O . HIS B 1 24 ? -10.064 -22.535 2.276 1 72.95 24 HIS B O 1
ATOM 2586 N N . ARG B 1 25 ? -8.406 -23.386 3.565 1 77.39 25 ARG B N 1
ATOM 2587 C CA . ARG B 1 25 ? -9.159 -23.271 4.809 1 77.39 25 ARG B CA 1
ATOM 2588 C C . ARG B 1 25 ? -10.52 -23.95 4.691 1 77.39 25 ARG B C 1
ATOM 2590 O O . ARG B 1 25 ? -11.525 -23.427 5.178 1 77.39 25 ARG B O 1
ATOM 2597 N N . ASN B 1 26 ? -10.512 -24.946 3.923 1 79.8 26 ASN B N 1
ATOM 2598 C CA . ASN B 1 26 ? -11.723 -25.698 3.612 1 79.8 26 ASN B CA 1
ATOM 2599 C C . ASN B 1 26 ? -11.41 -27.152 3.274 1 79.8 26 ASN B C 1
ATOM 2601 O O . ASN B 1 26 ? -10.696 -27.429 2.308 1 79.8 26 ASN B O 1
ATOM 2605 N N . PHE B 1 27 ? -12.04 -28.106 3.995 1 85.35 27 PHE B N 1
ATOM 2606 C CA . PHE B 1 27 ? -11.75 -29.528 3.852 1 85.35 27 PHE B CA 1
ATOM 2607 C C . PHE B 1 27 ? -12.323 -30.069 2.547 1 85.35 27 PHE B C 1
ATOM 2609 O O . PHE B 1 27 ? -11.696 -30.899 1.885 1 85.35 27 PHE B O 1
ATOM 2616 N N . ARG B 1 28 ? -13.421 -29.476 2.204 1 83.35 28 ARG B N 1
ATOM 2617 C CA . ARG B 1 28 ? -14.056 -29.96 0.982 1 83.35 28 ARG B CA 1
ATOM 2618 C C . ARG B 1 28 ? -13.275 -29.519 -0.252 1 83.35 28 ARG B C 1
ATOM 2620 O O . ARG B 1 28 ? -13.054 -30.312 -1.169 1 83.35 28 ARG B O 1
ATOM 2627 N N . LYS B 1 29 ? -12.859 -28.343 -0.212 1 80.51 29 LYS B N 1
ATOM 2628 C CA . LYS B 1 29 ? -12.091 -27.823 -1.34 1 80.51 29 LYS B CA 1
ATOM 2629 C C . LYS B 1 29 ? -10.745 -28.531 -1.462 1 80.51 29 LYS B C 1
ATOM 2631 O O . LYS B 1 29 ? -10.301 -28.844 -2.569 1 80.51 29 LYS B O 1
ATOM 2636 N N . ALA B 1 30 ? -10.183 -28.753 -0.347 1 82.34 30 ALA B N 1
ATOM 2637 C CA . ALA B 1 30 ? -8.917 -29.481 -0.327 1 82.34 30 ALA B CA 1
ATOM 2638 C C . ALA B 1 30 ? -9.089 -30.894 -0.879 1 82.34 30 ALA B C 1
ATOM 2640 O O . ALA B 1 30 ? -8.245 -31.378 -1.637 1 82.34 30 ALA B O 1
ATOM 2641 N N . ALA B 1 31 ? -10.188 -31.513 -0.583 1 82.01 31 ALA B N 1
ATOM 2642 C CA . ALA B 1 31 ? -10.479 -32.862 -1.06 1 82.01 31 ALA B CA 1
ATOM 2643 C C . ALA B 1 31 ? -10.644 -32.883 -2.577 1 82.01 31 ALA B C 1
ATOM 2645 O O . ALA B 1 31 ? -10.117 -33.77 -3.253 1 82.01 31 ALA B O 1
ATOM 2646 N N . ALA B 1 32 ? -11.306 -31.874 -3.006 1 78.66 32 ALA B N 1
ATOM 2647 C CA . ALA B 1 32 ? -11.519 -31.76 -4.446 1 78.66 32 ALA B CA 1
ATOM 2648 C C . ALA B 1 32 ? -10.196 -31.578 -5.184 1 78.66 32 ALA B C 1
ATOM 2650 O O . ALA B 1 32 ? -9.951 -32.229 -6.203 1 78.66 32 ALA B O 1
ATOM 2651 N N . GLU B 1 33 ? -9.384 -30.807 -4.645 1 73.23 33 GLU B N 1
ATOM 2652 C CA . GLU B 1 33 ? -8.088 -30.525 -5.254 1 73.23 33 GLU B CA 1
ATOM 2653 C C . GLU B 1 33 ? -7.221 -31.78 -5.312 1 73.23 33 GLU B C 1
ATOM 2655 O O . GLU B 1 33 ? -6.532 -32.019 -6.306 1 73.23 33 GLU B O 1
ATOM 2660 N N . LEU B 1 34 ? -7.315 -32.564 -4.312 1 75.29 34 LEU B N 1
ATOM 2661 C CA . LEU B 1 34 ? -6.458 -33.738 -4.202 1 75.29 34 LEU B CA 1
ATOM 2662 C C . LEU B 1 34 ? -7.166 -34.98 -4.732 1 75.29 34 LEU B C 1
ATOM 2664 O O . LEU B 1 34 ? -6.611 -36.081 -4.692 1 75.29 34 LEU B O 1
ATOM 2668 N N . ALA B 1 35 ? -8.392 -34.708 -5.245 1 77.22 35 ALA B N 1
ATOM 2669 C CA . ALA B 1 35 ? -9.195 -35.781 -5.825 1 77.22 35 ALA B CA 1
ATOM 2670 C C . ALA B 1 35 ? -9.403 -36.913 -4.823 1 77.22 35 ALA B C 1
ATOM 2672 O O . ALA B 1 35 ? -9.217 -38.086 -5.155 1 77.22 35 ALA B O 1
ATOM 2673 N N . VAL B 1 36 ? -9.734 -36.521 -3.61 1 79.94 36 VAL B N 1
ATOM 2674 C CA . VAL B 1 36 ? -10.067 -37.463 -2.547 1 79.94 36 VAL B CA 1
ATOM 2675 C C . VAL B 1 36 ? -11.354 -37.024 -1.852 1 79.94 36 VAL B C 1
ATOM 2677 O O . VAL B 1 36 ? -11.924 -35.983 -2.187 1 79.94 36 VAL B O 1
ATOM 2680 N N . THR B 1 37 ? -11.934 -37.86 -1.038 1 83.86 37 THR B N 1
ATOM 2681 C CA . THR B 1 37 ? -13.152 -37.516 -0.312 1 83.86 37 THR B CA 1
ATOM 2682 C C . THR B 1 37 ? -12.833 -36.638 0.894 1 83.86 37 THR B C 1
ATOM 2684 O O . THR B 1 37 ? -11.738 -36.72 1.456 1 83.86 37 THR B O 1
ATOM 2687 N N . PRO B 1 38 ? -13.788 -35.821 1.214 1 87.81 38 PRO B N 1
ATOM 2688 C CA . PRO B 1 38 ? -13.593 -35.026 2.429 1 87.81 38 PRO B CA 1
ATOM 2689 C C . PRO B 1 38 ? -13.294 -35.887 3.654 1 87.81 38 PRO B C 1
ATOM 2691 O O . PRO B 1 38 ? -12.496 -35.494 4.509 1 87.81 38 PRO B O 1
ATOM 2694 N N . SER B 1 39 ? -13.916 -37.009 3.674 1 88.9 39 SER B N 1
ATOM 2695 C CA . SER B 1 39 ? -13.666 -37.92 4.786 1 88.9 39 SER B CA 1
ATOM 2696 C C . SER B 1 39 ? -12.215 -38.389 4.8 1 88.9 39 SER B C 1
ATOM 2698 O O . SER B 1 39 ? -11.609 -38.517 5.866 1 88.9 39 SER B O 1
ATOM 2700 N N . ALA B 1 40 ? -11.687 -38.572 3.631 1 84.79 40 ALA B N 1
ATOM 2701 C CA . ALA B 1 40 ? -10.293 -38.99 3.508 1 84.79 40 ALA B CA 1
ATOM 2702 C C . ALA B 1 40 ? -9.347 -37.885 3.97 1 84.79 40 ALA B C 1
ATOM 2704 O O . ALA B 1 40 ? -8.344 -38.156 4.634 1 84.79 40 ALA B O 1
ATOM 2705 N N . ILE B 1 41 ? -9.703 -36.679 3.585 1 87.28 41 ILE B N 1
ATOM 2706 C CA . ILE B 1 41 ? -8.9 -35.537 4.009 1 87.28 41 ILE B CA 1
ATOM 2707 C C . ILE B 1 41 ? -8.944 -35.413 5.531 1 87.28 41 ILE B C 1
ATOM 2709 O O . ILE B 1 41 ? -7.912 -35.207 6.174 1 87.28 41 ILE B O 1
ATOM 2713 N N . SER B 1 42 ? -10.122 -35.528 6.103 1 89.09 42 SER B N 1
ATOM 2714 C CA . SER B 1 42 ? -10.291 -35.426 7.548 1 89.09 42 SER B CA 1
ATOM 2715 C C . SER B 1 42 ? -9.491 -36.501 8.276 1 89.09 42 SER B C 1
ATOM 2717 O O . SER B 1 42 ? -8.838 -36.222 9.283 1 89.09 42 SER B O 1
ATOM 2719 N N . GLN B 1 43 ? -9.523 -37.641 7.704 1 86.88 43 GLN B N 1
ATOM 2720 C CA . GLN B 1 43 ? -8.793 -38.753 8.304 1 86.88 43 GLN B CA 1
ATOM 2721 C C . GLN B 1 43 ? -7.286 -38.537 8.208 1 86.88 43 GLN B C 1
ATOM 2723 O O . GLN B 1 43 ? -6.552 -38.811 9.16 1 86.88 43 GLN B O 1
ATOM 2728 N N . ALA B 1 44 ? -6.889 -38.111 7.058 1 86.08 44 ALA B N 1
ATOM 2729 C CA . ALA B 1 44 ? -5.471 -37.834 6.843 1 86.08 44 ALA B CA 1
ATOM 2730 C C . ALA B 1 44 ? -4.961 -36.786 7.829 1 86.08 44 ALA B C 1
ATOM 2732 O O . ALA B 1 44 ? -3.867 -36.924 8.38 1 86.08 44 ALA B O 1
ATOM 2733 N N . ILE B 1 45 ? -5.793 -35.788 8.038 1 88.25 45 ILE B N 1
ATOM 2734 C CA . ILE B 1 45 ? -5.431 -34.707 8.948 1 88.25 45 ILE B CA 1
ATOM 2735 C C . ILE B 1 45 ? -5.391 -35.231 10.381 1 88.25 45 ILE B C 1
ATOM 2737 O O . ILE B 1 45 ? -4.468 -34.919 11.137 1 88.25 45 ILE B O 1
ATOM 2741 N N . ARG B 1 46 ? -6.361 -35.985 10.707 1 88.31 46 ARG B N 1
ATOM 2742 C CA . ARG B 1 46 ? -6.394 -36.572 12.043 1 88.31 46 ARG B CA 1
ATOM 2743 C C . ARG B 1 46 ? -5.161 -37.433 12.293 1 88.31 46 ARG B C 1
ATOM 2745 O O . ARG B 1 46 ? -4.567 -37.378 13.373 1 88.31 46 ARG B O 1
ATOM 2752 N N . THR B 1 47 ? -4.866 -38.223 11.287 1 84.32 47 THR B N 1
ATOM 2753 C CA . THR B 1 47 ? -3.691 -39.081 11.394 1 84.32 47 THR B CA 1
ATOM 2754 C C . THR B 1 47 ? -2.425 -38.245 11.561 1 84.32 47 THR B C 1
ATOM 2756 O O . THR B 1 47 ? -1.564 -38.57 12.381 1 84.32 47 THR B O 1
ATOM 2759 N N . LEU B 1 48 ? -2.315 -37.201 10.789 1 86.11 48 LEU B N 1
ATOM 2760 C CA . LEU B 1 48 ? -1.168 -36.303 10.87 1 86.11 48 LEU B CA 1
ATOM 2761 C C . LEU B 1 48 ? -1.092 -35.641 12.242 1 86.11 48 LEU B C 1
ATOM 2763 O O . LEU B 1 48 ? -0.021 -35.584 12.85 1 86.11 48 LEU B O 1
ATOM 2767 N N . GLU B 1 49 ? -2.275 -35.148 12.695 1 89.61 49 GLU B N 1
ATOM 2768 C CA . GLU B 1 49 ? -2.335 -34.496 14 1 89.61 49 GLU B CA 1
ATOM 2769 C C . GLU B 1 49 ? -1.943 -35.459 15.116 1 89.61 49 GLU B C 1
ATOM 2771 O O . GLU B 1 49 ? -1.245 -35.076 16.057 1 89.61 49 GLU B O 1
ATOM 2776 N N . ALA B 1 50 ? -2.331 -36.68 14.99 1 85.03 50 ALA B N 1
ATOM 2777 C CA . ALA B 1 50 ? -1.982 -37.709 15.965 1 85.03 50 ALA B CA 1
ATOM 2778 C C . ALA B 1 50 ? -0.48 -37.978 15.966 1 85.03 50 ALA B C 1
ATOM 2780 O O . ALA B 1 50 ? 0.128 -38.138 17.027 1 85.03 50 ALA B O 1
ATOM 2781 N N . ARG B 1 51 ? 0.064 -38.041 14.774 1 80.89 51 ARG B N 1
ATOM 2782 C CA . ARG B 1 51 ? 1.496 -38.286 14.641 1 80.89 51 ARG B CA 1
ATOM 2783 C C . ARG B 1 51 ? 2.306 -37.139 15.235 1 80.89 51 ARG B C 1
ATOM 2785 O O . ARG B 1 51 ? 3.319 -37.366 15.9 1 80.89 51 ARG B O 1
ATOM 2792 N N . ILE B 1 52 ? 1.787 -35.959 14.965 1 80.63 52 ILE B N 1
ATOM 2793 C CA . ILE B 1 52 ? 2.469 -34.755 15.428 1 80.63 52 ILE B CA 1
ATOM 2794 C C . ILE B 1 52 ? 2.173 -34.532 16.909 1 80.63 52 ILE B C 1
ATOM 2796 O O . ILE B 1 52 ? 2.992 -33.959 17.633 1 80.63 52 ILE B O 1
ATOM 2800 N N . GLY B 1 53 ? 1.066 -34.957 17.367 1 86.29 53 GLY B N 1
ATOM 2801 C CA . GLY B 1 53 ? 0.66 -34.803 18.755 1 86.29 53 GLY B CA 1
ATOM 2802 C C . GLY B 1 53 ? 0.027 -33.455 19.045 1 86.29 53 GLY B C 1
ATOM 2803 O O . GLY B 1 53 ? 0.077 -32.971 20.178 1 86.29 53 GLY B O 1
ATOM 2804 N N . ALA B 1 54 ? -0.427 -32.748 18.022 1 87.39 54 ALA B N 1
ATOM 2805 C CA . ALA B 1 54 ? -1.059 -31.44 18.176 1 87.39 54 ALA B CA 1
ATOM 2806 C C . ALA B 1 54 ? -2.159 -31.236 17.138 1 87.39 54 ALA B C 1
ATOM 2808 O O . ALA B 1 54 ? -2.051 -31.718 16.008 1 87.39 54 ALA B O 1
ATOM 2809 N N . ALA B 1 55 ? -3.196 -30.565 17.587 1 89.74 55 ALA B N 1
ATOM 2810 C CA . ALA B 1 55 ? -4.21 -30.134 16.628 1 89.74 55 ALA B CA 1
ATOM 2811 C C . ALA B 1 55 ? -3.68 -29.017 15.734 1 89.74 55 ALA B C 1
ATOM 2813 O O . ALA B 1 55 ? -3.036 -28.082 16.214 1 89.74 55 ALA B O 1
ATOM 2814 N N . LEU B 1 56 ? -3.893 -29.25 14.461 1 89.64 56 LEU B N 1
ATOM 2815 C CA . LEU B 1 56 ? -3.339 -28.288 13.514 1 89.64 56 LEU B CA 1
ATOM 2816 C C . LEU B 1 56 ? -4.414 -27.323 13.027 1 89.64 56 LEU B C 1
ATOM 2818 O O . LEU B 1 56 ? -4.102 -26.232 12.545 1 89.64 56 LEU B O 1
ATOM 2822 N N . PHE B 1 57 ? -5.634 -27.73 13.211 1 88.36 57 PHE B N 1
ATOM 2823 C CA . PHE B 1 57 ? -6.734 -26.889 12.754 1 88.36 57 PHE B CA 1
ATOM 2824 C C . PHE B 1 57 ? -7.702 -26.596 13.894 1 88.36 57 PHE B C 1
ATOM 2826 O O . PHE B 1 57 ? -7.881 -27.421 14.791 1 88.36 57 PHE B O 1
ATOM 2833 N N . ILE B 1 58 ? -8.091 -25.304 13.912 1 79.12 58 ILE B N 1
ATOM 2834 C CA . ILE B 1 58 ? -9.262 -24.94 14.703 1 79.12 58 ILE B CA 1
ATOM 2835 C C . ILE B 1 58 ? -10.504 -24.935 13.813 1 79.12 58 ILE B C 1
ATOM 2837 O O . ILE B 1 58 ? -10.528 -24.271 12.774 1 79.12 58 ILE B O 1
ATOM 2841 N N . ARG B 1 59 ? -11.358 -25.852 14.149 1 71.02 59 ARG B N 1
ATOM 2842 C CA . ARG B 1 59 ? -12.573 -25.991 13.352 1 71.02 59 ARG B CA 1
ATOM 2843 C C . ARG B 1 59 ? -13.785 -25.45 14.103 1 71.02 59 ARG B C 1
ATOM 2845 O O . ARG B 1 59 ? -13.992 -25.774 15.274 1 71.02 59 ARG B O 1
ATOM 2852 N N . THR B 1 60 ? -14.192 -24.347 13.634 1 61.76 60 THR B N 1
ATOM 2853 C CA . THR B 1 60 ? -15.526 -23.961 14.079 1 61.76 60 THR B CA 1
ATOM 2854 C C . THR B 1 60 ? -16.568 -24.295 13.016 1 61.76 60 THR B C 1
ATOM 2856 O O . THR B 1 60 ? -16.223 -24.728 11.915 1 61.76 60 THR B O 1
ATOM 2859 N N . THR B 1 61 ? -17.866 -24.31 13.384 1 58.06 61 THR B N 1
ATOM 2860 C CA . THR B 1 61 ? -18.954 -24.58 12.45 1 58.06 61 THR B CA 1
ATOM 2861 C C . THR B 1 61 ? -18.865 -23.659 11.237 1 58.06 61 THR B C 1
ATOM 2863 O O . THR B 1 61 ? -19.368 -23.991 10.161 1 58.06 61 THR B O 1
ATOM 2866 N N . ARG B 1 62 ? -18.078 -22.545 11.381 1 59.09 62 ARG B N 1
ATOM 2867 C CA . ARG B 1 62 ? -18.161 -21.541 10.325 1 59.09 62 ARG B CA 1
ATOM 2868 C C . ARG B 1 62 ? -16.786 -21.261 9.727 1 59.09 62 ARG B C 1
ATOM 2870 O O . ARG B 1 62 ? -16.677 -20.604 8.689 1 59.09 62 ARG B O 1
ATOM 2877 N N . SER B 1 63 ? -15.679 -21.828 10.414 1 67.93 63 SER B N 1
ATOM 2878 C CA . SER B 1 63 ? -14.39 -21.447 9.846 1 67.93 63 SER B CA 1
ATOM 2879 C C . SER B 1 63 ? -13.316 -22.48 10.17 1 67.93 63 SER B C 1
ATOM 2881 O O . SER B 1 63 ? -13.429 -23.212 11.156 1 67.93 63 SER B O 1
ATOM 2883 N N . VAL B 1 64 ? -12.456 -22.785 9.135 1 78.06 64 VAL B N 1
ATOM 2884 C CA . VAL B 1 64 ? -11.261 -23.6 9.327 1 78.06 64 VAL B CA 1
ATOM 2885 C C . VAL B 1 64 ? -10.034 -22.698 9.45 1 78.06 64 VAL B C 1
ATOM 2887 O O . VAL B 1 64 ? -9.75 -21.9 8.554 1 78.06 64 VAL B O 1
ATOM 2890 N N . GLY B 1 65 ? -9.529 -22.565 10.624 1 80.71 65 GLY B N 1
ATOM 2891 C CA . GLY B 1 65 ? -8.295 -21.831 10.859 1 80.71 65 GLY B CA 1
ATOM 2892 C C . GLY B 1 65 ? -7.176 -22.702 11.397 1 80.71 65 GLY B C 1
ATOM 2893 O O . GLY B 1 65 ? -7.4 -23.861 11.752 1 80.71 65 GLY B O 1
ATOM 2894 N N . LEU B 1 66 ? -5.987 -22.214 11.351 1 80.01 66 LEU B N 1
ATOM 2895 C CA . LEU B 1 66 ? -4.835 -22.924 11.895 1 80.01 66 LEU B CA 1
ATOM 2896 C C . LEU B 1 66 ? -4.653 -22.612 13.376 1 80.01 66 LEU B C 1
ATOM 2898 O O . LEU B 1 66 ? -4.861 -21.475 13.806 1 80.01 66 LEU B O 1
ATOM 2902 N N . THR B 1 67 ? -4.379 -23.659 14.101 1 79.11 67 THR B N 1
ATOM 2903 C CA . THR B 1 67 ? -3.869 -23.442 15.45 1 79.11 67 THR B CA 1
ATOM 2904 C C . THR B 1 67 ? -2.464 -22.848 15.408 1 79.11 67 THR B C 1
ATOM 2906 O O . THR B 1 67 ? -1.883 -22.689 14.332 1 79.11 67 THR B O 1
ATOM 2909 N N . GLU B 1 68 ? -1.949 -22.504 16.532 1 76.63 68 GLU B N 1
ATOM 2910 C CA . GLU B 1 68 ? -0.558 -22.067 16.594 1 76.63 68 GLU B CA 1
ATOM 2911 C C . GLU B 1 68 ? 0.384 -23.149 16.074 1 76.63 68 GLU B C 1
ATOM 2913 O O . GLU B 1 68 ? 1.312 -22.86 15.316 1 76.63 68 GLU B O 1
ATOM 2918 N N . ALA B 1 69 ? 0.095 -24.362 16.515 1 79.59 69 ALA B N 1
ATOM 2919 C CA . ALA B 1 69 ? 0.873 -25.499 16.03 1 79.59 69 ALA B CA 1
ATOM 2920 C C . ALA B 1 69 ? 0.716 -25.668 14.522 1 79.59 69 ALA B C 1
ATOM 2922 O O . ALA B 1 69 ? 1.683 -25.978 13.822 1 79.59 69 ALA B O 1
ATOM 2923 N N . GLY B 1 70 ? -0.512 -25.417 14.033 1 84.44 70 GLY B N 1
ATOM 2924 C CA . GLY B 1 70 ? -0.773 -25.489 12.604 1 84.44 70 GLY B CA 1
ATOM 2925 C C . GLY B 1 70 ? -0.014 -24.446 11.806 1 84.44 70 GLY B C 1
ATOM 2926 O O . GLY B 1 70 ? 0.526 -24.745 10.739 1 84.44 70 GLY B O 1
ATOM 2927 N N . GLU B 1 71 ? 0.074 -23.321 12.374 1 77.89 71 GLU B N 1
ATOM 2928 C CA . GLU B 1 71 ? 0.798 -22.243 11.708 1 77.89 71 GLU B CA 1
ATOM 2929 C C . GLU B 1 71 ? 2.293 -22.544 11.637 1 77.89 71 GLU B C 1
ATOM 2931 O O . GLU B 1 71 ? 2.925 -22.333 10.6 1 77.89 71 GLU B O 1
ATOM 2936 N N . ARG B 1 72 ? 2.797 -23.036 12.683 1 74.09 72 ARG B N 1
ATOM 2937 C CA . ARG B 1 72 ? 4.211 -23.394 12.729 1 74.09 72 ARG B CA 1
ATOM 2938 C C . ARG B 1 72 ? 4.515 -24.548 11.78 1 74.09 72 ARG B C 1
ATOM 2940 O O . ARG B 1 72 ? 5.521 -24.524 11.067 1 74.09 72 ARG B O 1
ATOM 2947 N N . PHE B 1 73 ? 3.629 -25.568 11.821 1 79.75 73 PHE B N 1
ATOM 2948 C CA . PHE B 1 73 ? 3.804 -26.7 10.919 1 79.75 73 PHE B CA 1
ATOM 2949 C C . PHE B 1 73 ? 3.713 -26.252 9.465 1 79.75 73 PHE B C 1
ATOM 2951 O O . PHE B 1 73 ? 4.509 -26.682 8.627 1 79.75 73 PHE B O 1
ATOM 2958 N N . PHE B 1 74 ? 2.792 -25.392 9.224 1 80.23 74 PHE B N 1
ATOM 2959 C CA . PHE B 1 74 ? 2.597 -24.889 7.87 1 80.23 74 PHE B CA 1
ATOM 2960 C C . PHE B 1 74 ? 3.84 -24.156 7.38 1 80.23 74 PHE B C 1
ATOM 2962 O O . PHE B 1 74 ? 4.308 -24.394 6.264 1 80.23 74 PHE B O 1
ATOM 2969 N N . ALA B 1 75 ? 4.409 -23.435 8.241 1 72.14 75 ALA B N 1
ATOM 2970 C CA . ALA B 1 75 ? 5.56 -22.605 7.895 1 72.14 75 ALA B CA 1
ATOM 2971 C C . ALA B 1 75 ? 6.766 -23.464 7.528 1 72.14 75 ALA B C 1
ATOM 2973 O O . ALA B 1 75 ? 7.546 -23.105 6.642 1 72.14 75 ALA B O 1
ATOM 2974 N N . ARG B 1 76 ? 6.795 -24.582 8.039 1 71.51 76 ARG B N 1
ATOM 2975 C CA . ARG B 1 76 ? 7.971 -25.417 7.819 1 71.51 76 ARG B CA 1
ATOM 2976 C C . ARG B 1 76 ? 7.683 -26.509 6.794 1 71.51 76 ARG B C 1
ATOM 2978 O O . ARG B 1 76 ? 8.55 -26.858 5.99 1 71.51 76 ARG B O 1
ATOM 2985 N N . ALA B 1 77 ? 6.454 -27.024 6.864 1 76.01 77 ALA B N 1
ATOM 2986 C CA . ALA B 1 77 ? 6.108 -28.16 6.014 1 76.01 77 ALA B CA 1
ATOM 2987 C C . ALA B 1 77 ? 5.959 -27.729 4.558 1 76.01 77 ALA B C 1
ATOM 2989 O O . ALA B 1 77 ? 6.323 -28.474 3.644 1 76.01 77 ALA B O 1
ATOM 2990 N N . ARG B 1 78 ? 5.486 -26.556 4.402 1 74.92 78 ARG B N 1
ATOM 2991 C CA . ARG B 1 78 ? 5.188 -26.116 3.043 1 74.92 78 ARG B CA 1
ATOM 2992 C C . ARG B 1 78 ? 6.459 -26.025 2.205 1 74.92 78 ARG B C 1
ATOM 2994 O O . ARG B 1 78 ? 6.565 -26.664 1.156 1 74.92 78 ARG B O 1
ATOM 3001 N N . PRO B 1 79 ? 7.41 -25.337 2.734 1 67.44 79 PRO B N 1
ATOM 3002 C CA . PRO B 1 79 ? 8.63 -25.281 1.925 1 67.44 79 PRO B CA 1
ATOM 3003 C C . PRO B 1 79 ? 9.268 -26.654 1.725 1 67.44 79 PRO B C 1
ATOM 3005 O O . PRO B 1 79 ? 9.794 -26.942 0.647 1 67.44 79 PRO B O 1
ATOM 3008 N N . ALA B 1 80 ? 9.236 -27.415 2.717 1 67.78 80 ALA B N 1
ATOM 3009 C CA . ALA B 1 80 ? 9.822 -28.75 2.63 1 67.78 80 ALA B CA 1
ATOM 3010 C C . ALA B 1 80 ? 9.096 -29.601 1.593 1 67.78 80 ALA B C 1
ATOM 3012 O O . ALA B 1 80 ? 9.731 -30.301 0.8 1 67.78 80 ALA B O 1
ATOM 3013 N N . PHE B 1 81 ? 7.822 -29.492 1.641 1 69.93 81 PHE B N 1
ATOM 3014 C CA . PHE B 1 81 ? 7.027 -30.256 0.687 1 69.93 81 PHE B CA 1
ATOM 3015 C C . PHE B 1 81 ? 7.273 -29.767 -0.736 1 69.93 81 PHE B C 1
ATOM 3017 O O . PHE B 1 81 ? 7.42 -30.572 -1.658 1 69.93 81 PHE B O 1
ATOM 3024 N N . GLU B 1 82 ? 7.29 -28.55 -0.896 1 68.41 82 GLU B N 1
ATOM 3025 C CA . GLU B 1 82 ? 7.533 -27.96 -2.209 1 68.41 82 GLU B CA 1
ATOM 3026 C C . GLU B 1 82 ? 8.909 -28.347 -2.742 1 68.41 82 GLU B C 1
ATOM 3028 O O . GLU B 1 82 ? 9.071 -28.59 -3.94 1 68.41 82 GLU B O 1
ATOM 3033 N N . GLU B 1 83 ? 9.812 -28.397 -1.817 1 64.66 83 GLU B N 1
ATOM 3034 C CA . GLU B 1 83 ? 11.148 -28.842 -2.201 1 64.66 83 GLU B CA 1
ATOM 3035 C C . GLU B 1 83 ? 11.13 -30.292 -2.679 1 64.66 83 GLU B C 1
ATOM 3037 O O . GLU B 1 83 ? 11.827 -30.645 -3.632 1 64.66 83 GLU B O 1
ATOM 3042 N N . LEU B 1 84 ? 10.348 -31.029 -2.019 1 64.61 84 LEU B N 1
ATOM 3043 C CA . LEU B 1 84 ? 10.228 -32.431 -2.405 1 64.61 84 LEU B CA 1
ATOM 3044 C C . LEU B 1 84 ? 9.589 -32.563 -3.783 1 64.61 84 LEU B C 1
ATOM 3046 O O . LEU B 1 84 ? 10.04 -33.362 -4.607 1 64.61 84 LEU B O 1
ATOM 3050 N N . ILE B 1 85 ? 8.59 -31.774 -3.978 1 62.24 85 ILE B N 1
ATOM 3051 C CA . ILE B 1 85 ? 7.924 -31.781 -5.276 1 62.24 85 ILE B CA 1
ATOM 3052 C C . ILE B 1 85 ? 8.893 -31.305 -6.356 1 62.24 85 ILE B C 1
ATOM 3054 O O . ILE B 1 85 ? 8.988 -31.911 -7.425 1 62.24 85 ILE B O 1
ATOM 3058 N N . ALA B 1 86 ? 9.582 -30.31 -5.992 1 60.7 86 ALA B N 1
ATOM 3059 C CA . ALA B 1 86 ? 10.561 -29.758 -6.925 1 60.7 86 ALA B CA 1
ATOM 3060 C C . ALA B 1 86 ? 11.636 -30.787 -7.264 1 60.7 86 ALA B C 1
ATOM 3062 O O . ALA B 1 86 ? 12.039 -30.915 -8.422 1 60.7 86 ALA B O 1
ATOM 3063 N N . ALA B 1 87 ? 12.059 -31.459 -6.261 1 59.77 87 ALA B N 1
ATOM 3064 C CA . ALA B 1 87 ? 13.073 -32.493 -6.456 1 59.77 87 ALA B CA 1
ATOM 3065 C C . ALA B 1 87 ? 12.567 -33.587 -7.392 1 59.77 87 ALA B C 1
ATOM 3067 O O . ALA B 1 87 ? 13.31 -34.073 -8.248 1 59.77 87 ALA B O 1
ATOM 3068 N N . SER B 1 88 ? 11.337 -33.872 -7.142 1 57.49 88 SER B N 1
ATOM 3069 C CA . SER B 1 88 ? 10.745 -34.896 -7.996 1 57.49 88 SER B CA 1
ATOM 3070 C C . SER B 1 88 ? 10.639 -34.417 -9.441 1 57.49 88 SER B C 1
ATOM 3072 O O . SER B 1 88 ? 10.874 -35.188 -10.374 1 57.49 88 SER B O 1
ATOM 3074 N N . GLU B 1 89 ? 10.261 -33.167 -9.505 1 59.07 89 GLU B N 1
ATOM 3075 C CA . GLU B 1 89 ? 10.117 -32.581 -10.834 1 59.07 89 GLU B CA 1
ATOM 3076 C C . GLU B 1 89 ? 11.468 -32.465 -11.535 1 59.07 89 GLU B C 1
ATOM 3078 O O . GLU B 1 89 ? 11.572 -32.713 -12.738 1 59.07 89 GLU B O 1
ATOM 3083 N N . ILE B 1 90 ? 12.4 -32.018 -10.793 1 55.29 90 ILE B N 1
ATOM 3084 C CA . ILE B 1 90 ? 13.755 -31.937 -11.328 1 55.29 90 ILE B CA 1
ATOM 3085 C C . ILE B 1 90 ? 14.217 -33.323 -11.774 1 55.29 90 ILE B C 1
ATOM 3087 O O . ILE B 1 90 ? 14.828 -33.468 -12.835 1 55.29 90 ILE B O 1
ATOM 3091 N N . ALA B 1 91 ? 13.971 -34.264 -10.907 1 54.12 91 ALA B N 1
ATOM 3092 C CA . ALA B 1 91 ? 14.365 -35.632 -11.231 1 54.12 91 ALA B CA 1
ATOM 3093 C C . ALA B 1 91 ? 13.662 -36.121 -12.494 1 54.12 91 ALA B C 1
ATOM 3095 O O . ALA B 1 91 ? 14.224 -36.91 -13.258 1 54.12 91 ALA B O 1
ATOM 3096 N N . ARG B 1 92 ? 12.307 -35.807 -12.373 1 52.25 92 ARG B N 1
ATOM 3097 C CA . ARG B 1 92 ? 11.591 -36.26 -13.562 1 52.25 92 ARG B CA 1
ATOM 3098 C C . ARG B 1 92 ? 12.139 -35.593 -14.819 1 52.25 92 ARG B C 1
ATOM 3100 O O . ARG B 1 92 ? 12.125 -36.186 -15.899 1 52.25 92 ARG B O 1
ATOM 3107 N N . GLY B 1 93 ? 12.725 -34.844 -15.336 1 50.2 93 GLY B N 1
ATOM 3108 C CA . GLY B 1 93 ? 13.369 -34.325 -16.532 1 50.2 93 GLY B CA 1
ATOM 3109 C C . GLY B 1 93 ? 13.47 -32.811 -16.547 1 50.2 93 GLY B C 1
ATOM 3110 O O . GLY B 1 93 ? 12.758 -32.129 -15.807 1 50.2 93 GLY B O 1
ATOM 3111 N N . MET B 1 94 ? 14.69 -32.1 -17.02 1 49.32 94 MET B N 1
ATOM 3112 C CA . MET B 1 94 ? 15.249 -30.801 -17.383 1 49.32 94 MET B CA 1
ATOM 3113 C C . MET B 1 94 ? 14.168 -29.88 -17.938 1 49.32 94 MET B C 1
ATOM 3115 O O . MET B 1 94 ? 14.343 -28.661 -17.973 1 49.32 94 MET B O 1
ATOM 3119 N N . GLY B 1 95 ? 13.186 -30.368 -18.663 1 51.52 95 GLY B N 1
ATOM 3120 C CA . GLY B 1 95 ? 12.359 -29.591 -19.572 1 51.52 95 GLY B CA 1
ATOM 3121 C C . GLY B 1 95 ? 11.098 -29.055 -18.922 1 51.52 95 GLY B C 1
ATOM 3122 O O . GLY B 1 95 ? 10.196 -28.571 -19.609 1 51.52 95 GLY B O 1
ATOM 3123 N N . GLN B 1 96 ? 10.914 -29.372 -17.693 1 60.97 96 GLN B N 1
ATOM 3124 C CA . GLN B 1 96 ? 9.566 -29.043 -17.24 1 60.97 96 GLN B CA 1
ATOM 3125 C C . GLN B 1 96 ? 9.439 -27.555 -16.926 1 60.97 96 GLN B C 1
ATOM 3127 O O . GLN B 1 96 ? 10.376 -26.941 -16.412 1 60.97 96 GLN B O 1
ATOM 3132 N N . ARG B 1 97 ? 8.412 -26.981 -17.503 1 76.76 97 ARG B N 1
ATOM 3133 C CA . ARG B 1 97 ? 8.028 -25.59 -17.288 1 76.76 97 ARG B CA 1
ATOM 3134 C C . ARG B 1 97 ? 7.81 -25.304 -15.806 1 76.76 97 ARG B C 1
ATOM 3136 O O . ARG B 1 97 ? 7.178 -26.096 -15.102 1 76.76 97 ARG B O 1
ATOM 3143 N N . PRO B 1 98 ? 8.562 -24.332 -15.302 1 86.45 98 PRO B N 1
ATOM 3144 C CA . PRO B 1 98 ? 8.332 -23.941 -13.909 1 86.45 98 PRO B CA 1
ATOM 3145 C C . PRO B 1 98 ? 6.852 -23.751 -13.586 1 86.45 98 PRO B C 1
ATOM 3147 O O . PRO B 1 98 ? 6.09 -23.264 -14.425 1 86.45 98 PRO B O 1
ATOM 3150 N N . ALA B 1 99 ? 6.483 -24.301 -12.462 1 85.26 99 ALA B N 1
ATOM 3151 C CA . ALA B 1 99 ? 5.075 -24.253 -12.076 1 85.26 99 ALA B CA 1
ATOM 3152 C C . ALA B 1 99 ? 4.926 -24.089 -10.566 1 85.26 99 ALA B C 1
ATOM 3154 O O . ALA B 1 99 ? 5.888 -24.275 -9.817 1 85.26 99 ALA B O 1
ATOM 3155 N N . GLY B 1 100 ? 3.678 -23.714 -10.147 1 85.91 100 GLY B N 1
ATOM 3156 C CA . GLY B 1 100 ? 3.355 -23.621 -8.732 1 85.91 100 GLY B CA 1
ATOM 3157 C C . GLY B 1 100 ? 3.199 -22.192 -8.248 1 85.91 100 GLY B C 1
ATOM 3158 O O . GLY B 1 100 ? 3.245 -21.253 -9.044 1 85.91 100 GLY B O 1
ATOM 3159 N N . LEU B 1 101 ? 3.032 -22.042 -6.924 1 87.49 101 LEU B N 1
ATOM 3160 C CA . LEU B 1 101 ? 2.811 -20.741 -6.303 1 87.49 101 LEU B CA 1
ATOM 3161 C C . LEU B 1 101 ? 4.137 -20.076 -5.947 1 87.49 101 LEU B C 1
ATOM 3163 O O . LEU B 1 101 ? 4.951 -20.653 -5.222 1 87.49 101 LEU B O 1
ATOM 3167 N N . LEU B 1 102 ? 4.413 -19.019 -6.556 1 92.71 102 LEU B N 1
ATOM 3168 C CA . LEU B 1 102 ? 5.544 -18.172 -6.193 1 92.71 102 LEU B CA 1
ATOM 3169 C C . LEU B 1 102 ? 5.095 -17.018 -5.302 1 92.71 102 LEU B C 1
ATOM 3171 O O . LEU B 1 102 ? 4.37 -16.127 -5.752 1 92.71 102 LEU B O 1
ATOM 3175 N N . ARG B 1 103 ? 5.556 -17.047 -4.08 1 92.21 103 ARG B N 1
ATOM 3176 C CA . ARG B 1 103 ? 5.136 -16.058 -3.093 1 92.21 103 ARG B CA 1
ATOM 3177 C C . ARG B 1 103 ? 6.281 -15.114 -2.742 1 92.21 103 ARG B C 1
ATOM 3179 O O . ARG B 1 103 ? 7.304 -15.543 -2.203 1 92.21 103 ARG B O 1
ATOM 3186 N N . LEU B 1 104 ? 6.038 -13.841 -3.014 1 93.08 104 LEU B N 1
ATOM 3187 C CA . LEU B 1 104 ? 7.066 -12.832 -2.785 1 93.08 104 LEU B CA 1
ATOM 3188 C C . LEU B 1 104 ? 6.614 -11.824 -1.733 1 93.08 104 LEU B C 1
ATOM 3190 O O . LEU B 1 104 ? 5.485 -11.33 -1.785 1 93.08 104 LEU B O 1
ATOM 3194 N N . SER B 1 105 ? 7.487 -11.553 -0.789 1 91.43 105 SER B N 1
ATOM 3195 C CA . SER B 1 105 ? 7.302 -10.45 0.148 1 91.43 105 SER B CA 1
ATOM 3196 C C . SER B 1 105 ? 8.07 -9.21 -0.299 1 91.43 105 SER B C 1
ATOM 3198 O O . SER B 1 105 ? 9.289 -9.258 -0.473 1 91.43 105 SER B O 1
ATOM 3200 N N . VAL B 1 106 ? 7.321 -8.128 -0.442 1 90.57 106 VAL B N 1
ATOM 3201 C CA . VAL B 1 106 ? 7.989 -6.954 -0.996 1 90.57 106 VAL B CA 1
ATOM 3202 C C . VAL B 1 106 ? 7.533 -5.701 -0.252 1 90.57 106 VAL B C 1
ATOM 3204 O O . VAL B 1 106 ? 6.38 -5.61 0.175 1 90.57 106 VAL B O 1
ATOM 3207 N N . PRO B 1 107 ? 8.454 -4.752 -0.093 1 87.57 107 PRO B N 1
ATOM 3208 C CA . PRO B 1 107 ? 7.968 -3.445 0.356 1 87.57 107 PRO B CA 1
ATOM 3209 C C . PRO B 1 107 ? 7.113 -2.741 -0.696 1 87.57 107 PRO B C 1
ATOM 3211 O O . PRO B 1 107 ? 7.343 -2.908 -1.896 1 87.57 107 PRO B O 1
ATOM 3214 N N . PRO B 1 108 ? 6.223 -1.891 -0.277 1 84.52 108 PRO B N 1
ATOM 3215 C CA . PRO B 1 108 ? 5.348 -1.194 -1.223 1 84.52 108 PRO B CA 1
ATOM 3216 C C . PRO B 1 108 ? 6.125 -0.404 -2.273 1 84.52 108 PRO B C 1
ATOM 3218 O O . PRO B 1 108 ? 5.702 -0.323 -3.429 1 84.52 108 PRO B O 1
ATOM 3221 N N . ALA B 1 109 ? 7.23 0.08 -1.926 1 86.19 109 ALA B N 1
ATOM 3222 C CA . ALA B 1 109 ? 8.016 0.917 -2.828 1 86.19 109 ALA B CA 1
ATOM 3223 C C . ALA B 1 109 ? 8.515 0.114 -4.026 1 86.19 109 ALA B C 1
ATOM 3225 O O . ALA B 1 109 ? 8.777 0.676 -5.092 1 86.19 109 ALA B O 1
ATOM 3226 N N . VAL B 1 110 ? 8.591 -1.156 -3.919 1 90.31 110 VAL B N 1
ATOM 3227 C CA . VAL B 1 110 ? 9.129 -2.015 -4.968 1 90.31 110 VAL B CA 1
ATOM 3228 C C . VAL B 1 110 ? 8.079 -2.221 -6.057 1 90.31 110 VAL B C 1
ATOM 3230 O O . VAL B 1 110 ? 8.416 -2.505 -7.208 1 90.31 110 VAL B O 1
ATOM 3233 N N . MET B 1 111 ? 6.89 -2.073 -5.677 1 89.63 111 MET B N 1
ATOM 3234 C CA . MET B 1 111 ? 5.804 -2.334 -6.616 1 89.63 111 MET B CA 1
ATOM 3235 C C . MET B 1 111 ? 5.908 -1.422 -7.835 1 89.63 111 MET B C 1
ATOM 3237 O O . MET B 1 111 ? 6.188 -1.887 -8.941 1 89.63 111 MET B O 1
ATOM 3241 N N . PRO B 1 112 ? 5.895 -0.159 -7.625 1 87.88 112 PRO B N 1
ATOM 3242 C CA . PRO B 1 112 ? 5.97 0.711 -8.801 1 87.88 112 PRO B CA 1
ATOM 3243 C C . PRO B 1 112 ? 7.368 0.755 -9.415 1 87.88 112 PRO B C 1
ATOM 3245 O O . PRO B 1 112 ? 7.514 1.037 -10.607 1 87.88 112 PRO B O 1
ATOM 3248 N N . ILE B 1 113 ? 8.375 0.467 -8.695 1 88.95 113 ILE B N 1
ATOM 3249 C CA . ILE B 1 113 ? 9.749 0.588 -9.168 1 88.95 113 ILE B CA 1
ATOM 3250 C C . ILE B 1 113 ? 10.084 -0.585 -10.086 1 88.95 113 ILE B C 1
ATOM 3252 O O . ILE B 1 113 ? 10.771 -0.414 -11.096 1 88.95 113 ILE B O 1
ATOM 3256 N N . LEU B 1 114 ? 9.504 -1.717 -9.75 1 90.96 114 LEU B N 1
ATOM 3257 C CA . LEU B 1 114 ? 10.026 -2.912 -10.404 1 90.96 114 LEU B CA 1
ATOM 3258 C C . LEU B 1 114 ? 8.891 -3.84 -10.826 1 90.96 114 LEU B C 1
ATOM 3260 O O . LEU B 1 114 ? 8.829 -4.265 -11.982 1 90.96 114 LEU B O 1
ATOM 3264 N N . LEU B 1 115 ? 7.923 -4.142 -9.982 1 92.57 115 LEU B N 1
ATOM 3265 C CA . LEU B 1 115 ? 7.057 -5.301 -10.166 1 92.57 115 LEU B CA 1
ATOM 3266 C C . LEU B 1 115 ? 5.872 -4.958 -11.062 1 92.57 115 LEU B C 1
ATOM 3268 O O . LEU B 1 115 ? 5.451 -5.777 -11.883 1 92.57 115 LEU B O 1
ATOM 3272 N N . GLU B 1 116 ? 5.317 -3.799 -10.885 1 88.43 116 GLU B N 1
ATOM 3273 C CA . GLU B 1 116 ? 4.129 -3.431 -11.65 1 88.43 116 GLU B CA 1
ATOM 3274 C C . GLU B 1 116 ? 4.362 -3.603 -13.148 1 88.43 116 GLU B C 1
ATOM 3276 O O . GLU B 1 116 ? 3.544 -4.211 -13.843 1 88.43 116 GLU B O 1
ATOM 3281 N N . PRO B 1 117 ? 5.505 -3.246 -13.658 1 86.63 117 PRO B N 1
ATOM 3282 C CA . PRO B 1 117 ? 5.732 -3.39 -15.098 1 86.63 117 PRO B CA 1
ATOM 3283 C C . PRO B 1 117 ? 6.043 -4.828 -15.505 1 86.63 117 PRO B C 1
ATOM 3285 O O . PRO B 1 117 ? 6.018 -5.156 -16.694 1 86.63 117 PRO B O 1
ATOM 3288 N N . LEU B 1 118 ? 6.306 -5.63 -14.55 1 92.61 118 LEU B N 1
ATOM 3289 C CA . LEU B 1 118 ? 6.857 -6.941 -14.873 1 92.61 118 LEU B CA 1
ATOM 3290 C C . LEU B 1 118 ? 5.81 -8.034 -14.684 1 92.61 118 LEU B C 1
ATOM 3292 O O . LEU B 1 118 ? 5.921 -9.114 -15.267 1 92.61 118 LEU B O 1
ATOM 3296 N N . ILE B 1 119 ? 4.845 -7.83 -13.888 1 94.25 119 ILE B N 1
ATOM 3297 C CA . ILE B 1 119 ? 3.909 -8.858 -13.447 1 94.25 119 ILE B CA 1
ATOM 3298 C C . ILE B 1 119 ? 3.223 -9.486 -14.658 1 94.25 119 ILE B C 1
ATOM 3300 O O . ILE B 1 119 ? 3.205 -10.711 -14.803 1 94.25 119 ILE B O 1
ATOM 3304 N N . ALA B 1 120 ? 2.758 -8.64 -15.55 1 93.29 120 ALA B N 1
ATOM 3305 C CA . ALA B 1 120 ? 1.979 -9.138 -16.682 1 93.29 120 ALA B CA 1
ATOM 3306 C C . ALA B 1 120 ? 2.842 -9.987 -17.61 1 93.29 120 ALA B C 1
ATOM 3308 O O . ALA B 1 120 ? 2.446 -11.088 -18.002 1 93.29 120 ALA B O 1
ATOM 3309 N N . SER B 1 121 ? 3.992 -9.49 -17.937 1 93.95 121 SER B N 1
ATOM 3310 C CA . SER B 1 121 ? 4.863 -10.226 -18.847 1 93.95 121 SER B CA 1
ATOM 3311 C C . SER B 1 121 ? 5.327 -11.54 -18.227 1 93.95 121 SER B C 1
ATOM 3313 O O . SER B 1 121 ? 5.443 -12.553 -18.92 1 93.95 121 SER B O 1
ATOM 3315 N N . PHE B 1 122 ? 5.586 -11.513 -16.959 1 96.27 122 PHE B N 1
ATOM 3316 C CA . PHE B 1 122 ? 6.013 -12.732 -16.283 1 96.27 122 PHE B CA 1
ATOM 3317 C C . PHE B 1 122 ? 4.902 -13.775 -16.295 1 96.27 122 PHE B C 1
ATOM 3319 O O . PHE B 1 122 ? 5.137 -14.937 -16.634 1 96.27 122 PHE B O 1
ATOM 3326 N N . CYS B 1 123 ? 3.699 -13.351 -15.921 1 95.93 123 CYS B N 1
ATOM 3327 C CA . CYS B 1 123 ? 2.571 -14.273 -15.854 1 95.93 123 CYS B CA 1
ATOM 3328 C C . CYS B 1 123 ? 2.262 -14.858 -17.227 1 95.93 123 CYS B C 1
ATOM 3330 O O . CYS B 1 123 ? 1.843 -16.011 -17.336 1 95.93 123 CYS B O 1
ATOM 3332 N N . ARG B 1 124 ? 2.487 -14.125 -18.257 1 92.84 124 ARG B N 1
ATOM 3333 C CA . ARG B 1 124 ? 2.271 -14.611 -19.617 1 92.84 124 ARG B CA 1
ATOM 3334 C C . ARG B 1 124 ? 3.347 -15.615 -20.017 1 92.84 124 ARG B C 1
ATOM 3336 O O . ARG B 1 124 ? 3.052 -16.627 -20.655 1 92.84 124 ARG B O 1
ATOM 3343 N N . ALA B 1 125 ? 4.534 -15.298 -19.635 1 93.29 125 ALA B N 1
ATOM 3344 C CA . ALA B 1 125 ? 5.671 -16.141 -19.995 1 93.29 125 ALA B CA 1
ATOM 3345 C C . ALA B 1 125 ? 5.626 -17.471 -19.249 1 93.29 125 ALA B C 1
ATOM 3347 O O . ALA B 1 125 ? 6.068 -18.498 -19.769 1 93.29 125 ALA B O 1
ATOM 3348 N N . TYR B 1 126 ? 5.081 -17.439 -18.059 1 94.12 126 TYR B N 1
ATOM 3349 C CA . TYR B 1 126 ? 5.057 -18.635 -17.225 1 94.12 126 TYR B CA 1
ATOM 3350 C C . TYR B 1 126 ? 3.653 -18.901 -16.694 1 94.12 126 TYR B C 1
ATOM 3352 O O . TYR B 1 126 ? 3.405 -18.782 -15.491 1 94.12 126 TYR B O 1
ATOM 3360 N N . PRO B 1 127 ? 2.783 -19.359 -17.501 1 91.79 127 PRO B N 1
ATOM 3361 C CA . PRO B 1 127 ? 1.361 -19.474 -17.169 1 91.79 127 PRO B CA 1
ATOM 3362 C C . PRO B 1 127 ? 1.089 -20.521 -16.092 1 91.79 127 PRO B C 1
ATOM 3364 O O . PRO B 1 127 ? 0.009 -20.532 -15.495 1 91.79 127 PRO B O 1
ATOM 3367 N N . GLU B 1 128 ? 2.042 -21.383 -15.821 1 89.9 128 GLU B N 1
ATOM 3368 C CA . GLU B 1 128 ? 1.834 -22.43 -14.824 1 89.9 128 GLU B CA 1
ATOM 3369 C C . GLU B 1 128 ? 2.254 -21.96 -13.435 1 89.9 128 GLU B C 1
ATOM 3371 O O . GLU B 1 128 ? 2.083 -22.683 -12.451 1 89.9 128 GLU B O 1
ATOM 3376 N N . ILE B 1 129 ? 2.775 -20.762 -13.394 1 92.02 129 ILE B N 1
ATOM 3377 C CA . ILE B 1 129 ? 3.13 -20.162 -12.113 1 92.02 129 ILE B CA 1
ATOM 3378 C C . ILE B 1 129 ? 2.004 -19.242 -11.644 1 92.02 129 ILE B C 1
ATOM 3380 O O . ILE B 1 129 ? 1.525 -18.4 -12.406 1 92.02 129 ILE B O 1
ATOM 3384 N N . GLU B 1 130 ? 1.55 -19.485 -10.449 1 94.39 130 GLU B N 1
ATOM 3385 C CA . GLU B 1 130 ? 0.711 -18.513 -9.757 1 94.39 130 GLU B CA 1
ATOM 3386 C C . GLU B 1 130 ? 1.552 -17.559 -8.913 1 94.39 130 GLU B C 1
ATOM 3388 O O . GLU B 1 130 ? 2.303 -17.995 -8.038 1 94.39 130 GLU B O 1
ATOM 3393 N N . LEU B 1 131 ? 1.445 -16.314 -9.198 1 96.69 131 LEU B N 1
ATOM 3394 C CA . LEU B 1 131 ? 2.263 -15.31 -8.525 1 96.69 131 LEU B CA 1
ATOM 3395 C C . LEU B 1 131 ? 1.479 -14.63 -7.408 1 96.69 131 LEU B C 1
ATOM 3397 O O . LEU B 1 131 ? 0.372 -14.135 -7.633 1 96.69 131 LEU B O 1
ATOM 3401 N N . GLU B 1 132 ? 2.045 -14.673 -6.249 1 94.51 132 GLU B N 1
ATOM 3402 C CA . GLU B 1 132 ? 1.476 -13.922 -5.135 1 94.51 132 GLU B CA 1
ATOM 3403 C C . GLU B 1 132 ? 2.452 -12.866 -4.624 1 94.51 132 GLU B C 1
ATOM 3405 O O . GLU B 1 132 ? 3.589 -13.184 -4.269 1 94.51 132 GLU B O 1
ATOM 3410 N N . ILE B 1 133 ? 1.963 -11.712 -4.56 1 93.48 133 ILE B N 1
ATOM 3411 C CA . ILE B 1 133 ? 2.774 -10.595 -4.088 1 93.48 133 ILE B CA 1
ATOM 3412 C C . ILE B 1 133 ? 2.17 -10.025 -2.806 1 93.48 133 ILE B C 1
ATOM 3414 O O . ILE B 1 133 ? 1.04 -9.531 -2.811 1 93.48 133 ILE B O 1
ATOM 3418 N N . VAL B 1 134 ? 2.959 -10.094 -1.783 1 88.53 134 VAL B N 1
ATOM 3419 C CA . VAL B 1 134 ? 2.571 -9.506 -0.504 1 88.53 134 VAL B CA 1
ATOM 3420 C C . VAL B 1 134 ? 3.364 -8.224 -0.263 1 88.53 134 VAL B C 1
ATOM 3422 O O . VAL B 1 134 ? 4.528 -8.273 0.142 1 88.53 134 VAL B O 1
ATOM 3425 N N . ALA B 1 135 ? 2.667 -7.158 -0.466 1 83.53 135 ALA B N 1
ATOM 3426 C CA . ALA B 1 135 ? 3.3 -5.855 -0.273 1 83.53 135 ALA B CA 1
ATOM 3427 C C . ALA B 1 135 ? 3.089 -5.349 1.151 1 83.53 135 ALA B C 1
ATOM 3429 O O . ALA B 1 135 ? 1.979 -4.956 1.518 1 83.53 135 ALA B O 1
ATOM 3430 N N . SER B 1 136 ? 4.104 -5.457 1.952 1 76.2 136 SER B N 1
ATOM 3431 C CA . SER B 1 136 ? 4.033 -4.978 3.329 1 76.2 136 SER B CA 1
ATOM 3432 C C . SER B 1 136 ? 5.357 -4.365 3.77 1 76.2 136 SER B C 1
ATOM 3434 O O . SER B 1 136 ? 6.419 -4.739 3.267 1 76.2 136 SER B O 1
ATOM 3436 N N . GLY B 1 137 ? 5.271 -3.37 4.533 1 69.05 137 GLY B N 1
ATOM 3437 C CA . GLY B 1 137 ? 6.463 -2.725 5.06 1 69.05 137 GLY B CA 1
ATOM 3438 C C . GLY B 1 137 ? 7.151 -3.535 6.143 1 69.05 137 GLY B C 1
ATOM 3439 O O . GLY B 1 137 ? 8.254 -3.194 6.574 1 69.05 137 GLY B O 1
ATOM 3440 N N . GLU B 1 138 ? 6.599 -4.607 6.52 1 64.93 138 GLU B N 1
ATOM 3441 C CA . GLU B 1 138 ? 7.136 -5.372 7.641 1 64.93 138 GLU B CA 1
ATOM 3442 C C . GLU B 1 138 ? 8.218 -6.344 7.178 1 64.93 138 GLU B C 1
ATOM 3444 O O . GLU B 1 138 ? 8.14 -6.888 6.075 1 64.93 138 GLU B O 1
ATOM 3449 N N . LEU B 1 139 ? 9.324 -6.255 7.944 1 63.97 139 LEU B N 1
ATOM 3450 C CA . LEU B 1 139 ? 10.306 -7.309 7.713 1 63.97 139 LEU B CA 1
ATOM 3451 C C . LEU B 1 139 ? 9.744 -8.671 8.107 1 63.97 139 LEU B C 1
ATOM 3453 O O . LEU B 1 139 ? 9.229 -8.838 9.214 1 63.97 139 LEU B O 1
ATOM 3457 N N . VAL B 1 140 ? 9.683 -9.453 7.142 1 67.1 140 VAL B N 1
ATOM 3458 C CA . VAL B 1 140 ? 9.061 -10.746 7.404 1 67.1 140 VAL B CA 1
ATOM 3459 C C . VAL B 1 140 ? 10.124 -11.842 7.404 1 67.1 140 VAL B C 1
ATOM 3461 O O . VAL B 1 140 ? 11.124 -11.745 6.689 1 67.1 140 VAL B O 1
ATOM 3464 N N . ASP B 1 141 ? 9.869 -12.704 8.353 1 70.86 141 ASP B N 1
ATOM 3465 C CA . ASP B 1 141 ? 10.606 -13.96 8.265 1 70.86 141 ASP B CA 1
ATOM 3466 C C . ASP B 1 141 ? 10.096 -14.817 7.109 1 70.86 141 ASP B C 1
ATOM 3468 O O . ASP B 1 141 ? 8.984 -15.346 7.166 1 70.86 141 ASP B O 1
ATOM 3472 N N . LEU B 1 142 ? 10.936 -14.904 6.125 1 75.74 142 LEU B N 1
ATOM 3473 C CA . LEU B 1 142 ? 10.52 -15.577 4.899 1 75.74 142 LEU B CA 1
ATOM 3474 C C . LEU B 1 142 ? 10.098 -17.014 5.185 1 75.74 142 LEU B C 1
ATOM 3476 O O . LEU B 1 142 ? 9.121 -17.504 4.614 1 75.74 142 LEU B O 1
ATOM 3480 N N . ALA B 1 143 ? 10.906 -17.639 6.095 1 67.6 143 ALA B N 1
ATOM 3481 C CA . ALA B 1 143 ? 10.652 -19.052 6.367 1 67.6 143 ALA B CA 1
ATOM 3482 C C . ALA B 1 143 ? 9.313 -19.241 7.074 1 67.6 143 ALA B C 1
ATOM 3484 O O . ALA B 1 143 ? 8.477 -20.033 6.632 1 67.6 143 ALA B O 1
ATOM 3485 N N . THR B 1 144 ? 9.086 -18.441 8 1 67.12 144 THR B N 1
ATOM 3486 C CA . THR B 1 144 ? 7.883 -18.593 8.811 1 67.12 144 THR B CA 1
ATOM 3487 C C . THR B 1 144 ? 6.665 -18.032 8.082 1 67.12 144 THR B C 1
ATOM 3489 O O . THR B 1 144 ? 5.546 -18.511 8.273 1 67.12 144 THR B O 1
ATOM 3492 N N . GLY B 1 145 ? 6.971 -17.194 7.226 1 74.16 145 GLY B N 1
ATOM 3493 C CA . GLY B 1 145 ? 5.873 -16.551 6.521 1 74.16 145 GLY B CA 1
ATOM 3494 C C . GLY B 1 145 ? 5.45 -17.297 5.27 1 74.16 145 GLY B C 1
ATOM 3495 O O . GLY B 1 145 ? 4.448 -16.948 4.642 1 74.16 145 GLY B O 1
ATOM 3496 N N . GLY B 1 146 ? 6.249 -18.382 4.888 1 76.51 146 GLY B N 1
ATOM 3497 C CA . GLY B 1 146 ? 5.919 -19.164 3.707 1 76.51 146 GLY B CA 1
ATOM 3498 C C . GLY B 1 146 ? 6.266 -18.46 2.409 1 76.51 146 GLY B C 1
ATOM 3499 O O . GLY B 1 146 ? 5.596 -18.655 1.392 1 76.51 146 GLY B O 1
ATOM 3500 N N . PHE B 1 147 ? 7.166 -17.594 2.459 1 86.7 147 PHE B N 1
ATOM 3501 C CA . PHE B 1 147 ? 7.592 -16.871 1.266 1 86.7 147 PHE B CA 1
ATOM 3502 C C . PHE B 1 147 ? 8.767 -17.575 0.597 1 86.7 147 PHE B C 1
ATOM 3504 O O . PHE B 1 147 ? 9.624 -18.144 1.275 1 86.7 147 PHE B O 1
ATOM 3511 N N . ASP B 1 148 ? 8.734 -17.534 -0.73 1 87.29 148 ASP B N 1
ATOM 3512 C CA . ASP B 1 148 ? 9.854 -18.08 -1.49 1 87.29 148 ASP B CA 1
ATOM 3513 C C . ASP B 1 148 ? 11.05 -17.132 -1.465 1 87.29 148 ASP B C 1
ATOM 3515 O O . ASP B 1 148 ? 12.201 -17.576 -1.464 1 87.29 148 ASP B O 1
ATOM 3519 N N . ALA B 1 149 ? 10.72 -15.859 -1.483 1 91.21 149 ALA B N 1
ATOM 3520 C CA . ALA B 1 149 ? 11.764 -14.838 -1.462 1 91.21 149 ALA B CA 1
ATOM 3521 C C . ALA B 1 149 ? 11.2 -13.485 -1.038 1 91.21 149 ALA B C 1
ATOM 3523 O O . ALA B 1 149 ? 9.982 -13.3 -0.994 1 91.21 149 ALA B O 1
ATOM 3524 N N . GLY B 1 150 ? 12.094 -12.674 -0.666 1 91.82 150 GLY B N 1
ATOM 3525 C CA . GLY B 1 150 ? 11.789 -11.272 -0.432 1 91.82 150 GLY B CA 1
ATOM 3526 C C . GLY B 1 150 ? 12.53 -10.336 -1.368 1 91.82 150 GLY B C 1
ATOM 3527 O O . GLY B 1 150 ? 13.536 -10.718 -1.969 1 91.82 150 GLY B O 1
ATOM 3528 N N . ILE B 1 151 ? 11.918 -9.22 -1.642 1 92.35 151 ILE B N 1
ATOM 3529 C CA . ILE B 1 151 ? 12.618 -8.141 -2.331 1 92.35 151 ILE B CA 1
ATOM 3530 C C . ILE B 1 151 ? 12.733 -6.93 -1.408 1 92.35 151 ILE B C 1
ATOM 3532 O O . ILE B 1 151 ? 11.794 -6.608 -0.677 1 92.35 151 ILE B O 1
ATOM 3536 N N . ARG B 1 152 ? 13.853 -6.287 -1.46 1 89.54 152 ARG B N 1
ATOM 3537 C CA . ARG B 1 152 ? 14.085 -5.102 -0.639 1 89.54 152 ARG B CA 1
ATOM 3538 C C . ARG B 1 152 ? 14.864 -4.044 -1.413 1 89.54 152 ARG B C 1
ATOM 3540 O O . ARG B 1 152 ? 15.501 -4.349 -2.424 1 89.54 152 ARG B O 1
ATOM 3547 N N . LEU B 1 153 ? 14.668 -2.886 -0.858 1 87.28 153 LEU B N 1
ATOM 3548 C CA . LEU B 1 153 ? 15.56 -1.836 -1.338 1 87.28 153 LEU B CA 1
ATOM 3549 C C . LEU B 1 153 ? 16.84 -1.789 -0.51 1 87.28 153 LEU B C 1
ATOM 3551 O O . LEU B 1 153 ? 16.786 -1.733 0.72 1 87.28 153 LEU B O 1
ATOM 3555 N N . GLY B 1 154 ? 17.959 -1.868 -1.099 1 82.46 154 GLY B N 1
ATOM 3556 C CA . GLY B 1 154 ? 19.237 -1.913 -0.405 1 82.46 154 GLY B CA 1
ATOM 3557 C C . GLY B 1 154 ? 19.868 -3.292 -0.406 1 82.46 154 GLY B C 1
ATOM 3558 O O . GLY B 1 154 ? 19.203 -4.285 -0.711 1 82.46 154 GLY B O 1
ATOM 3559 N N . GLU B 1 155 ? 21.075 -3.386 0.037 1 70.2 155 GLU B N 1
ATOM 3560 C CA . GLU B 1 155 ? 21.849 -4.603 -0.188 1 70.2 155 GLU B CA 1
ATOM 3561 C C . GLU B 1 155 ? 21.992 -5.412 1.098 1 70.2 155 GLU B C 1
ATOM 3563 O O . GLU B 1 155 ? 22.432 -6.563 1.067 1 70.2 155 GLU B O 1
ATOM 3568 N N . PHE B 1 156 ? 21.533 -4.852 2.098 1 70.02 156 PHE B N 1
ATOM 3569 C CA . PHE B 1 156 ? 21.884 -5.541 3.334 1 70.02 156 PHE B CA 1
ATOM 3570 C C . PHE B 1 156 ? 20.848 -6.606 3.674 1 70.02 156 PHE B C 1
ATOM 3572 O O . PHE B 1 156 ? 19.656 -6.31 3.777 1 70.02 156 PHE B O 1
ATOM 3579 N N . VAL B 1 157 ? 21.294 -7.846 3.599 1 69.24 157 VAL B N 1
ATOM 3580 C CA . VAL B 1 157 ? 20.468 -8.987 3.98 1 69.24 157 VAL B CA 1
ATOM 3581 C C . VAL B 1 157 ? 21.137 -9.751 5.121 1 69.24 157 VAL B C 1
ATOM 3583 O O . VAL B 1 157 ? 22.331 -9.579 5.376 1 69.24 157 VAL B O 1
ATOM 3586 N N . ALA B 1 158 ? 20.317 -10.521 5.783 1 71.08 158 ALA B N 1
ATOM 3587 C CA . ALA B 1 158 ? 20.848 -11.356 6.857 1 71.08 158 ALA B CA 1
ATOM 3588 C C . ALA B 1 158 ? 21.893 -12.333 6.327 1 71.08 158 ALA B C 1
ATOM 3590 O O . ALA B 1 158 ? 21.901 -12.657 5.137 1 71.08 158 ALA B O 1
ATOM 3591 N N . ALA B 1 159 ? 22.794 -12.744 7.163 1 70.54 159 ALA B N 1
ATOM 3592 C CA . ALA B 1 159 ? 23.945 -13.576 6.823 1 70.54 159 ALA B CA 1
ATOM 3593 C C . ALA B 1 159 ? 23.502 -14.902 6.211 1 70.54 159 ALA B C 1
ATOM 3595 O O . ALA B 1 159 ? 24.197 -15.464 5.362 1 70.54 159 ALA B O 1
ATOM 3596 N N . ASP B 1 160 ? 22.411 -15.392 6.559 1 78.86 160 ASP B N 1
ATOM 3597 C CA . ASP B 1 160 ? 21.988 -16.702 6.075 1 78.86 160 ASP B CA 1
ATOM 3598 C C . ASP B 1 160 ? 21.1 -16.571 4.84 1 78.86 160 ASP B C 1
ATOM 3600 O O . ASP B 1 160 ? 20.382 -17.508 4.483 1 78.86 160 ASP B O 1
ATOM 3604 N N . MET B 1 161 ? 21.319 -15.37 4.265 1 83.88 161 MET B N 1
ATOM 3605 C CA . MET B 1 161 ? 20.494 -15.112 3.088 1 83.88 161 MET B CA 1
ATOM 3606 C C . MET B 1 161 ? 21.362 -14.862 1.859 1 83.88 161 MET B C 1
ATOM 3608 O O . MET B 1 161 ? 22.477 -14.35 1.975 1 83.88 161 MET B O 1
ATOM 3612 N N . VAL B 1 162 ? 20.87 -15.297 0.709 1 87.42 162 VAL B N 1
ATOM 3613 C CA . VAL B 1 162 ? 21.457 -14.97 -0.586 1 87.42 162 VAL B CA 1
ATOM 3614 C C . VAL B 1 162 ? 20.766 -13.74 -1.17 1 87.42 162 VAL B C 1
ATOM 3616 O O . VAL B 1 162 ? 19.538 -13.637 -1.14 1 87.42 162 VAL B O 1
ATOM 3619 N N . ALA B 1 163 ? 21.565 -12.847 -1.629 1 89.42 163 ALA B N 1
ATOM 3620 C CA . ALA B 1 163 ? 21.032 -11.633 -2.242 1 89.42 163 ALA B CA 1
ATOM 3621 C C . ALA B 1 163 ? 21.344 -11.591 -3.735 1 89.42 163 ALA B C 1
ATOM 3623 O O . ALA B 1 163 ? 22.467 -11.889 -4.15 1 89.42 163 ALA B O 1
ATOM 3624 N N . VAL B 1 164 ? 20.323 -11.31 -4.527 1 90.63 164 VAL B N 1
ATOM 3625 C CA . VAL B 1 164 ? 20.451 -11.155 -5.972 1 90.63 164 VAL B CA 1
ATOM 3626 C C . VAL B 1 164 ? 20.028 -9.746 -6.381 1 90.63 164 VAL B C 1
ATOM 3628 O O . VAL B 1 164 ? 18.909 -9.318 -6.088 1 90.63 164 VAL B O 1
ATOM 3631 N N . ARG B 1 165 ? 20.888 -9.04 -7.074 1 91.23 165 ARG B N 1
ATOM 3632 C CA . ARG B 1 165 ? 20.549 -7.703 -7.549 1 91.23 165 ARG B CA 1
ATOM 3633 C C . ARG B 1 165 ? 19.552 -7.767 -8.701 1 91.23 165 ARG B C 1
ATOM 3635 O O . ARG B 1 165 ? 19.767 -8.491 -9.676 1 91.23 165 ARG B O 1
ATOM 3642 N N . LEU B 1 166 ? 18.5 -6.969 -8.585 1 91.73 166 LEU B N 1
ATOM 3643 C CA . LEU B 1 166 ? 17.455 -7.006 -9.602 1 91.73 166 LEU B CA 1
ATOM 3644 C C . LEU B 1 166 ? 17.48 -5.741 -10.453 1 91.73 166 LEU B C 1
ATOM 3646 O O . LEU B 1 166 ? 17.013 -5.746 -11.594 1 91.73 166 LEU B O 1
ATOM 3650 N N . THR B 1 167 ? 17.894 -4.624 -9.89 1 90.2 167 THR B N 1
ATOM 3651 C CA . THR B 1 167 ? 17.963 -3.362 -10.618 1 90.2 167 THR B CA 1
ATOM 3652 C C . THR B 1 167 ? 19.334 -2.714 -10.449 1 90.2 167 THR B C 1
ATOM 3654 O O . THR B 1 167 ? 20.038 -2.984 -9.474 1 90.2 167 THR B O 1
ATOM 3657 N N . PRO B 1 168 ? 19.691 -1.906 -11.401 1 89.69 168 PRO B N 1
ATOM 3658 C CA . PRO B 1 168 ? 20.853 -1.056 -11.128 1 89.69 168 PRO B CA 1
ATOM 3659 C C . PRO B 1 168 ? 20.591 -0.035 -10.024 1 89.69 168 PRO B C 1
ATOM 3661 O O . PRO B 1 168 ? 19.442 0.166 -9.624 1 89.69 168 PRO B O 1
ATOM 3664 N N . PRO B 1 169 ? 21.731 0.495 -9.487 1 92.54 169 PRO B N 1
ATOM 3665 C CA . PRO B 1 169 ? 21.524 1.627 -8.581 1 92.54 169 PRO B CA 1
ATOM 3666 C C . PRO B 1 169 ? 20.801 2.794 -9.249 1 92.54 169 PRO B C 1
ATOM 3668 O O . PRO B 1 169 ? 20.875 2.952 -10.471 1 92.54 169 PRO B O 1
ATOM 3671 N N . PHE B 1 170 ? 20.081 3.541 -8.507 1 93.44 170 PHE B N 1
ATOM 3672 C CA . PHE B 1 170 ? 19.396 4.728 -9.004 1 93.44 170 PHE B CA 1
ATOM 3673 C C . PHE B 1 170 ? 19.419 5.842 -7.964 1 93.44 170 PHE B C 1
ATOM 3675 O O . PHE B 1 170 ? 19.511 5.576 -6.764 1 93.44 170 PHE B O 1
ATOM 3682 N N . PRO B 1 171 ? 19.357 7.059 -8.403 1 95.26 171 PRO B N 1
ATOM 3683 C CA . PRO B 1 171 ? 19.414 8.178 -7.459 1 95.26 171 PRO B CA 1
ATOM 3684 C C . PRO B 1 171 ? 18.07 8.452 -6.787 1 95.26 171 PRO B C 1
ATOM 3686 O O . PRO B 1 171 ? 17.02 8.113 -7.338 1 95.26 171 PRO B O 1
ATOM 3689 N N . LEU B 1 172 ? 18.145 9.007 -5.577 1 95.59 172 LEU B N 1
ATOM 3690 C CA . LEU B 1 172 ? 17.01 9.724 -5.005 1 95.59 172 LEU B CA 1
ATOM 3691 C C . LEU B 1 172 ? 16.926 11.142 -5.561 1 95.59 172 LEU B C 1
ATOM 3693 O O . LEU B 1 172 ? 17.898 11.898 -5.493 1 95.59 172 LEU B O 1
ATOM 3697 N N . THR B 1 173 ? 15.791 11.476 -6.117 1 97.07 173 THR B N 1
ATOM 3698 C CA . THR B 1 173 ? 15.655 12.749 -6.817 1 97.07 173 THR B CA 1
ATOM 3699 C C . THR B 1 173 ? 14.581 13.614 -6.162 1 97.07 173 THR B C 1
ATOM 3701 O O . THR B 1 173 ? 13.524 13.113 -5.775 1 97.07 173 THR B O 1
ATOM 3704 N N . VAL B 1 174 ? 14.915 14.858 -6.083 1 98.43 174 VAL B N 1
ATOM 3705 C CA . VAL B 1 174 ? 13.912 15.827 -5.653 1 98.43 174 VAL B CA 1
ATOM 3706 C C . VAL B 1 174 ? 13.117 16.319 -6.86 1 98.43 174 VAL B C 1
ATOM 3708 O O . VAL B 1 174 ? 13.698 16.7 -7.88 1 98.43 174 VAL B O 1
ATOM 3711 N N . VAL B 1 175 ? 11.781 16.29 -6.696 1 98.66 175 VAL B N 1
ATOM 3712 C CA . VAL B 1 175 ? 10.956 16.682 -7.835 1 98.66 175 VAL B CA 1
ATOM 3713 C C . VAL B 1 175 ? 9.892 17.679 -7.383 1 98.66 175 VAL B C 1
ATOM 3715 O O . VAL B 1 175 ? 9.473 17.667 -6.224 1 98.66 175 VAL B O 1
ATOM 3718 N N . GLY B 1 176 ? 9.479 18.52 -8.234 1 98.19 176 GLY B N 1
ATOM 3719 C CA . GLY B 1 176 ? 8.382 19.464 -8.093 1 98.19 176 GLY B CA 1
ATOM 3720 C C . GLY B 1 176 ? 7.691 19.777 -9.406 1 98.19 176 GLY B C 1
ATOM 3721 O O . GLY B 1 176 ? 8.297 19.67 -10.474 1 98.19 176 GLY B O 1
ATOM 3722 N N . SER B 1 177 ? 6.446 20.157 -9.318 1 98.07 177 SER B N 1
ATOM 3723 C CA . SER B 1 177 ? 5.708 20.516 -10.525 1 98.07 177 SER B CA 1
ATOM 3724 C C . SER B 1 177 ? 6.12 21.892 -11.037 1 98.07 177 SER B C 1
ATOM 3726 O O . SER B 1 177 ? 6.541 22.749 -10.257 1 98.07 177 SER B O 1
ATOM 3728 N N . PRO B 1 178 ? 5.988 22.076 -12.336 1 97.26 178 PRO B N 1
ATOM 3729 C CA . PRO B 1 178 ? 6.245 23.411 -12.88 1 97.26 178 PRO B CA 1
ATOM 3730 C C . PRO B 1 178 ? 5.382 24.49 -12.229 1 97.26 178 PRO B C 1
ATOM 3732 O O . PRO B 1 178 ? 5.863 25.594 -11.964 1 97.26 178 PRO B O 1
ATOM 3735 N N . ASP B 1 179 ? 4.195 24.182 -11.971 1 95.05 179 ASP B N 1
ATOM 3736 C CA . ASP B 1 179 ? 3.29 25.14 -11.343 1 95.05 179 ASP B CA 1
ATOM 3737 C C . ASP B 1 179 ? 3.813 25.575 -9.976 1 95.05 179 ASP B C 1
ATOM 3739 O O . ASP B 1 179 ? 3.763 26.758 -9.634 1 95.05 179 ASP B O 1
ATOM 3743 N N . TYR B 1 180 ? 4.268 24.651 -9.257 1 96.38 180 TYR B N 1
ATOM 3744 C CA . TYR B 1 180 ? 4.836 24.962 -7.95 1 96.38 180 TYR B CA 1
ATOM 3745 C C . TYR B 1 180 ? 6.079 25.833 -8.089 1 96.38 180 TYR B C 1
ATOM 3747 O O . TYR B 1 180 ? 6.249 26.805 -7.349 1 96.38 180 TYR B O 1
ATOM 3755 N N . LEU B 1 181 ? 6.896 25.505 -9.02 1 95.75 181 LEU B N 1
ATOM 3756 C CA . LEU B 1 181 ? 8.198 26.145 -9.172 1 95.75 181 LEU B CA 1
ATOM 3757 C C . LEU B 1 181 ? 8.055 27.523 -9.81 1 95.75 181 LEU B C 1
ATOM 3759 O O . LEU B 1 181 ? 8.964 28.351 -9.719 1 95.75 181 L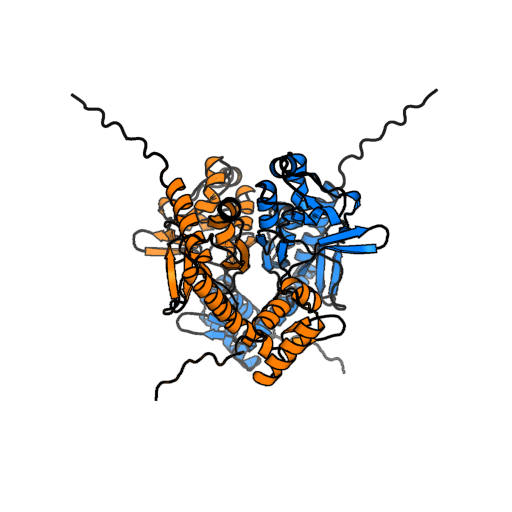EU B O 1
ATOM 3763 N N . HIS B 1 182 ? 6.958 27.717 -10.443 1 94.26 182 HIS B N 1
ATOM 3764 C CA . HIS B 1 182 ? 6.694 29.045 -10.986 1 94.26 182 HIS B CA 1
ATOM 3765 C C . HIS B 1 182 ? 6.373 30.04 -9.877 1 94.26 182 HIS B C 1
ATOM 3767 O O . HIS B 1 182 ? 6.592 31.244 -10.035 1 94.26 182 HIS B O 1
ATOM 3773 N N . GLN B 1 183 ? 5.935 29.584 -8.774 1 92.43 183 GLN B N 1
ATOM 3774 C CA . GLN B 1 183 ? 5.493 30.446 -7.684 1 92.43 183 GLN B CA 1
ATOM 3775 C C . GLN B 1 183 ? 6.599 30.636 -6.649 1 92.43 183 GLN B C 1
ATOM 3777 O O . GLN B 1 183 ? 6.472 31.461 -5.742 1 92.43 183 GLN B O 1
ATOM 3782 N N . ARG B 1 184 ? 7.681 29.916 -6.818 1 92.87 184 ARG B N 1
ATOM 3783 C CA . ARG B 1 184 ? 8.756 29.928 -5.831 1 92.87 184 ARG B CA 1
ATOM 3784 C C . ARG B 1 184 ? 10.122 29.896 -6.509 1 92.87 184 ARG B C 1
ATOM 3786 O O . ARG B 1 184 ? 10.245 29.436 -7.646 1 92.87 184 ARG B O 1
ATOM 3793 N N . ALA B 1 185 ? 11.061 30.367 -5.79 1 92.39 185 ALA B N 1
ATOM 3794 C CA . ALA B 1 185 ? 12.427 30.275 -6.299 1 92.39 185 ALA B CA 1
ATOM 3795 C C . ALA B 1 185 ? 12.912 28.828 -6.314 1 92.39 185 ALA B C 1
ATOM 3797 O O . ALA B 1 185 ? 12.743 28.101 -5.332 1 92.39 185 ALA B O 1
ATOM 3798 N N . GLU B 1 186 ? 13.48 28.39 -7.365 1 94.85 186 GLU B N 1
ATOM 3799 C CA . GLU B 1 186 ? 14.015 27.036 -7.468 1 94.85 186 GLU B CA 1
ATOM 3800 C C . GLU B 1 186 ? 15.16 26.818 -6.482 1 94.85 186 GLU B C 1
ATOM 3802 O O . GLU B 1 186 ? 16.078 27.637 -6.399 1 94.85 186 GLU B O 1
ATOM 3807 N N . PRO B 1 187 ? 15.072 25.81 -5.746 1 96.36 187 PRO B N 1
ATOM 3808 C CA . PRO B 1 187 ? 16.191 25.546 -4.838 1 96.36 187 PRO B CA 1
ATOM 3809 C C . PRO B 1 187 ? 17.472 25.164 -5.576 1 96.36 187 PRO B C 1
ATOM 3811 O O . PRO B 1 187 ? 17.445 24.305 -6.462 1 96.36 187 PRO B O 1
ATOM 3814 N N . LYS B 1 188 ? 18.557 25.751 -5.168 1 94.7 188 LYS B N 1
ATOM 3815 C CA . LYS B 1 188 ? 19.857 25.475 -5.772 1 94.7 188 LYS B CA 1
ATOM 3816 C C . LYS B 1 188 ? 20.782 24.766 -4.787 1 94.7 188 LYS B C 1
ATOM 3818 O O . LYS B 1 188 ? 21.726 24.085 -5.194 1 94.7 188 LYS B O 1
ATOM 3823 N N . ARG B 1 189 ? 20.528 25.035 -3.568 1 94.71 189 ARG B N 1
ATOM 3824 C CA . ARG B 1 189 ? 21.259 24.392 -2.48 1 94.71 189 ARG B CA 1
ATOM 3825 C C . ARG B 1 189 ? 20.31 23.645 -1.55 1 94.71 189 ARG B C 1
ATOM 3827 O O . ARG B 1 189 ? 19.103 23.894 -1.555 1 94.71 189 ARG B O 1
ATOM 3834 N N . ILE B 1 190 ? 20.831 22.74 -0.786 1 95.55 190 ILE B N 1
ATOM 3835 C CA . ILE B 1 190 ? 20.042 21.938 0.143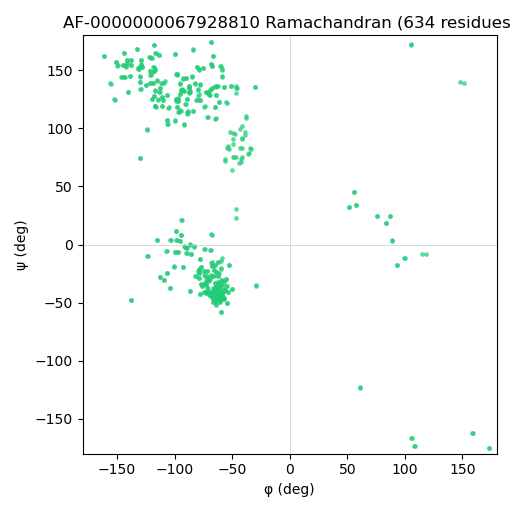 1 95.55 190 ILE B CA 1
ATOM 3836 C C . ILE B 1 190 ? 19.352 22.851 1.154 1 95.55 190 ILE B C 1
ATOM 3838 O O . ILE B 1 190 ? 18.185 22.641 1.495 1 95.55 190 ILE B O 1
ATOM 3842 N N . GLU B 1 191 ? 19.966 23.927 1.551 1 92.93 191 GLU B N 1
ATOM 3843 C CA . GLU B 1 191 ? 19.449 24.86 2.547 1 92.93 191 GLU B CA 1
ATOM 3844 C C . GLU B 1 191 ? 1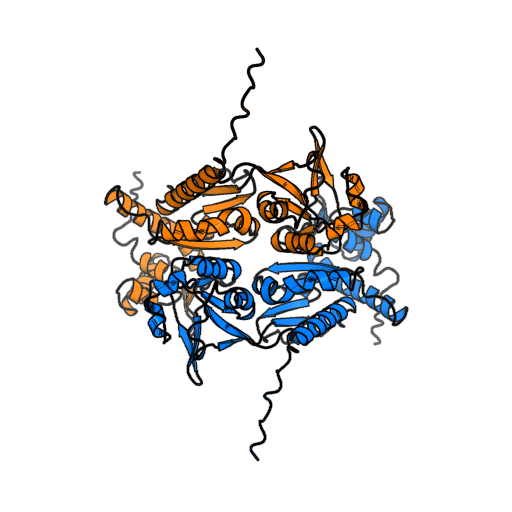8.228 25.609 2.021 1 92.93 191 GLU B C 1
ATOM 3846 O O . GLU B 1 191 ? 17.409 26.098 2.802 1 92.93 191 GLU B O 1
ATOM 3851 N N . ASP B 1 192 ? 18.139 25.757 0.716 1 95.66 192 ASP B N 1
ATOM 3852 C CA . ASP B 1 192 ? 17.017 26.458 0.099 1 95.66 192 ASP B CA 1
ATOM 3853 C C . ASP B 1 192 ? 15.699 25.74 0.381 1 95.66 192 ASP B C 1
ATOM 3855 O O . ASP B 1 192 ? 14.623 26.322 0.226 1 95.66 192 ASP B O 1
ATOM 3859 N N . LEU B 1 193 ? 15.75 24.449 0.848 1 95.39 193 LEU B N 1
ATOM 3860 C CA . LEU B 1 193 ? 14.557 23.647 1.097 1 95.39 193 LEU B CA 1
ATOM 3861 C C . LEU B 1 193 ? 13.756 24.212 2.265 1 95.39 193 LEU B C 1
ATOM 3863 O O . LEU B 1 193 ? 12.562 23.934 2.396 1 95.39 193 LEU B O 1
ATOM 3867 N N . ARG B 1 194 ? 14.373 25.011 3.065 1 90.95 194 ARG B N 1
ATOM 3868 C CA . ARG B 1 194 ? 13.707 25.611 4.216 1 90.95 194 ARG B CA 1
ATOM 3869 C C . ARG B 1 194 ? 12.554 26.507 3.776 1 90.95 194 ARG B C 1
ATOM 3871 O O . ARG B 1 194 ? 11.571 26.665 4.503 1 90.95 194 ARG B O 1
ATOM 3878 N N . GLY B 1 195 ? 12.624 27.04 2.635 1 92.15 195 GLY B N 1
ATOM 3879 C CA . GLY B 1 195 ? 11.593 27.923 2.114 1 92.15 195 GLY B CA 1
ATOM 3880 C C . GLY B 1 195 ? 10.563 27.203 1.264 1 92.15 195 GLY B C 1
ATOM 3881 O O . GLY B 1 195 ? 9.728 27.84 0.619 1 92.15 195 GLY B O 1
ATOM 3882 N N . HIS B 1 196 ? 10.641 25.864 1.262 1 96.21 196 HIS B N 1
ATOM 3883 C CA . HIS B 1 196 ? 9.76 25.086 0.399 1 96.21 196 HIS B CA 1
ATOM 3884 C C . HIS B 1 196 ? 8.905 24.119 1.213 1 96.21 196 HIS B C 1
ATOM 3886 O O . HIS B 1 196 ? 9.288 23.723 2.316 1 96.21 196 HIS B O 1
ATOM 3892 N N . ALA B 1 197 ? 7.724 23.843 0.712 1 96.46 197 ALA B N 1
ATOM 3893 C CA . ALA B 1 197 ? 6.921 22.736 1.223 1 96.46 197 ALA B CA 1
ATOM 3894 C C . ALA B 1 197 ? 7.48 21.393 0.76 1 96.46 197 ALA B C 1
ATOM 3896 O O . ALA B 1 197 ? 7.584 21.139 -0.443 1 96.46 197 ALA B O 1
ATOM 3897 N N . CYS B 1 198 ? 7.885 20.551 1.733 1 97.58 198 CYS B N 1
ATOM 3898 C CA . CYS B 1 198 ? 8.46 19.253 1.399 1 97.58 198 CYS B CA 1
ATOM 3899 C C . CYS B 1 198 ? 7.561 18.119 1.877 1 97.58 198 CYS B C 1
ATOM 3901 O O . CYS B 1 198 ? 7.176 18.077 3.047 1 97.58 198 CYS B O 1
ATOM 3903 N N . LEU B 1 199 ? 7.223 17.284 0.981 1 97.79 199 LEU B N 1
ATOM 3904 C CA . LEU B 1 199 ? 6.403 16.117 1.289 1 97.79 199 LEU B CA 1
ATOM 3905 C C . LEU B 1 199 ? 7.25 15.003 1.897 1 97.79 199 LEU B C 1
ATOM 3907 O O . LEU B 1 199 ? 8.31 14.663 1.367 1 97.79 199 LEU B O 1
ATOM 3911 N N . ARG B 1 200 ? 6.752 14.461 2.953 1 96 200 ARG B N 1
ATOM 3912 C CA . ARG B 1 200 ? 7.625 13.612 3.756 1 96 200 ARG B CA 1
ATOM 3913 C C . ARG B 1 200 ? 7.105 12.179 3.802 1 96 200 ARG B C 1
ATOM 3915 O O . ARG B 1 200 ? 5.899 11.947 3.693 1 96 200 ARG B O 1
ATOM 3922 N N . LEU B 1 201 ? 8.032 11.273 3.979 1 93.25 201 LEU B N 1
ATOM 3923 C CA . LEU B 1 201 ? 7.74 9.845 4.032 1 93.25 201 LEU B CA 1
ATOM 3924 C C . LEU B 1 201 ? 7.948 9.3 5.442 1 93.25 201 LEU B C 1
ATOM 3926 O O . LEU B 1 201 ? 9.005 9.506 6.041 1 93.25 201 LEU B O 1
ATOM 3930 N N . ARG B 1 202 ? 6.986 8.654 5.983 1 86.97 202 ARG B N 1
ATOM 3931 C CA . ARG B 1 202 ? 7.164 7.908 7.224 1 86.97 202 ARG B CA 1
ATOM 3932 C C . ARG B 1 202 ? 7.476 6.442 6.942 1 86.97 202 ARG B C 1
ATOM 3934 O O . ARG B 1 202 ? 6.737 5.773 6.217 1 86.97 202 ARG B O 1
ATOM 3941 N N . ARG B 1 203 ? 8.444 5.978 7.592 1 77.3 203 ARG B N 1
ATOM 3942 C CA . ARG B 1 203 ? 8.905 4.604 7.419 1 77.3 203 ARG B CA 1
ATOM 3943 C C . ARG B 1 203 ? 8.087 3.641 8.273 1 77.3 203 ARG B C 1
ATOM 3945 O O . ARG B 1 203 ? 7.282 4.069 9.103 1 77.3 203 ARG B O 1
ATOM 3952 N N . SER B 1 204 ? 8.279 2.384 7.962 1 69.47 204 SER B N 1
ATOM 3953 C CA . SER B 1 204 ? 7.548 1.342 8.677 1 69.47 204 SER B CA 1
ATOM 3954 C C . SER B 1 204 ? 7.886 1.35 10.164 1 69.47 204 SER B C 1
ATOM 3956 O O . SER B 1 204 ? 7.084 0.912 10.991 1 69.47 204 SER B O 1
ATOM 3958 N N . ASP B 1 205 ? 9.007 1.849 10.442 1 63.64 205 ASP B N 1
ATOM 3959 C CA . ASP B 1 205 ? 9.408 1.88 11.845 1 63.64 205 ASP B CA 1
ATOM 3960 C C . ASP B 1 205 ? 8.811 3.091 12.56 1 63.64 205 ASP B C 1
ATOM 3962 O O . ASP B 1 205 ? 9.068 3.307 13.746 1 63.64 205 ASP B O 1
ATOM 3966 N N . GLY B 1 206 ? 8.125 3.832 11.791 1 69.84 206 GLY B N 1
ATOM 3967 C CA . GLY B 1 206 ? 7.395 4.937 12.391 1 69.84 206 GLY B CA 1
ATOM 3968 C C . GLY B 1 206 ? 8.106 6.27 12.25 1 69.84 206 GLY B C 1
ATOM 3969 O O . GLY B 1 206 ? 7.506 7.325 12.462 1 69.84 206 GLY B O 1
ATOM 3970 N N . SER B 1 207 ? 9.328 6.279 11.85 1 75.46 207 SER B N 1
ATOM 3971 C CA . SER B 1 207 ? 10.089 7.519 11.738 1 75.46 207 SER B CA 1
ATOM 3972 C C . SER B 1 207 ? 9.836 8.205 10.4 1 75.46 207 SER B C 1
ATOM 3974 O O . SER B 1 207 ? 9.573 7.539 9.396 1 75.46 207 SER B O 1
ATOM 3976 N N . VAL B 1 208 ? 9.83 9.5 10.496 1 83.63 208 VAL B N 1
ATOM 3977 C CA . VAL B 1 208 ? 9.822 10.254 9.247 1 83.63 208 VAL B CA 1
ATOM 3978 C C . VAL B 1 208 ? 11.224 10.27 8.643 1 83.63 208 VAL B C 1
ATOM 3980 O O . VAL B 1 208 ? 12.185 10.675 9.301 1 83.63 208 VAL B O 1
ATOM 3983 N N . ALA B 1 209 ? 11.325 9.85 7.502 1 85.95 209 ALA B N 1
ATOM 3984 C CA . ALA B 1 209 ? 12.624 9.732 6.844 1 85.95 209 ALA B CA 1
ATOM 3985 C C . ALA B 1 209 ? 13.206 11.108 6.531 1 85.95 209 ALA B C 1
ATOM 3987 O O . ALA B 1 209 ? 12.53 11.956 5.945 1 85.95 209 ALA B O 1
ATOM 3988 N N . PRO B 1 210 ? 14.439 11.335 6.929 1 89.3 210 PRO B N 1
ATOM 3989 C CA . PRO B 1 210 ? 15.094 12.543 6.421 1 89.3 210 PRO B CA 1
ATOM 3990 C C . PRO B 1 210 ? 15.391 12.47 4.925 1 89.3 210 PRO B C 1
ATOM 3992 O O . PRO B 1 210 ? 15.481 11.375 4.363 1 89.3 210 PRO B O 1
ATOM 3995 N N . TRP B 1 211 ? 15.471 13.615 4.384 1 94.86 211 TRP B N 1
ATOM 3996 C CA . TRP B 1 211 ? 15.954 13.636 3.007 1 94.86 211 TRP B CA 1
ATOM 3997 C C . TRP B 1 211 ? 17.47 13.48 2.958 1 94.86 211 TRP B C 1
ATOM 3999 O O . TRP B 1 211 ? 18.188 14.073 3.768 1 94.86 211 TRP B O 1
ATOM 4009 N N . ARG B 1 212 ? 17.943 12.707 2.069 1 94.96 212 ARG B N 1
ATOM 4010 C CA . ARG B 1 212 ? 19.372 12.424 1.981 1 94.96 212 ARG B CA 1
ATOM 4011 C C . ARG B 1 212 ? 19.978 13.048 0.728 1 94.96 212 ARG B C 1
ATOM 4013 O O . ARG B 1 212 ? 19.388 12.983 -0.352 1 94.96 212 ARG B O 1
ATOM 4020 N N . PHE B 1 213 ? 21.163 13.599 0.953 1 95.96 213 PHE B N 1
ATOM 4021 C CA . PHE B 1 213 ? 21.888 14.244 -0.135 1 95.96 213 PHE B CA 1
ATOM 4022 C C . PHE B 1 213 ? 23.37 13.893 -0.083 1 95.96 213 PHE B C 1
ATOM 4024 O O . PHE B 1 213 ? 23.874 13.463 0.956 1 95.96 213 PHE B O 1
ATOM 4031 N N . ALA B 1 214 ? 23.916 13.979 -1.253 1 94.67 214 ALA B N 1
ATOM 4032 C CA . ALA B 1 214 ? 25.373 13.909 -1.341 1 94.67 214 ALA B CA 1
ATOM 4033 C C . ALA B 1 214 ? 25.984 15.303 -1.443 1 94.67 214 ALA B C 1
ATOM 4035 O O . ALA B 1 214 ? 25.548 16.12 -2.258 1 94.67 214 ALA B O 1
ATOM 4036 N N . ASP B 1 215 ? 26.81 15.581 -0.594 1 89.09 215 ASP B N 1
ATOM 4037 C CA . ASP B 1 215 ? 27.608 16.802 -0.648 1 89.09 215 ASP B CA 1
ATOM 4038 C C . ASP B 1 215 ? 29.101 16.484 -0.611 1 89.09 215 ASP B C 1
ATOM 4040 O O . ASP B 1 215 ? 29.702 16.423 0.464 1 89.09 215 ASP B O 1
ATOM 4044 N N . GLY B 1 216 ? 29.68 16.504 -1.876 1 84.11 216 GLY B N 1
ATOM 4045 C CA . GLY B 1 216 ? 31.031 15.974 -1.967 1 84.11 216 GLY B CA 1
ATOM 4046 C C . GLY B 1 216 ? 31.127 14.514 -1.565 1 84.11 216 GLY B C 1
ATOM 4047 O O . GLY B 1 216 ? 30.406 13.669 -2.098 1 84.11 216 GLY B O 1
ATOM 4048 N N . ASN B 1 217 ? 31.997 14.201 -0.567 1 84.31 217 ASN B N 1
ATOM 4049 C CA . ASN B 1 217 ? 32.191 12.818 -0.145 1 84.31 217 ASN B CA 1
ATOM 4050 C C . ASN B 1 217 ? 31.374 12.492 1.102 1 84.31 217 ASN B C 1
ATOM 4052 O O . ASN B 1 217 ? 31.54 11.426 1.697 1 84.31 217 ASN B O 1
ATOM 4056 N N . LYS B 1 218 ? 30.504 13.447 1.37 1 90.21 218 LYS B N 1
ATOM 4057 C CA . LYS B 1 218 ? 29.727 13.234 2.587 1 90.21 218 LYS B CA 1
ATOM 4058 C C . LYS B 1 218 ? 28.236 13.127 2.277 1 90.21 218 LYS B C 1
ATOM 4060 O O . LYS B 1 218 ? 27.759 13.702 1.296 1 90.21 218 LYS B O 1
ATOM 4065 N N . THR B 1 219 ? 27.598 12.352 3.104 1 90.45 219 THR B N 1
ATOM 4066 C CA . THR B 1 219 ? 26.142 12.282 3.056 1 90.45 219 THR B CA 1
ATOM 4067 C C . THR B 1 219 ? 25.521 13.233 4.074 1 90.45 219 THR B C 1
ATOM 4069 O O . THR B 1 219 ? 25.951 13.282 5.229 1 90.45 219 THR B O 1
ATOM 4072 N N . VAL B 1 220 ? 24.582 14.028 3.554 1 90.9 220 VAL B N 1
ATOM 4073 C CA . VAL B 1 220 ? 23.882 15.013 4.372 1 90.9 220 VAL B CA 1
ATOM 4074 C C . VAL B 1 220 ? 22.411 14.624 4.504 1 90.9 220 VAL B C 1
ATOM 4076 O O . VAL B 1 220 ? 21.777 14.225 3.524 1 90.9 220 VAL B O 1
ATOM 4079 N N . GLU B 1 221 ? 21.897 14.705 5.725 1 90.24 221 GLU B N 1
ATOM 4080 C CA . GLU B 1 221 ? 20.471 14.498 5.959 1 90.24 221 GLU B CA 1
ATOM 4081 C C . GLU B 1 221 ? 19.764 15.816 6.264 1 90.24 221 GLU B C 1
ATOM 4083 O O . GLU B 1 221 ? 20.244 16.61 7.076 1 90.24 221 GLU B O 1
ATOM 4088 N N . ALA B 1 222 ? 18.745 16.095 5.596 1 90.64 222 ALA B N 1
ATOM 4089 C CA . ALA B 1 222 ? 17.966 17.317 5.781 1 90.64 222 ALA B CA 1
ATOM 4090 C C . ALA B 1 222 ? 16.607 17.012 6.404 1 90.64 222 ALA B C 1
ATOM 4092 O O . ALA B 1 222 ? 15.855 16.178 5.893 1 90.64 222 ALA B O 1
ATOM 4093 N N . ILE B 1 223 ? 16.373 17.658 7.494 1 86.11 223 ILE B N 1
ATOM 4094 C CA . ILE B 1 223 ? 15.036 17.622 8.077 1 86.11 223 ILE B CA 1
ATOM 4095 C C . ILE B 1 223 ? 14.153 18.671 7.404 1 86.11 223 ILE B C 1
ATOM 4097 O O . ILE B 1 223 ? 14.415 19.871 7.507 1 86.11 223 ILE B O 1
ATOM 4101 N N . VAL B 1 224 ? 13.169 18.194 6.731 1 90.31 224 VAL B N 1
ATOM 4102 C CA . VAL B 1 224 ? 12.322 19.086 5.947 1 90.31 224 VAL B CA 1
ATOM 4103 C C . VAL B 1 224 ? 10.915 19.117 6.54 1 90.31 224 VAL B C 1
ATOM 4105 O O . VAL B 1 224 ? 10.58 18.3 7.401 1 90.31 224 VAL B O 1
ATOM 4108 N N . THR B 1 225 ? 10.138 20.139 6.142 1 87.82 225 THR B N 1
ATOM 4109 C CA . THR B 1 225 ? 8.77 20.31 6.619 1 87.82 225 THR B CA 1
ATOM 4110 C C . THR B 1 225 ? 7.811 20.512 5.45 1 87.82 225 THR B C 1
ATOM 4112 O O . THR B 1 225 ? 8.229 20.902 4.358 1 87.82 225 THR B O 1
ATOM 4115 N N . GLY B 1 226 ? 6.552 20.232 5.779 1 92.43 226 GLY B N 1
ATOM 4116 C CA . GLY B 1 226 ? 5.542 20.403 4.747 1 92.43 226 GLY B CA 1
ATOM 4117 C C . GLY B 1 226 ? 4.171 19.907 5.167 1 92.43 226 GLY B C 1
ATOM 4118 O O . GLY B 1 226 ? 3.98 19.485 6.309 1 92.43 226 GLY B O 1
ATOM 4119 N N . PRO B 1 227 ? 3.312 19.963 4.243 1 94.69 227 PRO B N 1
ATOM 4120 C CA . PRO B 1 227 ? 1.9 19.779 4.587 1 94.69 227 PRO B CA 1
ATOM 4121 C C . PRO B 1 227 ? 1.487 18.31 4.624 1 94.69 227 PRO B C 1
ATOM 4123 O O . PRO B 1 227 ? 0.396 17.983 5.098 1 94.69 227 PRO B O 1
ATOM 4126 N N . LEU B 1 228 ? 2.361 17.401 4.201 1 96.57 228 LEU B N 1
ATOM 4127 C CA . LEU B 1 228 ? 1.913 16.025 4.012 1 96.57 228 LEU B CA 1
ATOM 4128 C C . LEU B 1 228 ? 2.98 15.038 4.472 1 96.57 228 LEU B C 1
ATOM 4130 O O . LEU B 1 228 ? 4.162 15.206 4.162 1 96.57 228 LEU B O 1
ATOM 4134 N N . ILE B 1 229 ? 2.543 14.107 5.251 1 94.94 229 ILE B N 1
ATOM 4135 C CA . ILE B 1 229 ? 3.323 12.915 5.565 1 94.94 229 ILE B CA 1
ATOM 4136 C C . ILE B 1 229 ? 2.602 11.674 5.042 1 94.94 229 ILE B C 1
ATOM 4138 O O . ILE B 1 229 ? 1.451 11.419 5.403 1 94.94 229 ILE B O 1
ATOM 4142 N N . ALA B 1 230 ? 3.27 11.019 4.176 1 93.57 230 ALA B N 1
ATOM 4143 C CA . ALA B 1 230 ? 2.699 9.808 3.593 1 93.57 230 ALA B CA 1
ATOM 4144 C C . ALA B 1 230 ? 3.557 8.587 3.914 1 93.57 230 ALA B C 1
ATOM 4146 O O . ALA B 1 230 ? 4.679 8.722 4.408 1 93.57 230 ALA B O 1
ATOM 4147 N N . HIS B 1 231 ? 2.996 7.417 3.566 1 87.11 231 HIS B N 1
ATOM 4148 C CA . HIS B 1 231 ? 3.699 6.173 3.858 1 87.11 231 HIS B CA 1
ATOM 4149 C C . HIS B 1 231 ? 4.084 5.444 2.575 1 87.11 231 HIS B C 1
ATOM 4151 O O . HIS B 1 231 ? 4.545 4.301 2.62 1 87.11 231 HIS B O 1
ATOM 4157 N N . ASP B 1 232 ? 3.775 6.127 1.488 1 87.89 232 ASP B N 1
ATOM 4158 C CA . ASP B 1 232 ? 4.128 5.523 0.207 1 87.89 232 ASP B CA 1
ATOM 4159 C C . ASP B 1 232 ? 4.535 6.588 -0.809 1 87.89 232 ASP B C 1
ATOM 4161 O O . ASP B 1 232 ? 4.068 7.727 -0.742 1 87.89 232 ASP B O 1
ATOM 4165 N N . TYR B 1 233 ? 5.34 6.214 -1.77 1 91.4 233 TYR B N 1
ATOM 4166 C CA . TYR B 1 233 ? 5.895 7.141 -2.75 1 91.4 233 TYR B CA 1
ATOM 4167 C C . TYR B 1 233 ? 4.821 7.615 -3.722 1 91.4 233 TYR B C 1
ATOM 4169 O O . TYR B 1 233 ? 4.811 8.78 -4.126 1 91.4 233 TYR B O 1
ATOM 4177 N N . PRO B 1 234 ? 3.919 6.766 -4.115 1 89.51 234 PRO B N 1
ATOM 4178 C CA . PRO B 1 234 ? 2.897 7.237 -5.052 1 89.51 234 PRO B CA 1
ATOM 4179 C C . PRO B 1 234 ? 2.108 8.429 -4.514 1 89.51 234 PRO B C 1
ATOM 4181 O O . PRO B 1 234 ? 1.796 9.357 -5.265 1 89.51 234 PRO B O 1
ATOM 4184 N N . THR B 1 235 ? 1.816 8.392 -3.221 1 92.27 235 THR B N 1
ATOM 4185 C CA . THR B 1 235 ? 1.111 9.521 -2.625 1 92.27 235 THR B CA 1
ATOM 4186 C C . THR B 1 235 ? 1.974 10.778 -2.663 1 92.27 235 THR B C 1
ATOM 4188 O O . THR B 1 235 ? 1.484 11.865 -2.975 1 92.27 235 THR B O 1
ATOM 4191 N N . LEU B 1 236 ? 3.216 10.631 -2.41 1 95.6 236 LEU B N 1
ATOM 4192 C CA . LEU B 1 236 ? 4.134 11.764 -2.467 1 95.6 236 LEU B CA 1
ATOM 4193 C C . LEU B 1 236 ? 4.235 12.31 -3.887 1 95.6 236 LEU B C 1
ATOM 4195 O O . LEU B 1 236 ? 4.183 13.525 -4.095 1 95.6 236 LEU B O 1
ATOM 4199 N N . LEU B 1 237 ? 4.363 11.421 -4.804 1 95.32 237 LEU B N 1
ATOM 4200 C CA . LEU B 1 237 ? 4.507 11.81 -6.203 1 95.32 237 LEU B CA 1
ATOM 4201 C C . LEU B 1 237 ? 3.264 12.545 -6.693 1 95.32 237 LEU B C 1
ATOM 4203 O O . LEU B 1 237 ? 3.37 13.579 -7.355 1 95.32 237 LEU B O 1
ATOM 4207 N N . SER B 1 238 ? 2.168 12.013 -6.357 1 93.46 238 SER B N 1
ATOM 4208 C CA . SER B 1 238 ? 0.912 12.649 -6.74 1 93.46 238 SER B CA 1
ATOM 4209 C C . SER B 1 238 ? 0.794 14.045 -6.139 1 93.46 238 SER B C 1
ATOM 4211 O O . SER B 1 238 ? 0.356 14.982 -6.811 1 93.46 238 SER B O 1
ATOM 4213 N N . GLY B 1 239 ? 1.17 14.141 -4.887 1 95.36 239 GLY B N 1
ATOM 4214 C CA . GLY B 1 239 ? 1.185 15.449 -4.252 1 95.36 239 GLY B CA 1
ATOM 4215 C C . GLY B 1 239 ? 2.085 16.445 -4.958 1 95.36 239 GLY B C 1
ATOM 4216 O O . GLY B 1 239 ? 1.704 17.6 -5.16 1 95.36 239 GLY B O 1
ATOM 4217 N N . ALA B 1 240 ? 3.232 15.978 -5.35 1 97.57 240 ALA B N 1
ATOM 4218 C CA . ALA B 1 240 ? 4.176 16.846 -6.051 1 97.57 240 ALA B CA 1
ATOM 4219 C C . ALA B 1 240 ? 3.625 17.271 -7.409 1 97.57 240 ALA B C 1
ATOM 4221 O O . ALA B 1 240 ? 3.728 18.44 -7.789 1 97.57 240 ALA B O 1
ATOM 4222 N N . ILE B 1 241 ? 3.067 16.358 -8.129 1 96.74 241 ILE B N 1
ATOM 4223 C CA . ILE B 1 241 ? 2.494 16.624 -9.444 1 96.74 241 ILE B CA 1
ATOM 4224 C C . ILE B 1 241 ? 1.394 17.676 -9.324 1 96.74 241 ILE B C 1
ATOM 4226 O O . ILE B 1 241 ? 1.269 18.553 -10.183 1 96.74 241 ILE B O 1
ATOM 4230 N N . GLN B 1 242 ? 0.695 17.63 -8.237 1 95.24 242 GLN B N 1
ATOM 4231 C CA . GLN B 1 242 ? -0.432 18.535 -8.042 1 95.24 242 GLN B CA 1
ATOM 4232 C C . GLN B 1 242 ? 0.024 19.86 -7.437 1 95.24 242 GLN B C 1
ATOM 4234 O O . GLN B 1 242 ? -0.802 20.695 -7.063 1 95.24 242 GLN B O 1
ATOM 4239 N N . GLY B 1 243 ? 1.25 19.976 -7.205 1 95.38 243 GLY B N 1
ATOM 4240 C CA . GLY B 1 243 ? 1.803 21.259 -6.8 1 95.38 243 GLY B CA 1
ATOM 4241 C C . GLY B 1 243 ? 1.745 21.487 -5.302 1 95.38 243 GLY B C 1
ATOM 4242 O O . GLY B 1 243 ? 1.741 22.631 -4.843 1 95.38 243 GLY B O 1
ATOM 4243 N N . LEU B 1 244 ? 1.707 20.444 -4.533 1 96.25 244 LEU B N 1
ATOM 4244 C CA . LEU B 1 244 ? 1.621 20.558 -3.081 1 96.25 244 LEU B CA 1
ATOM 4245 C C . LEU B 1 244 ? 2.985 20.88 -2.48 1 96.25 244 LEU B C 1
ATOM 4247 O O . LEU B 1 244 ? 3.072 21.346 -1.341 1 96.25 244 LEU B O 1
ATOM 4251 N N . GLY B 1 245 ? 3.978 20.577 -3.218 1 97.31 245 GLY B N 1
ATOM 4252 C CA . GLY B 1 245 ? 5.34 20.784 -2.751 1 97.31 245 GLY B CA 1
ATOM 4253 C C . GLY B 1 245 ? 6.358 19.931 -3.483 1 97.31 245 GLY B C 1
ATOM 4254 O O . GLY B 1 245 ? 6.1 19.465 -4.595 1 97.31 245 GLY B O 1
ATOM 4255 N N . LEU B 1 246 ? 7.523 19.814 -2.832 1 98.45 246 LEU B N 1
ATOM 4256 C CA . LEU B 1 246 ? 8.624 19.013 -3.357 1 98.45 246 LEU B CA 1
ATOM 4257 C C . LEU B 1 246 ? 8.646 17.631 -2.712 1 98.45 246 LEU B C 1
ATOM 4259 O O . LEU B 1 246 ? 8.306 17.485 -1.536 1 98.45 246 LEU B O 1
ATOM 4263 N N . ALA B 1 247 ? 9.035 16.631 -3.44 1 98.44 247 ALA B N 1
ATOM 4264 C CA . ALA B 1 247 ? 9.187 15.272 -2.924 1 98.44 247 ALA B CA 1
ATOM 4265 C C . ALA B 1 247 ? 10.548 14.692 -3.3 1 98.44 247 ALA B C 1
ATOM 4267 O O . ALA B 1 247 ? 11.06 14.952 -4.391 1 98.44 247 ALA B O 1
ATOM 4268 N N . GLN B 1 248 ? 11.164 13.994 -2.429 1 97.87 248 GLN B N 1
ATOM 4269 C CA . GLN B 1 248 ? 12.326 13.183 -2.775 1 97.87 248 GLN B CA 1
ATOM 4270 C C . GLN B 1 248 ? 11.934 11.723 -2.989 1 97.87 248 GLN B C 1
ATOM 4272 O O . GLN B 1 248 ? 11.409 11.077 -2.081 1 97.87 248 GLN B O 1
ATOM 4277 N N . VAL B 1 249 ? 12.151 11.252 -4.181 1 96.81 249 VAL B N 1
ATOM 4278 C CA . VAL B 1 249 ? 11.696 9.912 -4.539 1 96.81 249 VAL B CA 1
ATOM 4279 C C . VAL B 1 249 ? 12.774 9.201 -5.354 1 96.81 249 VAL B C 1
ATOM 4281 O O . VAL B 1 249 ? 13.657 9.846 -5.925 1 96.81 249 VAL B O 1
ATOM 4284 N N . PRO B 1 250 ? 12.717 7.841 -5.383 1 95.12 250 PRO B N 1
ATOM 4285 C CA . PRO B 1 250 ? 13.566 7.132 -6.343 1 95.12 250 PRO B CA 1
ATOM 4286 C C . PRO B 1 250 ? 13.313 7.564 -7.786 1 95.12 250 PRO B C 1
ATOM 4288 O O . PRO B 1 250 ? 12.16 7.66 -8.212 1 95.12 250 PRO B O 1
ATOM 4291 N N . ARG B 1 251 ? 14.312 7.773 -8.538 1 95.27 251 ARG B N 1
ATOM 4292 C CA . ARG B 1 251 ? 14.246 8.345 -9.879 1 95.27 251 ARG B CA 1
ATOM 4293 C C . ARG B 1 251 ? 13.36 7.502 -10.791 1 95.27 251 ARG B C 1
ATOM 4295 O O . ARG B 1 251 ? 12.595 8.042 -11.593 1 95.27 251 ARG B O 1
ATOM 4302 N N . PRO B 1 252 ? 13.408 6.171 -10.714 1 92.7 252 PRO B N 1
ATOM 4303 C CA . PRO B 1 252 ? 12.568 5.382 -11.619 1 92.7 252 PRO B CA 1
ATOM 4304 C C . PRO B 1 252 ? 11.08 5.681 -11.453 1 92.7 252 PRO B C 1
ATOM 4306 O O . PRO B 1 252 ? 10.303 5.506 -12.395 1 92.7 252 PRO B O 1
ATOM 4309 N N . LEU B 1 253 ? 10.689 6.221 -10.331 1 93.45 253 LEU B N 1
ATOM 4310 C CA . LEU B 1 253 ? 9.281 6.51 -10.083 1 93.45 253 LEU B CA 1
ATOM 4311 C C . LEU B 1 253 ? 8.873 7.827 -10.733 1 93.45 253 LEU B C 1
ATOM 4313 O O . LEU B 1 253 ? 7.699 8.031 -11.05 1 93.45 253 LEU B O 1
ATOM 4317 N N . ALA B 1 254 ? 9.816 8.657 -10.87 1 95.84 254 ALA B N 1
ATOM 4318 C CA . ALA B 1 254 ? 9.515 10.004 -11.35 1 95.84 254 ALA B CA 1
ATOM 4319 C C . ALA B 1 254 ? 9.815 10.135 -12.84 1 95.84 254 ALA B C 1
ATOM 4321 O O . ALA B 1 254 ? 9.514 11.162 -13.453 1 95.84 254 ALA B O 1
ATOM 4322 N N . GLY B 1 255 ? 10.418 9.099 -13.455 1 94.26 255 GLY B N 1
ATOM 4323 C CA . GLY B 1 255 ? 10.917 9.176 -14.818 1 94.26 255 GLY B CA 1
ATOM 4324 C C . GLY B 1 255 ? 9.861 9.612 -15.817 1 94.26 255 GLY B C 1
ATOM 4325 O O . GLY B 1 255 ? 10.075 10.553 -16.583 1 94.26 255 GLY B O 1
ATOM 4326 N N . ALA B 1 256 ? 8.747 8.989 -15.79 1 91.58 256 ALA B N 1
ATOM 4327 C CA . ALA B 1 256 ? 7.685 9.272 -16.751 1 91.58 256 ALA B CA 1
ATOM 4328 C C . ALA B 1 256 ? 7.148 10.69 -16.574 1 91.58 256 ALA B C 1
ATOM 4330 O O . ALA B 1 256 ? 6.921 11.402 -17.555 1 91.58 256 ALA B O 1
ATOM 4331 N N . SER B 1 257 ? 6.979 11.081 -15.329 1 96.28 257 SER B N 1
ATOM 4332 C CA . SER B 1 257 ? 6.424 12.4 -15.043 1 96.28 257 SER B CA 1
ATOM 4333 C C . SER B 1 257 ? 7.425 13.503 -15.369 1 96.28 257 SER B C 1
ATOM 4335 O O . SER B 1 257 ? 7.035 14.622 -15.71 1 96.28 257 SER B O 1
ATOM 4337 N N . ILE B 1 258 ? 8.654 13.165 -15.292 1 97.09 258 ILE B N 1
ATOM 4338 C CA . ILE B 1 258 ? 9.678 14.123 -15.693 1 97.09 258 ILE B CA 1
ATOM 4339 C C . ILE B 1 258 ? 9.717 14.23 -17.216 1 97.09 258 ILE B C 1
ATOM 4341 O O . ILE B 1 258 ? 9.761 15.333 -17.766 1 97.09 258 ILE B O 1
ATOM 4345 N N . ALA B 1 259 ? 9.597 13.154 -17.844 1 96.38 259 ALA B N 1
ATOM 4346 C CA . ALA B 1 259 ? 9.671 13.097 -19.301 1 96.38 259 ALA B CA 1
ATOM 4347 C C . ALA B 1 259 ? 8.506 13.848 -19.939 1 96.38 259 ALA B C 1
ATOM 4349 O O . ALA B 1 259 ? 8.67 14.496 -20.975 1 96.38 259 ALA B O 1
ATOM 4350 N N . ASP B 1 260 ? 7.398 13.802 -19.268 1 95.76 260 ASP B N 1
ATOM 4351 C CA . ASP B 1 260 ? 6.236 14.434 -19.886 1 95.76 260 ASP B CA 1
ATOM 4352 C C . ASP B 1 260 ? 6.013 15.838 -19.329 1 95.76 260 ASP B C 1
ATOM 4354 O O . ASP B 1 260 ? 5.002 16.477 -19.627 1 95.76 260 ASP B O 1
ATOM 4358 N N . GLY B 1 261 ? 6.885 16.252 -18.513 1 96.51 261 GLY B N 1
ATOM 4359 C CA . GLY B 1 261 ? 6.919 17.646 -18.097 1 96.51 261 GLY B CA 1
ATOM 4360 C C . GLY B 1 261 ? 6.057 17.926 -16.881 1 96.51 261 GLY B C 1
ATOM 4361 O O . GLY B 1 261 ? 5.984 19.065 -16.414 1 96.51 261 GLY B O 1
ATOM 4362 N N . ARG B 1 262 ? 5.478 17.008 -16.305 1 97.57 262 ARG B N 1
ATOM 4363 C CA . ARG B 1 262 ? 4.639 17.206 -15.128 1 97.57 262 ARG B CA 1
ATOM 4364 C C . ARG B 1 262 ? 5.487 17.478 -13.89 1 97.57 262 ARG B C 1
ATOM 4366 O O . ARG B 1 262 ? 5.01 18.079 -12.924 1 97.57 262 ARG B O 1
ATOM 4373 N N . LEU B 1 263 ? 6.723 16.954 -13.959 1 98.33 263 LEU B N 1
ATOM 4374 C CA . LEU B 1 263 ? 7.665 17.167 -12.866 1 98.33 263 LEU B CA 1
ATOM 4375 C C . LEU B 1 263 ? 9.018 17.628 -13.396 1 98.33 263 LEU B C 1
ATOM 4377 O O . LEU B 1 263 ? 9.375 17.332 -14.539 1 98.33 263 LEU B O 1
ATOM 4381 N N . GLN B 1 264 ? 9.668 18.327 -12.594 1 98.05 264 GLN B N 1
ATOM 4382 C CA . GLN B 1 264 ? 11.049 18.725 -12.842 1 98.05 264 GLN B CA 1
ATOM 4383 C C . GLN B 1 264 ? 11.973 18.23 -11.732 1 98.05 264 GLN B C 1
ATOM 4385 O O . GLN B 1 264 ? 11.626 18.3 -10.551 1 98.05 264 GLN B O 1
ATOM 4390 N N . ALA B 1 265 ? 13.148 17.751 -12.131 1 98.01 265 ALA B N 1
ATOM 4391 C CA . ALA B 1 265 ? 14.152 17.312 -11.166 1 98.01 265 ALA B CA 1
ATOM 4392 C C . ALA B 1 265 ? 14.949 18.496 -10.626 1 98.01 265 ALA B C 1
ATOM 4394 O O . ALA B 1 265 ? 15.307 19.406 -11.377 1 98.01 265 ALA B O 1
ATOM 4395 N N . LEU B 1 266 ? 15.179 18.448 -9.37 1 98.07 266 LEU B N 1
ATOM 4396 C CA . LEU B 1 266 ? 15.877 19.524 -8.675 1 98.07 266 LEU B CA 1
ATOM 4397 C C . LEU B 1 266 ? 17.039 18.977 -7.854 1 98.07 266 LEU B C 1
ATOM 4399 O O . LEU B 1 266 ? 17.063 17.791 -7.517 1 98.07 266 LEU B O 1
ATOM 4403 N N . LEU B 1 267 ? 18.057 19.877 -7.665 1 97.35 267 LEU B N 1
ATOM 4404 C CA . LEU B 1 267 ? 19.183 19.567 -6.79 1 97.35 267 LEU B CA 1
ATOM 4405 C C . LEU B 1 267 ? 19.894 18.299 -7.249 1 97.35 267 LEU B C 1
ATOM 4407 O O . LEU B 1 267 ? 20.354 17.506 -6.423 1 97.35 267 LEU B O 1
ATOM 4411 N N . THR B 1 268 ? 19.948 18.052 -8.532 1 96.15 268 THR B N 1
ATOM 4412 C CA . THR B 1 268 ? 20.468 16.835 -9.145 1 96.15 268 THR B CA 1
ATOM 4413 C C . THR B 1 268 ? 21.938 16.634 -8.786 1 96.15 268 THR B C 1
ATOM 4415 O O . THR B 1 268 ? 22.383 15.504 -8.577 1 96.15 268 THR B O 1
ATOM 4418 N N . PRO B 1 269 ? 22.681 17.72 -8.658 1 95.21 269 PRO B N 1
ATOM 4419 C CA . PRO B 1 269 ? 24.092 17.535 -8.308 1 95.21 269 PRO B CA 1
ATOM 4420 C C . PRO B 1 269 ? 24.28 16.931 -6.918 1 95.21 269 PRO B C 1
ATOM 4422 O O . PRO B 1 269 ? 25.353 16.407 -6.609 1 95.21 269 PRO B O 1
ATOM 4425 N N . PHE B 1 270 ? 23.283 16.985 -6.111 1 96.38 270 PHE B N 1
ATOM 4426 C CA . PHE B 1 270 ? 23.399 16.53 -4.731 1 96.38 270 PHE B CA 1
ATOM 4427 C C . PHE B 1 270 ? 22.74 15.167 -4.552 1 96.38 270 PHE B C 1
ATOM 4429 O O . PHE B 1 270 ? 22.64 14.662 -3.432 1 96.38 270 PHE B O 1
ATOM 4436 N N . ALA B 1 271 ? 22.264 14.554 -5.536 1 95.66 271 ALA B N 1
ATOM 4437 C CA . ALA B 1 271 ? 21.511 13.306 -5.446 1 95.66 271 ALA B CA 1
ATOM 4438 C C . ALA B 1 271 ? 22.389 12.172 -4.924 1 95.66 271 ALA B C 1
ATOM 4440 O O . ALA B 1 271 ? 23.539 12.024 -5.345 1 95.66 271 ALA B O 1
ATOM 4441 N N . VAL B 1 272 ? 21.773 11.423 -4.001 1 93.9 272 VAL B N 1
ATOM 4442 C CA . VAL B 1 272 ? 22.453 10.238 -3.489 1 93.9 272 VAL B CA 1
ATOM 4443 C C . VAL B 1 272 ? 21.94 8.995 -4.211 1 93.9 272 VAL B C 1
ATOM 4445 O O . VAL B 1 272 ? 20.752 8.899 -4.528 1 93.9 272 VAL B O 1
ATOM 4448 N N . SER B 1 273 ? 22.83 8.08 -4.369 1 91.42 273 SER B N 1
ATOM 4449 C CA . SER B 1 273 ? 22.471 6.857 -5.08 1 91.42 273 SER B CA 1
ATOM 4450 C C . SER B 1 273 ? 21.988 5.778 -4.115 1 91.42 273 SER B C 1
ATOM 4452 O O . SER B 1 273 ? 22.572 5.588 -3.046 1 91.42 273 SER B O 1
ATOM 4454 N N . SER B 1 274 ? 20.892 5.206 -4.463 1 89.65 274 SER B N 1
ATOM 4455 C CA . SER B 1 274 ? 20.432 3.991 -3.798 1 89.65 274 SER B CA 1
ATOM 4456 C C . SER B 1 274 ? 20.971 2.744 -4.491 1 89.65 274 SER B C 1
ATOM 4458 O O . SER B 1 274 ? 21.047 2.694 -5.721 1 89.65 274 SER B O 1
ATOM 4460 N N . PRO B 1 275 ? 21.309 1.703 -3.726 1 89.41 275 PRO B N 1
ATOM 4461 C CA . PRO B 1 275 ? 21.849 0.484 -4.333 1 89.41 275 PRO B CA 1
ATOM 4462 C C . PRO B 1 275 ? 20.847 -0.21 -5.253 1 89.41 275 PRO B C 1
ATOM 4464 O O . PRO B 1 275 ? 21.242 -0.978 -6.135 1 89.41 275 PRO B O 1
ATOM 4467 N N . GLY B 1 276 ? 19.609 0.046 -5.029 1 90.79 276 GLY B N 1
ATOM 4468 C CA . GLY B 1 276 ? 18.597 -0.579 -5.866 1 90.79 276 GLY B CA 1
ATOM 4469 C C . GLY B 1 276 ? 17.852 -1.7 -5.166 1 90.79 276 GLY B C 1
ATOM 4470 O O . GLY B 1 276 ? 17.86 -1.784 -3.936 1 90.79 276 GLY B O 1
ATOM 4471 N N . ALA B 1 277 ? 17.127 -2.49 -5.915 1 91.52 277 ALA B N 1
ATOM 4472 C CA . ALA B 1 277 ? 16.305 -3.578 -5.39 1 91.52 277 ALA B CA 1
ATOM 4473 C C . ALA B 1 277 ? 17.059 -4.905 -5.434 1 91.52 277 ALA B C 1
ATOM 4475 O O . ALA B 1 277 ? 17.728 -5.213 -6.422 1 91.52 277 ALA B O 1
ATOM 4476 N N . PHE B 1 278 ? 16.913 -5.657 -4.366 1 91.94 278 PHE B N 1
ATOM 4477 C CA . PHE B 1 278 ? 17.558 -6.958 -4.237 1 91.94 278 PHE B CA 1
ATOM 4478 C C . PHE B 1 278 ? 16.549 -8.025 -3.831 1 91.94 278 PHE B C 1
ATOM 4480 O O . PHE B 1 278 ? 15.696 -7.786 -2.973 1 91.94 278 PHE B O 1
ATOM 4487 N N . LEU B 1 279 ? 16.622 -9.107 -4.498 1 92.94 279 LEU B N 1
ATOM 4488 C CA . LEU B 1 279 ? 15.892 -10.295 -4.07 1 92.94 279 LEU B CA 1
ATOM 4489 C C . LEU B 1 279 ? 16.712 -11.107 -3.073 1 92.94 279 LEU B C 1
ATOM 4491 O O . LEU B 1 279 ? 17.916 -11.294 -3.26 1 92.94 279 LEU B O 1
ATOM 4495 N N . TYR B 1 280 ? 16.079 -11.53 -2.005 1 90.87 280 TYR B N 1
ATOM 4496 C CA . TYR B 1 280 ? 16.795 -12.35 -1.034 1 90.87 280 TYR B CA 1
ATOM 4497 C C . TYR B 1 280 ? 16.004 -13.606 -0.691 1 90.87 280 TYR B C 1
ATOM 4499 O O . TYR B 1 280 ? 14.771 -13.582 -0.66 1 90.87 280 TYR B O 1
ATOM 4507 N N . TYR B 1 281 ? 16.68 -14.641 -0.48 1 88.35 281 TYR B N 1
ATOM 4508 C CA . TYR B 1 281 ? 16.104 -15.924 -0.094 1 88.35 281 TYR B CA 1
ATOM 4509 C C . TYR B 1 281 ? 17.086 -16.733 0.745 1 88.35 281 TYR B C 1
ATOM 4511 O O . TYR B 1 281 ? 18.29 -16.465 0.733 1 88.35 281 TYR B O 1
ATOM 4519 N N . PRO B 1 282 ? 16.529 -17.627 1.5 1 82.02 282 PRO B N 1
ATOM 4520 C CA . PRO B 1 282 ? 17.417 -18.4 2.371 1 82.02 282 PRO B CA 1
ATOM 4521 C C . PRO B 1 282 ? 18.426 -19.24 1.591 1 82.02 282 PRO B C 1
ATOM 4523 O O . PRO B 1 282 ? 18.071 -19.86 0.585 1 82.02 282 PRO B O 1
ATOM 4526 N N . GLU B 1 283 ? 19.681 -19.237 2.038 1 75.65 283 GLU B N 1
ATOM 4527 C CA . GLU B 1 283 ? 20.787 -19.941 1.395 1 75.65 283 GLU B CA 1
ATOM 4528 C C . GLU B 1 283 ? 20.53 -21.445 1.348 1 75.65 283 GLU B C 1
ATOM 4530 O O . GLU B 1 283 ? 20.89 -22.111 0.375 1 75.65 283 GLU B O 1
ATOM 4535 N N . ARG B 1 284 ? 20.029 -21.904 2.394 1 66.34 284 ARG B N 1
ATOM 4536 C CA . ARG B 1 284 ? 19.875 -23.35 2.526 1 66.34 284 ARG B CA 1
ATOM 4537 C C . ARG B 1 284 ? 18.814 -23.877 1.566 1 66.34 284 ARG B C 1
ATOM 4539 O O . ARG B 1 284 ? 18.714 -25.086 1.346 1 66.34 284 ARG B O 1
ATOM 4546 N N . ARG B 1 285 ? 18.225 -22.969 0.932 1 62.4 285 ARG B N 1
ATOM 4547 C CA . ARG B 1 285 ? 17.163 -23.412 0.035 1 62.4 285 ARG B CA 1
ATOM 4548 C C . ARG B 1 285 ? 17.612 -23.346 -1.42 1 62.4 285 ARG B C 1
ATOM 4550 O O . ARG B 1 285 ? 18.267 -22.385 -1.83 1 62.4 285 ARG B O 1
ATOM 4557 N N . GLN B 1 286 ? 17.619 -24.546 -2.018 1 64.36 286 GLN B N 1
ATOM 4558 C CA . GLN B 1 286 ? 17.781 -24.519 -3.468 1 64.36 286 GLN B CA 1
ATOM 4559 C C . GLN B 1 286 ? 16.779 -23.568 -4.115 1 64.36 286 GLN B C 1
ATOM 4561 O O . GLN B 1 286 ? 15.641 -23.45 -3.656 1 64.36 286 GLN B O 1
ATOM 4566 N N . VAL B 1 287 ? 17.338 -22.846 -5.033 1 77.42 287 VAL B N 1
ATOM 4567 C CA . VAL B 1 287 ? 16.436 -21.984 -5.791 1 77.42 287 VAL B CA 1
ATOM 4568 C C . VAL B 1 287 ? 15.455 -22.839 -6.59 1 77.42 287 VAL B C 1
ATOM 4570 O O . VAL B 1 287 ? 15.852 -23.544 -7.521 1 77.42 287 VAL B O 1
ATOM 4573 N N . LEU B 1 288 ? 14.258 -22.841 -6.181 1 78.25 288 LEU B N 1
ATOM 4574 C CA . LEU B 1 288 ? 13.208 -23.549 -6.906 1 78.25 288 LEU B CA 1
ATOM 4575 C C . LEU B 1 288 ? 13.082 -23.023 -8.332 1 78.25 288 LEU B C 1
ATOM 4577 O O . LEU B 1 288 ? 13.338 -21.844 -8.588 1 78.25 288 LEU B O 1
ATOM 4581 N N . PRO B 1 289 ? 12.794 -23.807 -9.268 1 83.54 289 PRO B N 1
ATOM 4582 C CA . PRO B 1 289 ? 12.689 -23.405 -10.673 1 83.54 289 PRO B CA 1
ATOM 4583 C C . PRO B 1 289 ? 11.8 -22.179 -10.871 1 83.54 289 PRO B C 1
ATOM 4585 O O . PRO B 1 289 ? 12.104 -21.319 -11.702 1 83.54 289 PRO B O 1
ATOM 4588 N N . LYS B 1 290 ? 10.717 -22.085 -10.12 1 88.84 290 LYS B N 1
ATOM 4589 C CA . LYS B 1 290 ? 9.82 -20.941 -10.256 1 88.84 290 LYS B CA 1
ATOM 4590 C C . LYS B 1 290 ? 10.515 -19.646 -9.85 1 88.84 290 LYS B C 1
ATOM 4592 O O . LYS B 1 290 ? 10.322 -18.606 -10.483 1 88.84 290 LYS B O 1
ATOM 4597 N N . LEU B 1 291 ? 11.325 -19.719 -8.831 1 91.28 291 LEU B N 1
ATOM 4598 C CA . LEU B 1 291 ? 12.066 -18.542 -8.391 1 91.28 291 LEU B CA 1
ATOM 4599 C C . LEU B 1 291 ? 13.166 -18.188 -9.387 1 91.28 291 LEU B C 1
ATOM 4601 O O . LEU B 1 291 ? 13.383 -17.012 -9.686 1 91.28 291 LEU B O 1
ATOM 4605 N N . ARG B 1 292 ? 13.86 -19.153 -9.918 1 89.6 292 ARG B N 1
ATOM 4606 C CA . ARG B 1 292 ? 14.875 -18.924 -10.941 1 89.6 292 ARG B CA 1
ATOM 4607 C C . ARG B 1 292 ? 14.266 -18.281 -12.183 1 89.6 292 ARG B C 1
ATOM 4609 O O . ARG B 1 292 ? 14.848 -17.36 -12.76 1 89.6 292 ARG B O 1
ATOM 4616 N N . ALA B 1 293 ? 13.112 -18.795 -12.558 1 92.36 293 ALA B N 1
ATOM 4617 C CA . ALA B 1 293 ? 12.41 -18.223 -13.704 1 92.36 293 ALA B CA 1
ATOM 4618 C C . ALA B 1 293 ? 12.12 -16.741 -13.485 1 92.36 293 ALA B C 1
ATOM 4620 O O . ALA B 1 293 ? 12.265 -15.931 -14.404 1 92.36 293 ALA B O 1
ATOM 4621 N N . PHE B 1 294 ? 11.756 -16.393 -12.288 1 95.25 294 PHE B N 1
ATOM 4622 C CA . PHE B 1 294 ? 11.456 -15.003 -11.965 1 95.25 294 PHE B CA 1
ATOM 4623 C C . PHE B 1 294 ? 12.711 -14.144 -12.053 1 95.25 294 PHE B C 1
ATOM 4625 O O . PHE B 1 294 ? 12.702 -13.083 -12.68 1 95.25 294 PHE B O 1
ATOM 4632 N N . ILE B 1 295 ? 13.732 -14.611 -11.423 1 92.68 295 ILE B N 1
ATOM 4633 C CA . ILE B 1 295 ? 14.997 -13.885 -11.418 1 92.68 295 ILE B CA 1
ATOM 4634 C C . ILE B 1 295 ? 15.469 -13.661 -12.853 1 92.68 295 ILE B C 1
ATOM 4636 O O . ILE B 1 295 ? 15.843 -12.546 -13.223 1 92.68 295 ILE B O 1
ATOM 4640 N N . ASP B 1 296 ? 15.408 -14.671 -13.66 1 91.67 296 ASP B N 1
ATOM 4641 C CA . ASP B 1 296 ? 15.849 -14.591 -15.049 1 91.67 296 ASP B CA 1
ATOM 4642 C C . ASP B 1 296 ? 14.978 -13.623 -15.846 1 91.67 296 ASP B C 1
ATOM 4644 O O . ASP B 1 296 ? 15.482 -12.875 -16.687 1 91.67 296 ASP B O 1
ATOM 4648 N N . HIS B 1 297 ? 13.704 -13.628 -15.557 1 94.47 297 HIS B N 1
ATOM 4649 C CA . HIS B 1 297 ? 12.78 -12.748 -16.263 1 94.47 297 HIS B CA 1
ATOM 4650 C C . HIS B 1 297 ? 13.069 -11.283 -15.954 1 94.47 297 HIS B C 1
ATOM 4652 O O . HIS B 1 297 ? 13.075 -10.443 -16.857 1 94.47 297 HIS B O 1
ATOM 4658 N N . VAL B 1 298 ? 13.291 -10.955 -14.697 1 92.11 298 VAL B N 1
ATOM 4659 C CA . VAL B 1 298 ? 13.578 -9.588 -14.274 1 92.11 298 VAL B CA 1
ATOM 4660 C C . VAL B 1 298 ? 14.863 -9.099 -14.938 1 92.11 298 VAL B C 1
ATOM 4662 O O . VAL B 1 298 ? 14.926 -7.968 -15.424 1 92.11 298 VAL B O 1
ATOM 4665 N N . ARG B 1 299 ? 15.818 -9.956 -14.961 1 87.35 299 ARG B N 1
ATOM 4666 C CA . ARG B 1 299 ? 17.112 -9.595 -15.53 1 87.35 299 ARG B CA 1
ATOM 4667 C C . ARG B 1 299 ? 17.003 -9.353 -17.031 1 87.35 299 ARG B C 1
ATOM 4669 O O . ARG B 1 299 ? 17.665 -8.466 -17.573 1 87.35 299 ARG B O 1
ATOM 4676 N N . ARG B 1 300 ? 16.209 -10.102 -17.693 1 85.67 300 ARG B N 1
ATOM 4677 C CA . ARG B 1 300 ? 16.006 -9.942 -19.13 1 85.67 300 ARG B CA 1
ATOM 4678 C C . ARG B 1 300 ? 15.304 -8.625 -19.441 1 85.67 300 ARG B C 1
ATOM 4680 O O . ARG B 1 300 ? 15.681 -7.921 -20.38 1 85.67 300 ARG B O 1
ATOM 4687 N N . GLU B 1 301 ? 14.321 -8.328 -18.62 1 80.17 301 GLU B N 1
ATOM 4688 C CA . GLU B 1 301 ? 13.543 -7.115 -18.854 1 80.17 301 GLU B CA 1
ATOM 4689 C C . GLU B 1 301 ? 14.301 -5.875 -18.391 1 80.17 301 GLU B C 1
ATOM 4691 O O . GLU B 1 301 ? 14.124 -4.789 -18.947 1 80.17 301 GLU B O 1
ATOM 4696 N N . GLY B 1 302 ? 14.947 -5.982 -17.207 1 65.28 302 GLY B N 1
ATOM 4697 C CA . GLY B 1 302 ? 15.778 -4.887 -16.734 1 65.28 302 GLY B CA 1
ATOM 4698 C C . GLY B 1 302 ? 16.957 -4.596 -17.643 1 65.28 302 GLY B C 1
ATOM 4699 O O . GLY B 1 302 ? 17.4 -3.45 -17.746 1 65.28 302 GLY B O 1
ATOM 4700 N N . GLY B 1 303 ? 17.643 -5.692 -18.151 1 53.96 303 GLY B N 1
ATOM 4701 C CA . GLY B 1 303 ? 18.687 -5.559 -19.154 1 53.96 303 GLY B CA 1
ATOM 4702 C C . GLY B 1 303 ? 18.195 -4.941 -20.45 1 53.96 303 GLY B C 1
ATOM 4703 O O . GLY B 1 303 ? 18.941 -4.232 -21.128 1 53.96 303 GLY B O 1
ATOM 4704 N N . ALA B 1 304 ? 17.065 -5.261 -20.892 1 48.32 304 ALA B N 1
ATOM 4705 C CA . ALA B 1 304 ? 16.505 -4.679 -22.109 1 48.32 304 ALA B CA 1
ATOM 4706 C C . ALA B 1 304 ? 16.266 -3.181 -21.941 1 48.32 304 ALA B C 1
ATOM 4708 O O . ALA B 1 304 ? 16.413 -2.411 -22.893 1 48.32 304 ALA B O 1
ATOM 4709 N N . GLY B 1 305 ? 15.818 -2.75 -20.865 1 45.51 305 GLY B N 1
ATOM 4710 C CA . GLY B 1 305 ? 15.612 -1.325 -20.657 1 45.51 305 GLY B CA 1
ATOM 4711 C C . GLY B 1 305 ? 16.908 -0.542 -20.566 1 45.51 305 GLY B C 1
ATOM 4712 O O . GLY B 1 305 ? 16.909 0.684 -20.696 1 45.51 305 GLY B O 1
ATOM 4713 N N . ALA B 1 306 ? 17.905 -1.152 -20.114 1 42.4 306 ALA B N 1
ATOM 4714 C CA . ALA B 1 306 ? 19.202 -0.482 -20.058 1 42.4 306 ALA B CA 1
ATOM 4715 C C . ALA B 1 306 ? 19.808 -0.343 -21.452 1 42.4 306 ALA B C 1
ATOM 4717 O O . ALA B 1 306 ? 20.762 0.413 -21.648 1 42.4 306 ALA B O 1
ATOM 4718 N N . SER B 1 307 ? 19.516 -1.253 -22.286 1 36.36 307 SER B N 1
ATOM 4719 C CA . SER B 1 307 ? 20.143 -1.166 -23.6 1 36.36 307 SER B CA 1
ATOM 4720 C C . SER B 1 307 ? 19.633 0.042 -24.378 1 36.36 307 SER B C 1
ATOM 4722 O O . SER B 1 307 ? 18.858 -0.105 -25.326 1 36.36 307 SER B O 1
ATOM 4724 N N . GLY B 1 308 ? 18.887 0.951 -23.871 1 35 308 GLY B N 1
ATOM 4725 C CA . GLY B 1 308 ? 18.723 2.096 -24.752 1 35 308 GLY B CA 1
ATOM 4726 C C . GLY B 1 308 ? 20.031 2.587 -25.343 1 35 308 GLY B C 1
ATOM 4727 O O . GLY B 1 308 ? 21.085 2.466 -24.716 1 35 308 GLY B O 1
ATOM 4728 N N . LYS B 1 309 ? 19.961 2.889 -26.721 1 32.73 309 LYS B N 1
ATOM 4729 C CA . LYS B 1 309 ? 20.948 3.196 -27.752 1 32.73 309 LYS B CA 1
ATOM 4730 C C . LYS B 1 309 ? 21.853 4.346 -27.322 1 32.73 309 LYS B C 1
ATOM 4732 O O . LYS B 1 309 ? 21.376 5.448 -27.042 1 32.73 309 LYS B O 1
ATOM 4737 N N . GLN B 1 310 ? 22.91 4.144 -26.579 1 31.23 310 GLN B N 1
ATOM 4738 C CA . GLN B 1 310 ? 24.017 5.089 -26.68 1 31.23 310 GLN B CA 1
ATOM 4739 C C . GLN B 1 310 ? 24.19 5.582 -28.114 1 31.23 310 GLN B C 1
ATOM 4741 O O . GLN B 1 310 ? 24.468 4.792 -29.019 1 31.23 310 GLN B O 1
ATOM 4746 N N . SER B 1 311 ? 23.366 6.526 -28.611 1 32.85 311 SER B N 1
ATOM 4747 C CA . SER B 1 311 ? 23.713 7.184 -29.867 1 32.85 311 SER B CA 1
ATOM 4748 C C . SER B 1 311 ? 25.214 7.432 -29.965 1 32.85 311 SER B C 1
ATOM 4750 O O . SER B 1 311 ? 25.833 7.912 -29.013 1 32.85 311 SER B O 1
ATOM 4752 N N . PRO B 1 312 ? 25.855 6.715 -30.841 1 34.71 312 PRO B N 1
ATOM 4753 C CA . PRO B 1 312 ? 27.281 6.888 -31.126 1 34.71 312 PRO B CA 1
ATOM 4754 C C . PRO B 1 312 ? 27.662 8.346 -31.369 1 34.71 312 PRO B C 1
ATOM 4756 O O . PRO B 1 312 ? 26.927 9.078 -32.036 1 34.71 312 PRO B O 1
ATOM 4759 N N . SER B 1 313 ? 28.05 9.124 -30.382 1 34.16 313 SER B N 1
ATOM 4760 C CA . SER B 1 313 ? 28.694 10.415 -30.599 1 34.16 313 SER B CA 1
ATOM 4761 C C . SER B 1 313 ? 29.716 10.341 -31.728 1 34.16 313 SER B C 1
ATOM 4763 O O . SER B 1 313 ? 30.652 9.541 -31.673 1 34.16 313 SER B O 1
ATOM 4765 N N . GLY B 1 314 ? 29.271 10.458 -33.075 1 31.12 314 GLY B N 1
ATOM 4766 C CA . GLY B 1 314 ? 30.104 10.633 -34.255 1 31.12 314 GLY B CA 1
ATOM 4767 C C . GLY B 1 314 ? 31.241 11.614 -34.042 1 31.12 314 GLY B C 1
ATOM 4768 O O . GLY B 1 314 ? 31.016 12.751 -33.621 1 31.12 314 GLY B O 1
ATOM 4769 N N . SER B 1 315 ? 32.414 11.159 -33.62 1 34.69 315 SER B N 1
ATOM 4770 C CA . SER B 1 315 ? 33.715 11.82 -33.643 1 34.69 315 SER B CA 1
ATOM 4771 C C . SER B 1 315 ? 33.99 12.451 -35.003 1 34.69 315 SER B C 1
ATOM 4773 O O . SER B 1 315 ? 33.988 11.761 -36.025 1 34.69 315 SER B O 1
ATOM 4775 N N . GLY B 1 316 ? 33.353 13.622 -35.367 1 31.27 316 GLY B N 1
ATOM 4776 C CA . GLY B 1 316 ? 33.809 14.393 -36.512 1 31.27 316 GLY B CA 1
ATOM 4777 C C . GLY B 1 316 ? 35.32 14.492 -36.601 1 31.27 316 GLY B C 1
ATOM 4778 O O . GLY B 1 316 ? 35.985 14.812 -35.613 1 31.27 316 GLY B O 1
ATOM 4779 N N . ALA B 1 317 ? 35.988 13.7 -37.49 1 28.56 317 ALA B N 1
ATOM 4780 C CA . ALA B 1 317 ? 37.338 13.711 -38.048 1 28.56 317 ALA B CA 1
ATOM 4781 C C . ALA B 1 317 ? 37.699 15.094 -38.583 1 28.56 317 ALA B C 1
ATOM 4783 O O . ALA B 1 317 ? 37.075 15.583 -39.528 1 28.56 317 ALA B O 1
ATOM 4784 N N . SER B 1 318 ? 37.776 16.105 -37.739 1 26.05 318 SER B N 1
ATOM 4785 C CA . SER B 1 318 ? 38.486 17.248 -38.304 1 26.05 318 SER B CA 1
ATOM 4786 C C . SER B 1 318 ? 39.813 16.822 -38.924 1 26.05 318 SER B C 1
ATOM 4788 O O . SER B 1 318 ? 40.661 16.236 -38.248 1 26.05 318 SER B O 1
ATOM 4790 N N . ALA B 1 319 ? 39.76 16.599 -40.242 1 22.43 319 ALA B N 1
ATOM 4791 C CA . ALA B 1 319 ? 40.887 16.878 -41.128 1 22.43 319 ALA B CA 1
ATOM 4792 C C . ALA B 1 319 ? 41.282 18.351 -41.067 1 22.43 319 ALA B C 1
ATOM 4794 O O . ALA B 1 319 ? 40.419 19.228 -40.978 1 22.43 319 ALA B O 1
#

Foldseek 3Di:
DPPPPPCPDCVCQLVQLLLLCAVVQDLCRSCVVVVHHSVSSVVSQVVNCVVVVHRQWDDDPVTTHGDPVVLQCNLASVQVVVLVVLVVVVVVDPPDQDAEEAEEEEAPQCCLLAPVVQVVVLCVVRVRYHYHYHHDLDDDDCSSVVHQKYKDFADDDDPQKDKDALAAKFWWWKKAFPVLCVVDPADADPVSLAVWAEEWAAHPVGDIAFDWWADDPDIDTDDHHHDYYDHYVVVRQVCRLVNRTMYTDTCSNCVVCCVVRSMDTGPVVTIDITRHMMMMGGPVDDNRPSNVSVSVSSNVVNVVVVPPDPPPPPPPPDD/DPPPPPCPDCVCQLVQLLLLCAVVQDLCRSCVVVVHHSVSSVVSQVVNCVVVVHRQWDDDPVTTHGDPVVLQCNLASVQVVVLVVLVVVVVVDPDDQDAEEAEEEEAPQCCLLAPVVQVVVLCVVRVRYHYHYHHDLDDDDCSSVVHQKYKYFADDDDPQKDKDALAAKFWWWKKAFPVLCVVDPADADPVSLAVWAEEWAAHPVGDIAFDWWADDPDIDTDDHHHDYYDHYVVVRQVCRLVNRTMYTDTCSNCVVCCVVRSMDTGPVVTIDITRHMMMMGGPVDDNRPSNVSVSVSSNVVNVVVVPDDPPPPPPPPPD

Secondary structure (DSSP, 8-state):
--------TTTTTTHHHHHHHHHHT-HHHHHHHHTS-HHHHHHHHHHHHHHHTS--EEE-SS-EEE-HHHHHHHHHHHHHHHHHHHHHHHHH-TTPPP-EEEEEEE-TTHIIIIIHHHHHHHHHH-TTEEEEEEE-SS---HHHHT-SEEEEESS---TTEEEEE-S--EEEEEEE-HHHHHSSPPP-SGGGGGGS-EEEEB-TTSPBPPEEEEETTEEEEE----SEEESSHHHHHHHHHTTS-EEEEEHHHHHHHHHTTS-EEE-GGGPPEE--EEEEEETTS---HHHHHHHHHHHHHHHHHH-------------/--------TTTTTTHHHHHHHHHHT-HHHHHHHHTS-HHHHHHHHHHHHHHHTS--EEE-SS-EEE-HHHHHHHHHHHHHHHHHHHHHHHHH-TTPPP-EEEEEEE-TTHIIIIIHHHHHHHHHH-TTEEEEEEE-SS---HHHHT-SEEEEESS---TTEEEEE-S--EEEEEEE-HHHHHSSPPP-SGGGGGGS-EEEEB-TTSPBPPEEEEETTEEEEE----SEEESSHHHHHHHHHTTS-EEEEEHHHHHHHHHTTS-EEE-GGGPPEE--EEEEEETTS---HHHHHHHHHHHHHHHHHH-------------